Protein AF-I0HQU3-F1 (afdb_monomer_lite)

Secondary structure (DSSP, 8-state):
-------------------------------------PPPP----EEEEEB--S-S----TT-EEEEEEEES--EEEEEE--TTTS-EEEEE-TT-EEEEEEEE--TT-SS--EEEESSSEE--BSHHHHHHHHHHHTS-HHHHHHHTTTSB------HHHHHHHHHHHHHHHHHHH-----TT---TTT----SSTT-HHHHHHHHHHHHHHHHS-HHHHHHHHHHHHHHHHHS-EEEEETTEEEEE--SEEEEEE-SS-TTEEEEEEE-TTS-EEEEEEETTEEEEEEEE-TTS-EEEEEGGGSTTEEEPPP-GGG--EEEEEEEEEEETTEEEEEEEEEEPPPTTEEEPPPS-SSSEEEEEETTTTEEEEEEPPP-TTS-SSBEE--TT--SEEEEEEE-SSS--EEEEEEETTEEEEEEEEEE-TTT--EEEEEEEETT--TTEEEPPPEEE-TTSS-EEEEEEEEEEEEEEEEPTTSPEEEEEEEEEEEEEEEEEE--TTS---EEPPBPTT--EEEEEETT-SSPEEEE-BS--TT---EEEEE-TT-PEEEEEEEEEE-SSS-EEEEEEEEEEE-TTSSEEEEEEE-TTS-EEEEEGGGGTTEEEPPP-TTS-EEEEEEEEEEEEE-GGG-EEEEEEEEEEEEEEPPP-

Radius of gyration: 33.7 Å; chains: 1; bounding box: 103×79×87 Å

Structure (mmCIF, N/CA/C/O backbone):
data_AF-I0HQU3-F1
#
_entry.id   AF-I0HQU3-F1
#
loop_
_atom_site.group_PDB
_atom_site.id
_atom_site.type_symbol
_atom_site.label_atom_id
_atom_site.label_alt_id
_atom_site.label_comp_id
_atom_site.label_asym_id
_atom_site.label_entity_id
_atom_site.label_seq_id
_atom_site.pdbx_PDB_ins_code
_atom_site.Cartn_x
_atom_site.Cartn_y
_atom_site.Cartn_z
_atom_site.occupancy
_atom_site.B_iso_or_equiv
_atom_site.auth_seq_id
_atom_site.auth_comp_id
_atom_site.auth_asym_id
_atom_site.auth_atom_id
_atom_site.pdbx_PDB_model_num
ATOM 1 N N . MET A 1 1 ? 29.557 -20.410 43.471 1.00 34.94 1 MET A N 1
ATOM 2 C CA . MET A 1 1 ? 31.027 -20.560 43.424 1.00 34.94 1 MET A CA 1
ATOM 3 C C . MET A 1 1 ? 31.354 -21.738 42.521 1.00 34.94 1 MET A C 1
ATOM 5 O O . MET A 1 1 ? 30.657 -22.740 42.627 1.00 34.94 1 MET A O 1
ATOM 9 N N . PRO A 1 2 ? 32.298 -21.577 41.584 1.00 48.28 2 PRO A N 1
ATOM 10 C CA . PRO A 1 2 ? 32.364 -22.352 40.350 1.00 48.28 2 PRO A CA 1
ATOM 11 C C . PRO A 1 2 ? 33.459 -23.424 40.395 1.00 48.28 2 PRO A C 1
ATOM 13 O O . PRO A 1 2 ? 34.414 -23.305 41.157 1.00 48.28 2 PRO A O 1
ATOM 16 N N . ASN A 1 3 ? 33.373 -24.422 39.514 1.00 30.67 3 ASN A N 1
ATOM 17 C CA . ASN A 1 3 ? 34.576 -24.941 38.870 1.00 30.67 3 ASN A CA 1
ATOM 18 C C . ASN A 1 3 ? 34.257 -25.518 37.478 1.00 30.67 3 ASN A C 1
ATOM 20 O O . ASN A 1 3 ? 33.161 -26.047 37.287 1.00 30.67 3 ASN A O 1
ATOM 24 N N . PRO A 1 4 ? 35.179 -25.377 36.508 1.00 52.53 4 PRO A N 1
ATOM 25 C CA . PRO A 1 4 ? 34.895 -25.438 35.083 1.00 52.53 4 PRO A CA 1
ATOM 26 C C . PRO A 1 4 ? 35.405 -26.737 34.442 1.00 52.53 4 PRO A C 1
ATOM 28 O O . PRO A 1 4 ? 36.039 -27.579 35.076 1.00 52.53 4 PRO A O 1
ATOM 31 N N . SER A 1 5 ? 35.151 -26.894 33.149 1.00 34.03 5 SER A N 1
ATOM 32 C CA . SER A 1 5 ? 35.746 -27.928 32.296 1.00 34.03 5 SER A CA 1
ATOM 33 C C . SER A 1 5 ? 35.964 -27.366 30.882 1.00 34.03 5 SER A C 1
ATOM 35 O O . SER A 1 5 ? 35.352 -26.355 30.540 1.00 34.03 5 SER A O 1
ATOM 37 N N . PRO A 1 6 ? 36.928 -27.908 30.115 1.00 47.69 6 PRO A N 1
ATOM 38 C CA . PRO A 1 6 ? 38.059 -27.097 29.674 1.00 47.69 6 PRO A CA 1
ATOM 39 C C . PRO A 1 6 ? 38.126 -26.832 28.164 1.00 47.69 6 PRO A C 1
ATOM 41 O O . PRO A 1 6 ? 37.563 -27.545 27.340 1.00 47.69 6 PRO A O 1
ATOM 44 N N . ILE A 1 7 ? 38.921 -25.814 27.837 1.00 39.56 7 ILE A N 1
ATOM 45 C CA . ILE A 1 7 ? 39.462 -25.497 26.512 1.00 39.56 7 ILE A CA 1
ATOM 46 C C . ILE A 1 7 ? 40.544 -26.530 26.146 1.00 39.56 7 ILE A C 1
ATOM 48 O O . ILE A 1 7 ? 41.411 -26.790 26.984 1.00 39.56 7 ILE A O 1
ATOM 52 N N . PRO A 1 8 ? 40.621 -27.015 24.895 1.00 37.44 8 PRO A N 1
ATOM 53 C CA . PRO A 1 8 ? 41.866 -27.501 24.330 1.00 37.44 8 PRO A CA 1
ATOM 54 C C . PRO A 1 8 ? 42.506 -26.410 23.462 1.00 37.44 8 PRO A C 1
ATOM 56 O O . PRO A 1 8 ? 42.038 -26.070 22.378 1.00 37.44 8 PRO A O 1
ATOM 59 N N . SER A 1 9 ? 43.601 -25.857 23.972 1.00 36.38 9 SER A N 1
ATOM 60 C CA . SER A 1 9 ? 44.681 -25.279 23.175 1.00 36.38 9 SER A CA 1
ATOM 61 C C . SER A 1 9 ? 45.727 -26.373 22.912 1.00 36.38 9 SER A C 1
ATOM 63 O O . SER A 1 9 ? 45.668 -27.410 23.568 1.00 36.38 9 SER A O 1
ATOM 65 N N . TRP A 1 10 ? 46.678 -26.100 21.999 1.00 30.97 10 TRP A N 1
ATOM 66 C CA . TRP A 1 10 ? 48.007 -26.722 21.729 1.00 30.97 10 TRP A CA 1
ATOM 67 C C . TRP A 1 10 ? 48.143 -26.932 20.204 1.00 30.97 10 TRP A C 1
ATOM 69 O O . TRP A 1 10 ? 47.277 -27.560 19.615 1.00 30.97 10 TRP A O 1
ATOM 79 N N . ARG A 1 11 ? 49.153 -26.463 19.453 1.00 34.16 11 ARG A N 1
ATOM 80 C CA . ARG A 1 11 ? 50.488 -25.846 19.658 1.00 34.16 11 ARG A CA 1
ATOM 81 C C . ARG A 1 11 ? 50.806 -25.040 18.373 1.00 34.16 11 ARG A C 1
ATOM 83 O O . ARG A 1 11 ? 50.451 -25.493 17.294 1.00 34.16 11 ARG A O 1
ATOM 90 N N . LEU A 1 12 ? 51.291 -23.794 18.417 1.00 34.25 12 LEU A N 1
ATOM 91 C CA . LEU A 1 12 ? 52.701 -23.371 18.548 1.00 34.25 12 LEU A CA 1
ATOM 92 C C . LEU A 1 12 ? 53.693 -24.112 17.631 1.00 34.25 12 LEU A C 1
ATOM 94 O O . LEU A 1 12 ? 54.052 -25.247 17.926 1.00 34.25 12 LEU A O 1
ATOM 98 N N . ALA A 1 13 ? 54.249 -23.408 16.639 1.00 30.55 13 ALA A N 1
ATOM 99 C CA . ALA A 1 13 ? 55.698 -23.188 16.548 1.00 30.55 13 ALA A CA 1
ATOM 100 C C . ALA A 1 13 ? 56.023 -22.075 15.535 1.00 30.55 13 ALA A C 1
ATOM 102 O O . ALA A 1 13 ? 55.640 -22.131 14.371 1.00 30.55 13 ALA A O 1
ATOM 103 N N . ALA A 1 14 ? 56.733 -21.067 16.031 1.00 33.53 14 ALA A N 1
ATOM 104 C CA . ALA A 1 14 ? 57.321 -19.950 15.307 1.00 33.53 14 ALA A CA 1
ATOM 105 C C . ALA A 1 14 ? 58.790 -20.237 14.940 1.00 33.53 14 ALA A C 1
ATOM 107 O O . ALA A 1 14 ? 59.416 -21.058 15.607 1.00 33.53 14 ALA A O 1
ATOM 108 N N . ALA A 1 15 ? 59.318 -19.501 13.950 1.00 31.44 15 ALA A N 1
ATOM 109 C CA . ALA A 1 15 ? 60.686 -18.940 13.824 1.00 31.44 15 ALA A CA 1
ATOM 110 C C . ALA A 1 15 ? 61.011 -18.768 12.318 1.00 31.44 15 ALA A C 1
ATOM 112 O O . ALA A 1 15 ? 60.939 -19.740 11.579 1.00 31.44 15 ALA A O 1
ATOM 113 N N . ALA A 1 16 ? 61.161 -17.570 11.736 1.00 33.09 16 ALA A N 1
ATOM 114 C CA . ALA A 1 16 ? 62.124 -16.471 11.946 1.00 33.09 16 ALA A CA 1
ATOM 115 C C . ALA A 1 16 ? 63.451 -16.620 11.159 1.00 33.09 16 ALA A C 1
ATOM 117 O O . ALA A 1 16 ? 64.181 -17.576 11.390 1.00 33.09 16 ALA A O 1
ATOM 118 N N . LEU A 1 17 ? 63.723 -15.618 10.296 1.00 28.27 17 LEU A N 1
ATOM 119 C CA . LEU A 1 17 ? 64.989 -14.963 9.846 1.00 28.27 17 LEU A CA 1
ATOM 120 C C . LEU A 1 17 ? 64.869 -14.587 8.343 1.00 28.27 17 LEU A C 1
ATOM 122 O O . LEU A 1 17 ? 64.679 -15.467 7.515 1.00 28.27 17 LEU A O 1
ATOM 126 N N . ALA A 1 18 ? 64.754 -13.309 7.939 1.00 36.31 18 ALA A N 1
ATOM 127 C CA . ALA A 1 18 ? 65.817 -12.292 7.738 1.00 36.31 18 ALA A CA 1
ATOM 128 C C . ALA A 1 18 ? 66.956 -12.799 6.808 1.00 36.31 18 ALA A C 1
ATOM 130 O O . ALA A 1 18 ? 67.540 -13.833 7.094 1.00 36.31 18 ALA A O 1
ATOM 131 N N . THR A 1 19 ? 67.411 -12.143 5.723 1.00 37.22 19 THR A N 1
ATOM 132 C CA . THR A 1 19 ? 67.911 -10.750 5.612 1.00 37.22 19 THR A CA 1
ATOM 133 C C . THR A 1 19 ? 68.316 -10.432 4.137 1.00 37.22 19 THR A C 1
ATOM 135 O O . THR A 1 19 ? 68.966 -11.265 3.521 1.00 37.22 19 THR A O 1
ATOM 138 N N . VAL A 1 20 ? 67.953 -9.237 3.623 1.00 37.66 20 VAL A N 1
ATOM 139 C CA . VAL A 1 20 ? 68.709 -8.230 2.799 1.00 37.66 20 VAL A CA 1
ATOM 140 C C . VAL A 1 20 ? 69.531 -8.618 1.542 1.00 37.66 20 VAL A C 1
ATOM 142 O O . VAL A 1 20 ? 70.407 -9.458 1.630 1.00 37.66 20 VAL A O 1
ATOM 145 N N . PHE A 1 21 ? 69.357 -7.861 0.433 1.00 34.00 21 PHE A N 1
ATOM 146 C CA . PHE A 1 21 ? 70.385 -7.114 -0.363 1.00 34.00 21 PHE A CA 1
ATOM 147 C C . PHE A 1 21 ? 69.661 -6.334 -1.497 1.00 34.00 21 PHE A C 1
ATOM 149 O O . PHE A 1 21 ? 68.995 -6.938 -2.325 1.00 34.00 21 PHE A O 1
ATOM 156 N N . ALA A 1 22 ? 69.470 -5.013 -1.392 1.00 36.44 22 ALA A N 1
ATOM 157 C CA . ALA A 1 22 ? 70.327 -3.891 -1.821 1.00 36.44 22 ALA A CA 1
ATOM 158 C C . ALA A 1 22 ? 70.222 -3.507 -3.316 1.00 36.44 22 ALA A C 1
ATOM 160 O O . ALA A 1 22 ? 70.295 -4.334 -4.216 1.00 36.44 22 ALA A O 1
ATOM 161 N N . ALA A 1 23 ? 70.054 -2.200 -3.518 1.00 43.12 23 ALA A N 1
ATOM 162 C CA . ALA A 1 23 ? 69.809 -1.490 -4.764 1.00 43.12 23 ALA A CA 1
ATOM 163 C C . ALA A 1 23 ? 71.012 -1.433 -5.721 1.00 43.12 23 ALA A C 1
ATOM 165 O O . ALA A 1 23 ? 72.161 -1.412 -5.284 1.00 43.12 23 ALA A O 1
ATOM 166 N N . LEU A 1 24 ? 70.722 -1.244 -7.012 1.00 35.66 24 LEU A N 1
ATOM 167 C CA . LEU A 1 24 ? 71.636 -0.652 -7.990 1.00 35.66 24 LEU A CA 1
ATOM 168 C C . LEU A 1 24 ? 70.886 0.403 -8.817 1.00 35.66 24 LEU A C 1
ATOM 170 O O . LEU A 1 24 ? 70.024 0.091 -9.633 1.00 35.66 24 LEU A O 1
ATOM 174 N N . LEU A 1 25 ? 71.242 1.664 -8.575 1.00 42.94 25 LEU A N 1
ATOM 175 C CA . LEU A 1 25 ? 71.089 2.787 -9.496 1.00 42.94 25 LEU A CA 1
ATOM 176 C C . LEU A 1 25 ? 72.347 2.848 -10.370 1.00 42.94 25 LEU A C 1
ATOM 178 O O . LEU A 1 25 ? 73.440 2.905 -9.814 1.00 42.94 25 LEU A O 1
ATOM 182 N N . ALA A 1 26 ? 72.187 2.884 -11.696 1.00 45.00 26 ALA A N 1
ATOM 183 C CA . ALA A 1 26 ? 72.890 3.780 -12.629 1.00 45.00 26 ALA A CA 1
ATOM 184 C C . ALA A 1 26 ? 72.744 3.273 -14.072 1.00 45.00 26 ALA A C 1
ATOM 186 O O . ALA A 1 26 ? 73.129 2.153 -14.395 1.00 45.00 26 ALA A O 1
ATOM 187 N N . GLY A 1 27 ? 72.238 4.138 -14.949 1.00 30.11 27 GLY A N 1
ATOM 188 C CA . GLY A 1 27 ? 72.160 3.885 -16.383 1.00 30.11 27 GLY A CA 1
ATOM 189 C C . GLY A 1 27 ? 71.524 5.052 -17.126 1.00 30.11 27 GLY A C 1
ATOM 190 O O . GLY A 1 27 ? 70.438 4.919 -17.671 1.00 30.11 27 GLY A O 1
ATOM 191 N N . CYS A 1 28 ? 72.188 6.211 -17.114 1.00 52.19 28 CYS A N 1
ATOM 192 C CA . CYS A 1 28 ? 71.941 7.260 -18.097 1.00 52.19 28 CYS A CA 1
ATOM 193 C C . CYS A 1 28 ? 72.493 6.769 -19.444 1.00 52.19 28 CYS A C 1
ATOM 195 O O . CYS A 1 28 ? 73.699 6.571 -19.582 1.00 52.19 28 CYS A O 1
ATOM 197 N N . GLY A 1 29 ? 71.609 6.542 -20.410 1.00 36.12 29 GLY A N 1
ATOM 198 C CA . GLY A 1 29 ? 71.941 6.226 -21.794 1.00 36.12 29 GLY A CA 1
ATOM 199 C C . GLY A 1 29 ? 70.831 6.765 -22.681 1.00 36.12 29 GLY A C 1
ATOM 200 O O . GLY A 1 29 ? 69.746 6.197 -22.731 1.00 36.12 29 GLY A O 1
ATOM 201 N N . GLY A 1 30 ? 71.078 7.915 -23.302 1.00 39.66 30 GLY A N 1
ATOM 202 C CA . GLY A 1 30 ? 70.173 8.508 -24.276 1.00 39.66 30 GLY A CA 1
ATOM 203 C C . GLY A 1 30 ? 70.268 7.834 -25.645 1.00 39.66 30 GLY A C 1
ATOM 204 O O . GLY A 1 30 ? 71.313 7.296 -26.007 1.00 39.66 30 GLY A O 1
ATOM 205 N N . GLY A 1 31 ? 69.189 7.962 -26.419 1.00 34.12 31 GLY A N 1
ATOM 206 C CA . GLY A 1 31 ? 69.227 7.892 -27.879 1.00 34.12 31 GLY A CA 1
ATOM 207 C C . GLY A 1 31 ? 68.151 7.019 -28.527 1.00 34.12 31 GLY A C 1
ATOM 208 O O . GLY A 1 31 ? 68.128 5.814 -28.318 1.00 34.12 31 GLY A O 1
ATOM 209 N N . SER A 1 32 ? 67.389 7.658 -29.424 1.00 34.31 32 SER A N 1
ATOM 210 C CA . SER A 1 32 ? 66.653 7.095 -30.569 1.00 34.31 32 SER A CA 1
ATOM 211 C C . SER A 1 32 ? 65.154 6.800 -30.399 1.00 34.31 32 SER A C 1
ATOM 213 O O . SER A 1 32 ? 64.751 5.766 -29.885 1.00 34.31 32 SER A O 1
ATOM 215 N N . GLU A 1 33 ? 64.370 7.761 -30.898 1.00 41.81 33 GLU A N 1
ATOM 216 C CA . GLU A 1 33 ? 63.087 7.676 -31.622 1.00 41.81 33 GLU A CA 1
ATOM 217 C C . GLU A 1 33 ? 62.156 6.489 -31.326 1.00 41.81 33 GLU A C 1
ATOM 219 O O . GLU A 1 33 ? 62.405 5.336 -31.670 1.00 41.81 33 GLU A O 1
ATOM 224 N N . GLY A 1 34 ? 61.032 6.836 -30.694 1.00 42.16 34 GLY A N 1
ATOM 225 C CA . GLY A 1 34 ? 60.003 5.920 -30.245 1.00 42.16 34 GLY A CA 1
ATOM 226 C C . GLY A 1 34 ? 59.101 5.378 -31.350 1.00 42.16 34 GLY A C 1
ATOM 227 O O . GLY A 1 34 ? 58.728 6.072 -32.287 1.00 42.16 34 GLY A O 1
ATOM 228 N N . ASN A 1 35 ? 58.699 4.131 -31.137 1.00 44.84 35 ASN A N 1
ATOM 229 C CA . ASN A 1 35 ? 57.323 3.655 -31.236 1.00 44.84 35 ASN A CA 1
ATOM 230 C C . ASN A 1 35 ? 57.220 2.474 -30.266 1.00 44.84 35 ASN A C 1
ATOM 232 O O . ASN A 1 35 ? 57.218 1.312 -30.660 1.00 44.84 35 ASN A O 1
ATOM 236 N N . ALA A 1 36 ? 57.237 2.780 -28.965 1.00 43.12 36 ALA A N 1
ATOM 237 C CA . ALA A 1 36 ? 56.824 1.811 -27.964 1.00 43.12 36 ALA A CA 1
ATOM 238 C C . ALA A 1 36 ? 55.299 1.732 -28.043 1.00 43.12 36 ALA A C 1
ATOM 240 O O . ALA A 1 36 ? 54.595 2.642 -27.605 1.00 43.12 36 ALA A O 1
ATOM 241 N N . GLU A 1 37 ? 54.825 0.675 -28.693 1.00 46.31 37 GLU A N 1
ATOM 242 C CA . GLU A 1 37 ? 53.432 0.255 -28.718 1.00 46.31 37 GLU A CA 1
ATOM 243 C C . GLU A 1 37 ? 52.918 0.251 -27.272 1.00 46.31 37 GLU A C 1
ATOM 245 O O . GLU A 1 37 ? 53.447 -0.455 -26.408 1.00 46.31 37 GLU A O 1
ATOM 250 N N . ALA A 1 38 ? 51.969 1.146 -26.979 1.00 43.31 38 ALA A N 1
ATOM 251 C CA . ALA A 1 38 ? 51.369 1.233 -25.659 1.00 43.31 38 ALA A CA 1
ATOM 252 C C . ALA A 1 38 ? 50.797 -0.149 -25.296 1.00 43.31 38 ALA A C 1
ATOM 254 O O . ALA A 1 38 ? 50.198 -0.789 -26.164 1.00 43.31 38 ALA A O 1
ATOM 255 N N . PRO A 1 39 ? 50.965 -0.630 -24.049 1.00 45.00 39 PRO A N 1
ATOM 256 C CA . PRO A 1 39 ? 50.339 -1.881 -23.637 1.00 45.00 39 PRO A CA 1
ATOM 257 C C . PRO A 1 39 ? 48.833 -1.797 -23.933 1.00 45.00 39 PRO A C 1
ATOM 259 O O . PRO A 1 39 ? 48.256 -0.723 -23.724 1.00 45.00 39 PRO A O 1
ATOM 262 N N . PRO A 1 40 ? 48.198 -2.876 -24.438 1.00 42.19 40 PRO A N 1
ATOM 263 C CA . PRO A 1 40 ? 46.784 -2.852 -24.782 1.00 42.19 40 PRO A CA 1
ATOM 264 C C . PRO A 1 40 ? 46.006 -2.375 -23.560 1.00 42.19 40 PRO A C 1
ATOM 266 O O . PRO A 1 40 ? 46.076 -2.978 -22.487 1.00 42.19 40 PRO A O 1
ATOM 269 N N . GLN A 1 41 ? 45.330 -1.235 -23.701 1.00 44.59 41 GLN A N 1
ATOM 270 C CA . GLN A 1 41 ? 44.421 -0.753 -22.676 1.00 44.59 41 GLN A CA 1
ATOM 271 C C . GLN A 1 41 ? 43.369 -1.846 -22.500 1.00 44.59 41 GLN A C 1
ATOM 273 O O . GLN A 1 41 ? 42.696 -2.183 -23.470 1.00 44.59 41 GLN A O 1
ATOM 278 N N . SER A 1 42 ? 43.251 -2.431 -21.303 1.00 48.19 42 SER A N 1
ATOM 279 C CA . SER A 1 42 ? 42.116 -3.302 -20.993 1.00 48.19 42 SER A CA 1
ATOM 280 C C . SER A 1 42 ? 40.847 -2.533 -21.339 1.00 48.19 42 SER A C 1
ATOM 282 O O . SER A 1 42 ? 40.570 -1.509 -20.707 1.00 48.19 42 SER A O 1
ATOM 284 N N . GLU A 1 43 ? 40.129 -2.979 -22.372 1.00 59.34 43 GLU A N 1
ATOM 285 C CA . GLU A 1 43 ? 38.860 -2.381 -22.767 1.00 59.34 43 GLU A CA 1
ATOM 286 C C . GLU A 1 43 ? 37.950 -2.389 -21.544 1.00 59.34 43 GLU A C 1
ATOM 288 O O . GLU A 1 43 ? 37.640 -3.434 -20.967 1.00 59.34 43 GLU A O 1
ATOM 293 N N . ARG A 1 44 ? 37.599 -1.189 -21.085 1.00 72.50 44 ARG A N 1
ATOM 294 C CA . ARG A 1 44 ? 36.702 -1.039 -19.949 1.00 72.50 44 ARG A CA 1
ATOM 295 C C . ARG A 1 44 ? 35.327 -1.561 -20.366 1.00 72.50 44 ARG A C 1
ATOM 297 O O . ARG A 1 44 ? 34.890 -1.253 -21.478 1.00 72.50 44 ARG A O 1
ATOM 304 N N . PRO A 1 45 ? 34.637 -2.333 -19.513 1.00 87.06 45 PRO A N 1
ATOM 305 C CA . PRO A 1 45 ? 33.311 -2.831 -19.842 1.00 87.06 45 PRO A CA 1
ATOM 306 C C . PRO A 1 45 ? 32.366 -1.646 -20.069 1.00 87.06 45 PRO A C 1
ATOM 308 O O . PRO A 1 45 ? 32.325 -0.705 -19.274 1.00 87.06 45 PRO A O 1
ATOM 311 N N . THR A 1 46 ? 31.620 -1.678 -21.170 1.00 90.88 46 THR A N 1
ATOM 312 C CA . THR A 1 46 ? 30.687 -0.611 -21.550 1.00 90.88 46 THR A CA 1
ATOM 313 C C . THR A 1 46 ? 29.333 -1.178 -21.956 1.00 90.88 46 THR A C 1
ATOM 315 O O . THR A 1 46 ? 29.219 -2.336 -22.368 1.00 90.88 46 THR A O 1
ATOM 318 N N . LEU A 1 47 ? 28.305 -0.342 -21.824 1.00 91.75 47 LEU A N 1
ATOM 319 C CA . LEU A 1 47 ? 27.022 -0.510 -22.495 1.00 91.75 47 LEU A CA 1
ATOM 320 C C . LEU A 1 47 ? 26.909 0.529 -23.597 1.00 91.75 47 LEU A C 1
ATOM 322 O O . LEU A 1 47 ? 27.163 1.710 -23.363 1.00 91.75 47 LEU A O 1
ATOM 326 N N . ALA A 1 48 ? 26.498 0.094 -24.775 1.00 91.12 48 ALA A N 1
ATOM 327 C CA . ALA A 1 48 ? 26.183 0.963 -25.894 1.00 91.12 48 ALA A CA 1
ATOM 328 C C . ALA A 1 48 ? 24.780 0.650 -26.401 1.00 91.12 48 ALA A C 1
ATOM 330 O O . ALA A 1 48 ? 24.302 -0.472 -26.266 1.00 91.12 48 ALA A O 1
ATOM 331 N N . GLY A 1 49 ? 24.121 1.615 -27.018 1.00 90.06 49 GLY A N 1
ATOM 332 C CA . GLY A 1 49 ? 22.817 1.354 -27.605 1.00 90.06 49 GLY A CA 1
ATOM 333 C C . GLY A 1 49 ? 22.162 2.596 -28.158 1.00 90.06 49 GLY A C 1
ATOM 334 O O . GLY A 1 49 ? 22.752 3.682 -28.172 1.00 90.06 49 GLY A O 1
ATOM 335 N N . ARG A 1 50 ? 20.931 2.403 -28.618 1.00 89.25 50 ARG A N 1
ATOM 336 C CA . ARG A 1 50 ? 20.108 3.434 -29.239 1.00 89.25 50 ARG A CA 1
ATOM 337 C C . ARG A 1 50 ? 18.875 3.728 -28.398 1.00 89.25 50 ARG A C 1
ATOM 339 O O . ARG A 1 50 ? 18.273 2.820 -27.826 1.00 89.25 50 ARG A O 1
ATOM 346 N N . VAL A 1 51 ? 18.499 5.001 -28.356 1.00 87.88 51 VAL A N 1
ATOM 347 C CA . VAL A 1 51 ? 17.312 5.504 -27.662 1.00 87.88 51 VAL A CA 1
ATOM 348 C C . VAL A 1 51 ? 16.317 6.027 -28.687 1.00 87.88 51 VAL A C 1
ATOM 350 O O . VAL A 1 51 ? 16.648 6.869 -29.524 1.00 87.88 51 VAL A O 1
ATOM 353 N N . THR A 1 52 ? 15.084 5.537 -28.631 1.00 86.69 52 THR A N 1
ATOM 354 C CA . THR A 1 52 ? 13.984 6.058 -29.446 1.00 86.69 52 THR A CA 1
ATOM 355 C C . THR A 1 52 ? 12.654 5.809 -28.755 1.00 86.69 52 THR A C 1
ATOM 357 O O . THR A 1 52 ? 12.415 4.727 -28.234 1.00 86.69 52 THR A O 1
ATOM 360 N N . ASP A 1 53 ? 11.765 6.794 -28.802 1.00 83.12 53 ASP A N 1
ATOM 361 C CA . ASP A 1 53 ? 10.370 6.684 -28.370 1.00 83.12 53 ASP A CA 1
ATOM 362 C C . ASP A 1 53 ? 9.449 6.167 -29.492 1.00 83.12 53 ASP A C 1
ATOM 364 O O . ASP A 1 53 ? 8.229 6.224 -29.360 1.00 83.12 53 ASP A O 1
ATOM 368 N N . GLY A 1 54 ? 10.017 5.710 -30.618 1.00 81.31 54 GLY A N 1
ATOM 369 C CA . GLY A 1 54 ? 9.277 5.266 -31.801 1.00 81.31 54 GLY A CA 1
ATOM 370 C C . GLY A 1 54 ? 8.639 6.397 -32.617 1.00 81.31 54 GLY A C 1
ATOM 371 O O . GLY A 1 54 ? 7.846 6.110 -33.512 1.00 81.31 54 GLY A O 1
ATOM 372 N N . ARG A 1 55 ? 8.956 7.673 -32.356 1.00 78.31 55 ARG A N 1
ATOM 373 C CA . ARG A 1 55 ? 8.460 8.818 -33.140 1.00 78.31 55 ARG A CA 1
ATOM 374 C C . ARG A 1 55 ? 9.528 9.333 -34.112 1.00 78.31 55 ARG A C 1
ATOM 376 O O . ARG A 1 55 ? 10.727 9.137 -33.931 1.00 78.31 55 ARG A O 1
ATOM 383 N N . THR A 1 56 ? 9.086 9.972 -35.194 1.00 60.16 56 THR A N 1
ATOM 384 C CA . THR A 1 56 ? 9.938 10.385 -36.329 1.00 60.16 56 THR A CA 1
ATOM 385 C C . THR A 1 56 ? 10.752 11.659 -36.087 1.00 60.16 56 THR A C 1
ATOM 387 O O . THR A 1 56 ? 11.574 12.013 -36.926 1.00 60.16 56 THR A O 1
ATOM 390 N N . ALA A 1 57 ? 10.526 12.379 -34.984 1.00 53.53 57 ALA A N 1
ATOM 391 C CA . ALA A 1 57 ? 11.182 13.657 -34.719 1.00 53.53 57 ALA A CA 1
ATOM 392 C C . ALA A 1 57 ? 11.190 13.988 -33.223 1.00 53.53 57 ALA A C 1
ATOM 394 O O . ALA A 1 57 ? 10.372 14.770 -32.742 1.00 53.53 57 ALA A O 1
ATOM 395 N N . THR A 1 58 ? 12.138 13.428 -32.485 1.00 51.25 58 THR A N 1
ATOM 396 C CA . THR A 1 58 ? 12.566 14.012 -31.214 1.00 51.25 58 THR A CA 1
ATOM 397 C C . THR A 1 58 ? 13.997 14.482 -31.407 1.00 51.25 58 THR A C 1
ATOM 399 O O . THR A 1 58 ? 14.913 13.695 -31.647 1.00 51.25 58 THR A O 1
ATOM 402 N N . ASP A 1 59 ? 14.165 15.802 -31.380 1.00 51.00 59 ASP A N 1
ATOM 403 C CA . ASP A 1 59 ? 15.454 16.474 -31.284 1.00 51.00 59 ASP A CA 1
ATOM 404 C C . ASP A 1 59 ? 15.982 16.124 -29.879 1.00 51.00 59 ASP A C 1
ATOM 406 O O . ASP A 1 59 ? 15.693 16.816 -28.902 1.00 51.00 59 ASP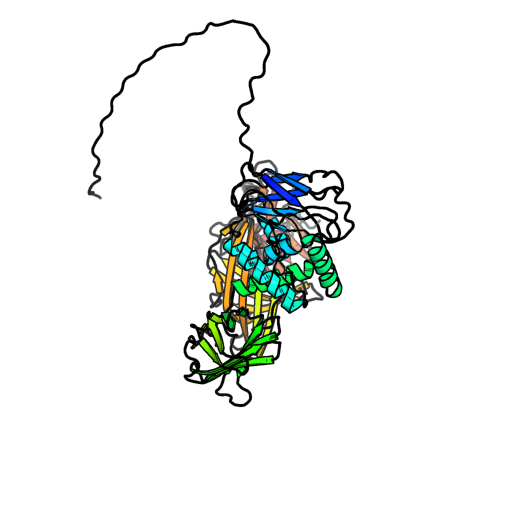 A O 1
ATOM 410 N N . VAL A 1 60 ? 16.644 14.967 -29.732 1.00 53.34 60 VAL A N 1
ATOM 411 C CA . VAL A 1 60 ? 17.164 14.470 -28.445 1.00 53.34 60 VAL A CA 1
ATOM 412 C C . VAL A 1 60 ? 18.408 15.286 -28.071 1.00 53.34 60 VAL A C 1
ATOM 414 O O . VAL A 1 60 ? 19.519 14.777 -27.978 1.00 53.34 60 VAL A O 1
ATOM 417 N N . ARG A 1 61 ? 18.256 16.604 -27.903 1.00 49.16 61 ARG A N 1
ATOM 418 C CA . ARG A 1 61 ? 19.376 17.541 -27.704 1.00 49.16 61 ARG A CA 1
ATOM 419 C C . ARG A 1 61 ? 20.015 17.481 -26.315 1.00 49.16 61 ARG A C 1
ATOM 421 O O . ARG A 1 61 ? 20.906 18.269 -26.023 1.00 49.16 61 ARG A O 1
ATOM 428 N N . SER A 1 62 ? 19.615 16.531 -25.479 1.00 58.50 62 SER A N 1
ATOM 429 C CA . SER A 1 62 ? 20.250 16.252 -24.192 1.00 58.50 62 SER A CA 1
ATOM 430 C C . SER A 1 62 ? 19.856 14.854 -23.717 1.00 58.50 62 SER A C 1
ATOM 432 O O . SER A 1 62 ? 19.061 14.698 -22.789 1.00 58.50 62 SER A O 1
ATOM 434 N N . LEU A 1 63 ? 20.357 13.822 -24.398 1.00 70.56 63 LEU A N 1
ATOM 435 C CA . LEU A 1 63 ? 20.206 12.457 -23.914 1.00 70.56 63 LEU A CA 1
ATOM 436 C C . LEU A 1 63 ? 21.148 12.258 -22.724 1.00 70.56 63 LEU A C 1
ATOM 438 O O . LEU A 1 63 ? 22.363 12.384 -22.864 1.00 70.56 63 LEU A O 1
ATOM 442 N N . GLN A 1 64 ? 20.599 11.930 -21.565 1.00 83.00 64 GLN A N 1
ATOM 443 C CA . GLN A 1 64 ? 21.367 11.437 -20.430 1.00 83.00 64 GLN A CA 1
ATOM 444 C C . GLN A 1 64 ? 20.848 10.046 -20.098 1.00 83.00 64 GLN A C 1
ATOM 446 O O . GLN A 1 64 ? 19.649 9.864 -19.894 1.00 83.00 64 GLN A O 1
ATOM 451 N N . ILE A 1 65 ? 21.748 9.066 -20.091 1.00 87.62 65 ILE A N 1
ATOM 452 C CA . ILE A 1 65 ? 21.436 7.686 -19.729 1.00 87.62 65 ILE A CA 1
ATOM 453 C C . ILE A 1 65 ? 22.046 7.401 -18.376 1.00 87.62 65 ILE A C 1
ATOM 455 O O . ILE A 1 65 ? 23.263 7.495 -18.209 1.00 87.62 65 ILE A O 1
ATOM 459 N N . THR A 1 66 ? 21.206 7.023 -17.421 1.00 90.44 66 THR A N 1
ATOM 460 C CA . THR A 1 66 ? 21.660 6.575 -16.107 1.00 90.44 66 THR A CA 1
ATOM 461 C C . THR A 1 66 ? 21.568 5.059 -16.028 1.00 90.44 66 THR A C 1
ATOM 463 O O . THR A 1 66 ? 20.521 4.474 -16.297 1.00 90.44 66 THR A O 1
ATOM 466 N N . VAL A 1 67 ? 22.673 4.426 -15.642 1.00 92.19 67 VAL A N 1
ATOM 467 C CA . VAL A 1 67 ? 22.818 2.981 -15.470 1.00 92.19 67 VAL A CA 1
ATOM 468 C C . VAL A 1 67 ? 22.999 2.671 -13.989 1.00 92.19 67 VAL A C 1
ATOM 470 O O . VAL A 1 67 ? 23.891 3.221 -13.337 1.00 92.19 67 VAL A O 1
ATOM 473 N N . LYS A 1 68 ? 22.180 1.760 -13.467 1.00 91.62 68 LYS A N 1
ATOM 474 C CA . LYS A 1 68 ? 22.272 1.221 -12.104 1.00 91.62 68 LYS A CA 1
ATOM 475 C C . LYS A 1 68 ? 22.550 -0.276 -12.182 1.00 91.62 68 LYS A C 1
ATOM 477 O O . LYS A 1 68 ? 21.883 -0.981 -12.929 1.00 91.62 68 LYS A O 1
ATOM 482 N N . GLY A 1 69 ? 23.560 -0.752 -11.458 1.00 89.81 69 GLY A N 1
ATOM 483 C CA . GLY A 1 69 ? 23.902 -2.177 -11.392 1.00 89.81 69 GLY A CA 1
ATOM 484 C C . GLY A 1 69 ? 23.252 -2.892 -10.208 1.00 89.81 69 GLY A C 1
ATOM 485 O O . GLY A 1 69 ? 22.549 -2.284 -9.403 1.00 89.81 69 GLY A O 1
ATOM 486 N N . ASN A 1 70 ? 23.562 -4.173 -10.051 1.00 88.50 70 ASN A N 1
ATOM 487 C CA . ASN A 1 70 ? 23.318 -4.919 -8.819 1.00 88.50 70 ASN A CA 1
ATOM 488 C C . ASN A 1 70 ? 24.160 -4.367 -7.665 1.00 88.50 70 ASN A C 1
ATOM 490 O O . ASN A 1 70 ? 23.671 -4.137 -6.566 1.00 88.50 70 ASN A O 1
ATOM 494 N N . VAL A 1 71 ? 25.433 -4.092 -7.945 1.00 83.06 71 VAL A N 1
ATOM 495 C CA . VAL A 1 71 ? 26.375 -3.509 -6.987 1.00 83.06 71 VAL A CA 1
ATOM 496 C C . VAL A 1 71 ? 27.058 -2.315 -7.635 1.00 83.06 71 VAL A C 1
ATOM 498 O O . VAL A 1 71 ? 27.431 -2.382 -8.810 1.00 83.06 71 VAL A O 1
ATOM 501 N N . GLY A 1 72 ? 27.272 -1.263 -6.848 1.00 82.94 72 GLY A N 1
ATOM 502 C CA . GLY A 1 72 ? 28.088 -0.113 -7.223 1.00 82.94 72 GLY A CA 1
ATOM 503 C C . GLY A 1 72 ? 27.287 1.166 -7.432 1.00 82.94 72 GLY A C 1
ATOM 504 O O . GLY A 1 72 ? 26.060 1.173 -7.414 1.00 82.94 72 GLY A O 1
ATOM 505 N N . THR A 1 73 ? 28.003 2.270 -7.626 1.00 81.62 73 THR A N 1
ATOM 506 C CA . THR A 1 73 ? 27.382 3.589 -7.767 1.00 81.62 73 THR A CA 1
ATOM 507 C C . THR A 1 73 ? 26.854 3.807 -9.178 1.00 81.62 73 THR A C 1
ATOM 509 O O . THR A 1 73 ? 27.577 3.563 -10.146 1.00 81.62 73 THR A O 1
ATOM 512 N N . ALA A 1 74 ? 25.627 4.321 -9.288 1.00 85.56 74 ALA A N 1
ATOM 513 C CA . ALA A 1 74 ? 24.995 4.680 -10.551 1.00 85.56 74 ALA A CA 1
ATOM 514 C C . ALA A 1 74 ? 25.928 5.509 -11.451 1.00 85.56 74 ALA A C 1
ATOM 516 O O . ALA A 1 74 ? 26.684 6.371 -10.988 1.00 85.56 74 ALA A O 1
ATOM 517 N N . ARG A 1 75 ? 25.876 5.241 -12.756 1.00 85.06 75 ARG A N 1
ATOM 518 C CA . ARG A 1 75 ? 26.682 5.918 -13.775 1.00 85.06 75 ARG A CA 1
ATOM 519 C C . ARG A 1 75 ? 25.776 6.664 -14.728 1.00 85.06 75 ARG A C 1
ATOM 521 O O . ARG A 1 75 ? 24.895 6.054 -15.320 1.00 85.06 75 ARG A O 1
ATOM 528 N N . THR A 1 76 ? 26.036 7.949 -14.924 1.00 82.56 76 THR A N 1
ATOM 529 C CA . THR A 1 76 ? 25.360 8.740 -15.951 1.00 82.56 76 THR A CA 1
ATOM 530 C C . THR A 1 76 ? 26.307 8.953 -17.121 1.00 82.56 76 THR A C 1
ATOM 532 O O . THR A 1 76 ? 27.465 9.329 -16.936 1.00 82.56 76 THR A O 1
ATOM 535 N N . ALA A 1 77 ? 25.818 8.680 -18.322 1.00 75.31 77 ALA A N 1
ATOM 536 C CA . ALA A 1 77 ? 26.497 8.951 -19.572 1.00 75.31 77 ALA A CA 1
ATOM 537 C C . ALA A 1 77 ? 25.705 9.994 -20.357 1.00 75.31 77 ALA A C 1
ATOM 539 O O . ALA A 1 77 ? 24.478 9.927 -20.433 1.00 75.31 77 ALA A O 1
ATOM 540 N N . GLU A 1 78 ? 26.412 10.943 -20.957 1.00 67.56 78 GLU A N 1
ATOM 541 C CA . GLU A 1 78 ? 25.821 11.820 -21.959 1.00 67.56 78 GLU A CA 1
ATOM 542 C C . GLU A 1 78 ? 25.713 11.064 -23.288 1.00 67.56 78 GLU A C 1
ATOM 544 O O . GLU A 1 78 ? 26.582 10.257 -23.642 1.00 67.56 78 GLU A O 1
ATOM 549 N N . GLY A 1 79 ? 24.630 11.311 -24.022 1.00 60.34 79 GLY A N 1
ATOM 550 C CA . GLY A 1 79 ? 24.448 10.808 -25.373 1.00 60.34 79 GLY A CA 1
ATOM 551 C C . GLY A 1 79 ? 25.618 11.224 -26.250 1.00 60.34 79 GLY A C 1
ATOM 552 O O . GLY A 1 79 ? 26.090 12.363 -26.199 1.00 60.34 79 GLY A O 1
ATOM 553 N N . ARG A 1 80 ? 26.100 10.299 -27.076 1.00 61.69 80 ARG A N 1
ATOM 554 C CA . ARG A 1 80 ? 27.052 10.661 -28.118 1.00 61.69 80 ARG A CA 1
ATOM 555 C C . ARG A 1 80 ? 26.263 11.277 -29.261 1.00 61.69 80 ARG A C 1
ATOM 557 O O . ARG A 1 80 ? 25.315 10.684 -29.768 1.00 61.69 80 ARG A O 1
ATOM 564 N N . ALA A 1 81 ? 26.713 12.439 -29.727 1.00 48.69 81 ALA A N 1
ATOM 565 C CA . ALA A 1 81 ? 26.331 12.917 -31.044 1.00 48.69 81 ALA A CA 1
ATOM 566 C C . ALA A 1 81 ? 26.833 11.902 -32.089 1.00 48.69 81 ALA A C 1
ATOM 568 O O . ALA A 1 81 ? 27.988 11.944 -32.513 1.00 48.69 81 ALA A O 1
ATOM 569 N N . ALA A 1 82 ? 25.985 10.942 -32.464 1.00 45.78 82 ALA A N 1
ATOM 570 C CA . ALA A 1 82 ? 26.156 10.205 -33.707 1.00 45.78 82 ALA A CA 1
ATOM 571 C C . ALA A 1 82 ? 26.062 11.204 -34.880 1.00 45.78 82 ALA A C 1
ATOM 573 O O . ALA A 1 82 ? 25.402 12.235 -34.725 1.00 45.78 82 ALA A O 1
ATOM 574 N N . PRO A 1 83 ? 26.669 10.933 -36.051 1.00 43.72 83 PRO A N 1
ATOM 575 C CA . PRO A 1 83 ? 26.815 11.911 -37.136 1.00 43.72 83 PRO A CA 1
ATOM 576 C C . PRO A 1 83 ? 25.514 12.490 -37.714 1.00 43.72 83 PRO A C 1
ATOM 578 O O . PRO A 1 83 ? 25.595 13.361 -38.576 1.00 43.72 83 PRO A O 1
ATOM 581 N N . VAL A 1 84 ? 24.341 12.001 -37.297 1.00 48.19 84 VAL A N 1
ATOM 582 C CA . VAL A 1 84 ? 23.059 12.384 -37.897 1.00 48.19 84 VAL A CA 1
ATOM 583 C C . VAL A 1 84 ? 22.006 12.790 -36.844 1.00 48.19 84 VAL A C 1
ATOM 585 O O . VAL A 1 84 ? 21.361 13.813 -37.043 1.00 48.19 84 VAL A O 1
ATOM 588 N N . ASP A 1 85 ? 21.887 12.113 -35.683 1.00 57.53 85 ASP A N 1
ATOM 589 C CA . ASP A 1 85 ? 20.615 12.159 -34.919 1.00 57.53 85 ASP A CA 1
ATOM 590 C C . ASP A 1 85 ? 20.700 12.242 -33.369 1.00 57.53 85 ASP A C 1
ATOM 592 O O . ASP A 1 85 ? 19.670 12.408 -32.714 1.00 57.53 85 ASP A O 1
ATOM 596 N N . GLY A 1 86 ? 21.883 12.098 -32.750 1.00 61.94 86 GLY A N 1
ATOM 597 C CA . GLY A 1 86 ? 22.055 12.190 -31.280 1.00 61.94 86 GLY A CA 1
ATOM 598 C C . GLY A 1 86 ? 21.389 11.090 -30.425 1.00 61.94 86 GLY A C 1
ATOM 599 O O . GLY A 1 86 ? 21.307 11.233 -29.209 1.00 61.94 86 GLY A O 1
ATOM 600 N N . SER A 1 87 ? 20.917 9.996 -31.034 1.00 71.56 87 SER A N 1
ATOM 601 C CA . SER A 1 87 ? 20.171 8.911 -30.368 1.00 71.56 87 SER A CA 1
ATOM 602 C C . SER A 1 87 ? 21.029 7.799 -29.755 1.00 71.56 87 SER A C 1
ATOM 604 O O . SER A 1 87 ? 20.483 6.883 -29.142 1.00 71.56 87 SER A O 1
ATOM 606 N N . ASP A 1 88 ? 22.345 7.829 -29.957 1.00 84.25 88 ASP A N 1
ATOM 607 C CA . ASP A 1 88 ? 23.250 6.765 -29.521 1.00 84.25 88 ASP A CA 1
ATOM 608 C C . ASP A 1 88 ? 23.914 7.139 -28.194 1.00 84.25 88 ASP A C 1
ATOM 610 O O . ASP A 1 88 ? 24.253 8.300 -27.950 1.00 84.25 88 ASP A O 1
ATOM 614 N N . TYR A 1 89 ? 24.159 6.154 -27.335 1.00 86.44 89 TYR A N 1
ATOM 615 C CA . TYR A 1 89 ? 24.868 6.369 -26.077 1.00 86.44 89 TYR A CA 1
ATOM 616 C C . TYR A 1 89 ? 25.975 5.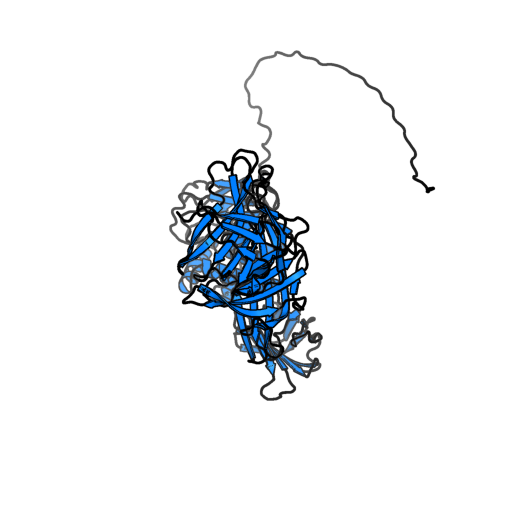338 -25.863 1.00 86.44 89 TYR A C 1
ATOM 618 O O . TYR A 1 89 ? 25.976 4.250 -26.441 1.00 86.44 89 TYR A O 1
ATOM 626 N N . LEU A 1 90 ? 26.930 5.705 -25.008 1.00 88.44 90 LEU A N 1
ATOM 627 C CA . LEU A 1 90 ? 27.981 4.820 -24.523 1.00 88.44 90 LEU A CA 1
ATOM 628 C C . LEU A 1 90 ? 28.202 5.089 -23.032 1.00 88.44 90 LEU A C 1
ATOM 630 O O . LEU A 1 90 ? 28.725 6.139 -22.663 1.00 88.44 90 LEU A O 1
ATOM 634 N N . ALA A 1 91 ? 27.820 4.139 -22.186 1.00 88.12 91 ALA A N 1
ATOM 635 C CA . ALA A 1 91 ? 27.970 4.208 -20.740 1.00 88.12 91 ALA A CA 1
ATOM 636 C C . ALA A 1 91 ? 29.102 3.295 -20.254 1.00 88.12 91 ALA A C 1
ATOM 638 O O . ALA A 1 91 ? 29.181 2.125 -20.629 1.00 88.12 91 ALA A O 1
ATOM 639 N N . SER A 1 92 ? 29.972 3.825 -19.390 1.00 87.62 92 SER A N 1
ATOM 640 C CA . SER A 1 92 ? 30.968 3.010 -18.686 1.00 87.62 92 SER A CA 1
ATOM 641 C C . SER A 1 92 ? 30.299 2.186 -17.589 1.00 87.62 92 SER A C 1
ATOM 643 O O . SER A 1 92 ? 29.479 2.705 -16.831 1.00 87.62 92 SER A O 1
ATOM 645 N N . LEU A 1 93 ? 30.697 0.919 -17.479 1.00 89.69 93 LEU A N 1
ATOM 646 C CA . LEU A 1 93 ? 30.317 0.025 -16.387 1.00 89.69 93 LEU A CA 1
ATOM 647 C C . LEU A 1 93 ? 31.381 -0.040 -15.286 1.00 89.69 93 LEU A C 1
ATOM 649 O O . LEU A 1 93 ? 31.322 -0.911 -14.419 1.00 89.69 93 LEU A O 1
ATOM 653 N N . ASP A 1 94 ? 32.368 0.859 -15.296 1.00 86.12 94 ASP A N 1
ATOM 654 C CA . ASP A 1 94 ? 33.398 0.893 -14.261 1.00 86.12 94 ASP A CA 1
ATOM 655 C C . ASP A 1 94 ? 32.754 0.962 -12.870 1.00 86.12 94 ASP A C 1
ATOM 657 O O . ASP A 1 94 ? 31.953 1.856 -12.584 1.00 86.12 94 ASP A O 1
ATOM 661 N N . GLN A 1 95 ? 33.161 0.056 -11.979 1.00 82.56 95 GLN A N 1
ATOM 662 C CA . GLN A 1 95 ? 32.645 -0.067 -10.607 1.00 82.56 95 GLN A CA 1
ATOM 663 C C . GLN A 1 95 ? 31.162 -0.468 -10.503 1.00 82.56 95 GLN A C 1
ATOM 665 O O . GLN A 1 95 ? 30.621 -0.428 -9.401 1.00 82.56 95 GLN A O 1
ATOM 670 N N . LEU A 1 96 ? 30.523 -0.885 -11.601 1.00 88.31 96 LEU A N 1
ATOM 671 C CA . LEU A 1 96 ? 29.192 -1.488 -11.603 1.00 88.31 96 LEU A CA 1
ATOM 672 C C . LEU A 1 96 ? 29.277 -2.989 -11.896 1.00 88.31 96 LEU A C 1
ATOM 674 O O . LEU A 1 96 ? 29.959 -3.421 -12.825 1.00 88.31 96 LEU A O 1
ATOM 678 N N . SER A 1 97 ? 28.521 -3.792 -11.153 1.00 90.25 97 SER A N 1
ATOM 679 C CA . SER A 1 97 ? 28.336 -5.221 -11.442 1.00 90.25 97 SER A CA 1
ATOM 680 C C . SER A 1 97 ? 26.910 -5.498 -11.895 1.00 90.25 97 SER A C 1
ATOM 682 O O . SER A 1 97 ? 25.971 -4.933 -11.337 1.00 90.25 97 SER A O 1
ATOM 684 N N . GLY A 1 98 ? 26.769 -6.352 -12.909 1.00 86.94 98 GLY A N 1
ATOM 685 C CA . GLY A 1 98 ? 25.475 -6.713 -13.474 1.00 86.94 98 GLY A CA 1
ATOM 686 C C . GLY A 1 98 ? 24.600 -7.553 -12.525 1.00 86.94 98 GLY A C 1
ATOM 687 O O . GLY A 1 98 ? 25.109 -8.096 -11.538 1.00 86.94 98 GLY A O 1
ATOM 688 N N . PRO A 1 99 ? 23.304 -7.701 -12.846 1.00 93.88 99 PRO A N 1
ATOM 689 C CA . PRO A 1 99 ? 22.634 -7.078 -13.991 1.00 93.88 99 PRO A CA 1
ATOM 690 C C . PRO A 1 99 ? 22.471 -5.557 -13.865 1.00 93.88 99 PRO A C 1
ATOM 692 O O . PRO A 1 99 ? 22.707 -4.977 -12.808 1.00 93.88 99 PRO A O 1
ATOM 695 N N . TYR A 1 100 ? 22.103 -4.910 -14.970 1.00 94.12 100 TYR A N 1
ATOM 696 C CA . TYR A 1 100 ? 21.993 -3.460 -15.096 1.00 94.12 100 TYR A CA 1
ATOM 697 C C . TYR A 1 100 ? 20.572 -3.043 -15.475 1.00 94.12 100 TYR A C 1
ATOM 699 O O . TYR A 1 100 ? 19.944 -3.673 -16.324 1.00 94.12 100 TYR A O 1
ATOM 707 N N . LEU A 1 101 ? 20.100 -1.954 -14.878 1.00 94.88 101 LEU A N 1
ATOM 708 C CA . LEU A 1 101 ? 18.871 -1.250 -15.221 1.00 94.88 101 LEU A CA 1
ATOM 709 C C . LEU A 1 101 ? 19.240 0.139 -15.748 1.00 94.88 101 LEU A C 1
ATOM 711 O O . LEU A 1 101 ? 20.109 0.814 -15.190 1.00 94.88 101 LEU A O 1
ATOM 715 N N . LEU A 1 102 ? 18.595 0.555 -16.831 1.00 93.75 102 LEU A N 1
ATOM 716 C CA . LEU A 1 102 ? 18.880 1.793 -17.541 1.00 93.75 102 LEU A CA 1
ATOM 717 C C . LEU A 1 102 ? 17.619 2.650 -17.612 1.00 93.75 102 LEU A C 1
ATOM 719 O O . LEU A 1 102 ? 16.534 2.118 -17.839 1.00 93.75 102 LEU A O 1
ATOM 723 N N . SER A 1 103 ? 17.789 3.960 -17.464 1.00 91.81 103 SER A N 1
ATOM 724 C CA . SER A 1 103 ? 16.754 4.971 -17.698 1.00 91.81 103 SER A CA 1
ATOM 725 C C . SER A 1 103 ? 17.329 6.076 -18.567 1.00 91.81 103 SER A C 1
ATOM 727 O O . SER A 1 103 ? 18.494 6.458 -18.385 1.00 91.81 103 SER A O 1
ATOM 729 N N . ASP A 1 104 ? 16.512 6.629 -19.455 1.00 87.31 104 ASP A N 1
ATOM 730 C CA . ASP A 1 104 ? 16.767 7.969 -19.965 1.00 87.31 104 ASP A CA 1
ATOM 731 C C . ASP A 1 104 ? 16.290 9.025 -18.952 1.00 87.31 104 ASP A C 1
ATOM 733 O O . ASP A 1 104 ? 15.432 8.777 -18.106 1.00 87.31 104 ASP A O 1
ATOM 737 N N . SER A 1 105 ? 16.903 10.203 -18.989 1.00 71.00 105 SER A N 1
ATOM 738 C CA . SER A 1 105 ? 16.386 11.420 -18.351 1.00 71.00 105 SER A CA 1
ATOM 739 C C . SER A 1 105 ? 16.180 12.523 -19.389 1.00 71.00 105 SER A C 1
ATOM 741 O O . SER A 1 105 ? 16.350 13.711 -19.110 1.00 71.00 105 SER A O 1
ATOM 743 N N . ALA A 1 106 ? 15.860 12.127 -20.627 1.00 56.31 106 ALA A N 1
ATOM 744 C CA . ALA A 1 106 ? 15.656 13.056 -21.723 1.00 56.31 106 ALA A CA 1
ATOM 745 C C . ALA A 1 106 ? 14.442 13.953 -21.439 1.00 56.31 106 ALA A C 1
ATOM 747 O O . ALA A 1 106 ? 13.325 13.483 -21.275 1.00 56.31 106 ALA A O 1
ATOM 748 N N . VAL A 1 107 ? 14.648 15.271 -21.475 1.00 43.78 107 VAL A N 1
ATOM 749 C CA . VAL A 1 107 ? 13.603 16.299 -21.276 1.00 43.78 107 VAL A CA 1
ATOM 750 C C . VAL A 1 107 ? 12.538 16.285 -22.398 1.00 43.78 107 VAL A C 1
ATOM 752 O O . VAL A 1 107 ? 11.558 17.019 -22.340 1.00 43.78 107 VAL A O 1
ATOM 755 N N . ALA A 1 108 ? 12.734 15.476 -23.447 1.00 45.72 108 ALA A N 1
ATOM 756 C CA . ALA A 1 108 ? 11.923 15.473 -24.665 1.00 45.72 108 ALA A CA 1
ATOM 757 C C . ALA A 1 108 ? 11.003 14.248 -24.829 1.00 45.72 108 ALA A C 1
ATOM 759 O O . ALA A 1 108 ? 10.149 14.269 -25.719 1.00 45.72 108 ALA A O 1
ATOM 760 N N . SER A 1 109 ? 11.152 13.189 -24.024 1.00 53.41 109 SER A N 1
ATOM 761 C CA . SER A 1 109 ? 10.221 12.057 -24.046 1.00 53.41 109 SER A CA 1
ATOM 762 C C . SER A 1 109 ? 8.990 12.385 -23.195 1.00 53.41 109 SER A C 1
ATOM 764 O O . SER A 1 109 ? 9.070 13.041 -22.160 1.00 53.41 109 SER A O 1
ATOM 766 N N . THR A 1 110 ? 7.803 11.984 -23.660 1.00 60.88 110 THR A N 1
ATOM 767 C CA . THR A 1 110 ? 6.543 12.195 -22.911 1.00 60.88 110 THR A CA 1
ATOM 768 C C . THR A 1 110 ? 6.432 11.249 -21.709 1.00 60.88 110 THR A C 1
ATOM 770 O O . THR A 1 110 ? 5.594 11.457 -20.840 1.00 60.88 110 THR A O 1
ATOM 773 N N . TYR A 1 111 ? 7.280 10.217 -21.674 1.00 72.81 111 TYR A N 1
ATOM 774 C CA . TYR A 1 111 ? 7.399 9.191 -20.644 1.00 72.81 111 TYR A CA 1
ATOM 775 C C . TYR A 1 111 ? 8.852 8.690 -20.611 1.00 72.81 111 TYR A C 1
ATOM 777 O O . TYR A 1 111 ? 9.518 8.673 -21.647 1.00 72.81 111 TYR A O 1
ATOM 785 N N . GLY A 1 112 ? 9.340 8.275 -19.439 1.00 85.62 112 GLY A N 1
ATOM 786 C CA . GLY A 1 112 ? 10.682 7.701 -19.305 1.00 85.62 112 GLY A CA 1
ATOM 787 C C . GLY A 1 112 ? 10.813 6.372 -20.054 1.00 85.62 112 GLY A C 1
ATOM 788 O O . GLY A 1 112 ? 9.907 5.535 -20.017 1.00 85.62 112 GLY A O 1
ATOM 789 N N . LEU A 1 113 ? 11.941 6.174 -20.730 1.00 91.06 113 LEU A N 1
ATOM 790 C CA . LEU A 1 113 ? 12.318 4.930 -21.387 1.00 91.06 113 LEU A CA 1
ATOM 791 C C . LEU A 1 113 ? 13.256 4.131 -20.493 1.00 91.06 113 LEU A C 1
ATOM 793 O O . LEU A 1 113 ? 14.238 4.651 -19.960 1.00 91.06 113 LEU A O 1
ATOM 797 N N . TYR A 1 114 ? 12.984 2.833 -20.402 1.00 94.19 114 TYR A N 1
ATOM 798 C CA . TYR A 1 114 ? 13.722 1.917 -19.545 1.00 94.19 114 TYR A CA 1
ATOM 799 C C . TYR A 1 114 ? 14.216 0.706 -20.326 1.00 94.19 114 TYR A C 1
ATOM 801 O O . TYR A 1 114 ? 13.603 0.256 -21.299 1.00 94.19 114 TYR A O 1
ATOM 809 N N . SER A 1 115 ? 15.350 0.166 -19.896 1.00 95.81 115 SER A N 1
ATOM 810 C CA . SER A 1 115 ? 15.908 -1.073 -20.434 1.00 95.81 115 SER A CA 1
ATOM 811 C C . SER A 1 115 ? 16.714 -1.811 -19.376 1.00 95.81 115 SER A C 1
ATOM 813 O O . SER A 1 115 ? 17.005 -1.273 -18.309 1.00 95.81 115 SER A O 1
ATOM 815 N N . VAL A 1 116 ? 17.081 -3.051 -19.672 1.00 96.50 116 VAL A N 1
ATOM 816 C CA . VAL A 1 116 ? 17.888 -3.910 -18.800 1.00 96.50 116 VAL A CA 1
ATOM 817 C C . VAL A 1 116 ? 19.055 -4.489 -19.579 1.00 96.50 116 VAL A C 1
ATOM 819 O O . VAL A 1 116 ? 18.972 -4.628 -20.791 1.00 96.50 116 VAL A O 1
ATOM 822 N N . ALA A 1 117 ? 20.130 -4.872 -18.900 1.00 95.69 117 ALA A N 1
ATOM 823 C CA . ALA A 1 117 ? 21.220 -5.631 -19.502 1.00 95.69 117 ALA A CA 1
ATOM 824 C C . ALA A 1 117 ? 21.767 -6.661 -18.512 1.00 95.69 117 ALA A C 1
ATOM 826 O O . ALA A 1 117 ? 22.000 -6.356 -17.344 1.00 95.69 117 ALA A O 1
ATOM 827 N N . THR A 1 118 ? 22.015 -7.887 -18.969 1.00 93.69 118 THR A N 1
ATOM 828 C CA . THR A 1 118 ? 22.594 -8.950 -18.126 1.00 93.69 118 THR A CA 1
ATOM 829 C C . THR A 1 118 ? 24.122 -8.868 -18.037 1.00 93.69 118 THR A C 1
ATOM 831 O O . THR A 1 118 ? 24.727 -9.519 -17.190 1.00 93.69 118 THR A O 1
ATOM 834 N N . GLY A 1 119 ? 24.759 -8.076 -18.903 1.00 91.88 119 GLY A N 1
ATOM 835 C CA . GLY A 1 119 ? 26.209 -7.908 -18.993 1.00 91.88 119 GLY A CA 1
ATOM 836 C C . GLY A 1 119 ? 26.595 -6.729 -19.898 1.00 91.88 119 GLY A C 1
ATOM 837 O O . GLY A 1 119 ? 25.703 -6.066 -20.428 1.00 91.88 119 GLY A O 1
ATOM 838 N N . PRO A 1 120 ? 27.901 -6.454 -20.077 1.00 92.19 120 PRO A N 1
ATOM 839 C CA . PRO A 1 120 ? 28.395 -5.474 -21.049 1.00 92.19 120 PRO A CA 1
ATOM 840 C C . PRO A 1 120 ? 27.954 -5.809 -22.483 1.00 92.19 120 PRO A C 1
ATOM 842 O O . PRO A 1 120 ? 27.789 -6.983 -22.815 1.00 92.19 120 PRO A O 1
ATOM 845 N N . GLY A 1 121 ? 27.821 -4.797 -23.345 1.00 92.44 121 GLY A N 1
ATOM 846 C CA . GLY A 1 121 ? 27.390 -4.974 -24.735 1.00 92.44 121 GLY A CA 1
ATOM 847 C C . GLY A 1 121 ? 26.308 -3.989 -25.173 1.00 92.44 121 GLY A C 1
ATOM 848 O O . GLY A 1 121 ? 26.378 -2.803 -24.856 1.00 92.44 121 GLY A O 1
ATOM 849 N N . VAL A 1 122 ? 25.332 -4.481 -25.942 1.00 92.69 122 VAL A N 1
ATOM 850 C CA . VAL A 1 122 ? 24.244 -3.665 -26.500 1.00 92.69 122 VAL A CA 1
ATOM 851 C C . VAL A 1 122 ? 23.039 -3.647 -25.560 1.00 92.69 122 VAL A C 1
ATOM 853 O O . VAL A 1 122 ? 22.604 -4.706 -25.119 1.00 92.69 122 VAL A O 1
ATOM 856 N N . ALA A 1 123 ? 22.477 -2.470 -25.291 1.00 94.81 123 ALA A N 1
ATOM 857 C CA . ALA A 1 123 ? 21.186 -2.321 -24.623 1.00 94.81 123 ALA A CA 1
ATOM 858 C C . ALA A 1 123 ? 20.419 -1.131 -25.216 1.00 94.81 123 ALA A C 1
ATOM 860 O O . ALA A 1 123 ? 20.789 0.023 -25.048 1.00 94.81 123 ALA A O 1
ATOM 861 N N . ASN A 1 124 ? 19.345 -1.388 -25.946 1.00 93.94 124 ASN A N 1
ATOM 862 C CA . ASN A 1 124 ? 18.525 -0.329 -26.526 1.00 93.94 124 ASN A CA 1
ATOM 863 C C . ASN A 1 124 ? 17.467 0.143 -25.527 1.00 93.94 124 ASN A C 1
ATOM 865 O O . ASN A 1 124 ? 16.940 -0.668 -24.766 1.00 93.94 124 ASN A O 1
ATOM 869 N N . LEU A 1 125 ? 17.129 1.434 -25.547 1.00 92.62 125 LEU A N 1
ATOM 870 C CA . LEU A 1 125 ? 16.025 2.004 -24.771 1.00 92.62 125 LEU A CA 1
ATOM 871 C C . LEU A 1 125 ? 14.889 2.373 -25.727 1.00 92.62 125 LEU A C 1
ATOM 873 O O . LEU A 1 125 ? 15.007 3.290 -26.543 1.00 92.62 125 LEU A O 1
ATOM 877 N N . THR A 1 126 ? 13.801 1.616 -25.648 1.00 92.75 126 THR A N 1
ATOM 878 C CA . THR A 1 126 ? 12.652 1.696 -26.553 1.00 92.75 126 THR A CA 1
ATOM 879 C C . THR A 1 126 ? 11.340 1.476 -25.787 1.00 92.75 126 THR A C 1
ATOM 881 O O . THR A 1 126 ? 11.354 0.992 -24.649 1.00 92.75 126 THR A O 1
ATOM 884 N N . PRO A 1 127 ? 10.174 1.761 -26.394 1.00 92.62 127 PRO A N 1
ATOM 885 C CA . PRO A 1 127 ? 8.885 1.371 -25.827 1.00 92.62 127 PRO A CA 1
ATOM 886 C C . PRO A 1 127 ? 8.798 -0.133 -25.517 1.00 92.62 127 PRO A C 1
ATOM 888 O O . PRO A 1 127 ? 8.298 -0.518 -24.464 1.00 92.62 127 PRO A O 1
ATOM 891 N N . LEU A 1 128 ? 9.354 -0.996 -26.382 1.00 95.75 128 LEU A N 1
ATOM 892 C CA . LEU A 1 128 ? 9.366 -2.448 -26.159 1.00 95.75 128 LEU A CA 1
ATOM 893 C C . LEU A 1 128 ? 10.226 -2.854 -24.963 1.00 95.75 128 LEU A C 1
ATOM 895 O O . LEU A 1 128 ? 9.813 -3.715 -24.185 1.00 95.75 128 LEU A O 1
ATOM 899 N N . THR A 1 129 ? 11.403 -2.246 -24.788 1.00 96.31 129 THR A N 1
ATOM 900 C CA . THR A 1 129 ? 12.225 -2.531 -23.604 1.00 96.31 129 THR A CA 1
ATOM 901 C C . THR A 1 129 ? 11.583 -1.985 -22.338 1.00 96.31 129 THR A C 1
ATOM 903 O O . THR A 1 129 ? 11.690 -2.621 -21.298 1.00 96.31 129 THR A O 1
ATOM 906 N N . THR A 1 130 ? 10.844 -0.879 -22.425 1.00 95.44 130 THR A N 1
ATOM 907 C CA . THR A 1 130 ? 10.120 -0.312 -21.280 1.00 95.44 130 THR A CA 1
ATOM 908 C C . THR A 1 130 ? 8.990 -1.236 -20.820 1.00 95.44 130 THR A C 1
ATOM 910 O O . THR A 1 130 ? 8.898 -1.543 -19.632 1.00 95.44 130 THR A O 1
ATOM 913 N N . LEU A 1 131 ? 8.194 -1.771 -21.754 1.00 96.25 131 LEU A N 1
ATOM 914 C CA . LEU A 1 131 ? 7.189 -2.803 -21.461 1.00 96.25 131 LEU A CA 1
ATOM 915 C C . LEU A 1 131 ? 7.832 -4.077 -20.891 1.00 96.25 131 LEU A C 1
ATOM 917 O O . LEU A 1 131 ? 7.315 -4.667 -19.945 1.00 96.25 131 LEU A O 1
ATOM 921 N N . LEU A 1 132 ? 8.987 -4.484 -21.427 1.00 97.06 132 LEU A N 1
ATOM 922 C CA . LEU A 1 132 ? 9.763 -5.608 -20.900 1.00 97.06 132 LEU A CA 1
ATOM 923 C C . LEU A 1 132 ? 10.200 -5.361 -19.458 1.00 97.06 132 LEU A C 1
ATOM 925 O O . LEU A 1 132 ? 10.043 -6.257 -18.631 1.00 97.06 132 LEU A O 1
ATOM 929 N N . VAL A 1 133 ? 10.714 -4.171 -19.138 1.00 96.50 133 VAL A N 1
ATOM 930 C CA . VAL A 1 133 ? 11.104 -3.813 -17.769 1.00 96.50 133 VAL A CA 1
ATOM 931 C C . VAL A 1 133 ? 9.883 -3.839 -16.850 1.00 96.50 133 VAL A C 1
ATOM 933 O O . VAL A 1 133 ? 9.945 -4.480 -15.807 1.00 96.50 133 VAL A O 1
ATOM 936 N N . ALA A 1 134 ? 8.753 -3.249 -17.244 1.00 94.75 134 ALA A N 1
ATOM 937 C CA . ALA A 1 134 ? 7.518 -3.288 -16.454 1.00 94.75 134 ALA A CA 1
ATOM 938 C C . ALA A 1 134 ? 7.064 -4.728 -16.158 1.00 94.75 134 ALA A C 1
ATOM 940 O O . ALA A 1 134 ? 6.770 -5.080 -15.014 1.00 94.75 134 ALA A O 1
ATOM 941 N N . GLN A 1 135 ? 7.105 -5.596 -17.172 1.00 95.12 135 GLN A N 1
ATOM 942 C CA . GLN A 1 135 ? 6.805 -7.022 -17.047 1.00 95.12 135 GLN A CA 1
ATOM 943 C C . GLN A 1 135 ? 7.794 -7.764 -16.131 1.00 95.12 135 GLN A C 1
ATOM 945 O O . GLN A 1 135 ? 7.406 -8.650 -15.356 1.00 95.12 135 GLN A O 1
ATOM 950 N N . LEU A 1 136 ? 9.083 -7.436 -16.238 1.00 94.25 136 LEU A N 1
ATOM 951 C CA . LEU A 1 136 ? 10.163 -8.047 -15.466 1.00 94.25 136 LEU A CA 1
ATOM 952 C C . LEU A 1 136 ? 10.144 -7.610 -14.003 1.00 94.25 136 LEU A C 1
ATOM 954 O O . LEU A 1 136 ? 10.504 -8.411 -13.142 1.00 94.25 136 LEU A O 1
ATOM 958 N N . LEU A 1 137 ? 9.716 -6.383 -13.721 1.00 91.44 137 LEU A N 1
ATOM 959 C CA . LEU A 1 137 ? 9.659 -5.842 -12.370 1.00 91.44 137 LEU A CA 1
ATOM 960 C C . LEU A 1 137 ? 8.328 -6.158 -11.675 1.00 91.44 137 LEU A C 1
ATOM 962 O O . LEU A 1 137 ? 8.313 -6.399 -10.471 1.00 91.44 137 LEU A O 1
ATOM 966 N N . GLY A 1 138 ? 7.217 -6.200 -12.418 1.00 89.81 138 GLY A N 1
ATOM 967 C CA . GLY A 1 138 ? 5.876 -6.272 -11.825 1.00 89.81 138 GLY A CA 1
ATOM 968 C C . GLY A 1 138 ? 5.449 -4.979 -11.126 1.00 89.81 138 GLY A C 1
ATOM 969 O O . GLY A 1 138 ? 4.654 -5.016 -10.197 1.00 89.81 138 GLY A O 1
ATOM 970 N N . GLN A 1 139 ? 6.034 -3.855 -11.529 1.00 87.12 139 GLN A N 1
ATOM 971 C CA . GLN A 1 139 ? 5.838 -2.524 -10.957 1.00 87.12 139 GLN A CA 1
ATOM 972 C C . GLN A 1 139 ? 6.318 -1.482 -11.967 1.00 87.12 139 GLN A C 1
ATOM 974 O O . GLN A 1 139 ? 7.013 -1.810 -12.934 1.00 87.12 139 GLN A O 1
ATOM 979 N N . GLU A 1 140 ? 5.947 -0.231 -11.725 1.00 87.62 140 GLU A N 1
ATOM 980 C CA . GLU A 1 140 ? 6.335 0.892 -12.566 1.00 87.62 140 GLU A CA 1
ATOM 981 C C . GLU A 1 140 ? 7.860 1.033 -12.670 1.00 87.62 140 GLU A C 1
ATOM 983 O O . GLU A 1 140 ? 8.519 1.231 -11.640 1.00 87.62 140 GLU A O 1
ATOM 988 N N . PRO A 1 141 ? 8.447 0.973 -13.885 1.00 90.75 141 PRO A N 1
ATOM 989 C CA . PRO A 1 141 ? 9.889 1.098 -14.063 1.00 90.75 141 PRO A CA 1
ATOM 990 C C . PRO A 1 141 ? 10.464 2.379 -13.466 1.00 90.75 141 PRO A C 1
ATOM 992 O O . PRO A 1 141 ? 11.532 2.331 -12.862 1.00 90.75 141 PRO A O 1
ATOM 995 N N . GLY A 1 142 ? 9.755 3.506 -13.582 1.00 87.62 142 GLY A N 1
ATOM 996 C CA . GLY A 1 142 ? 10.223 4.788 -13.057 1.00 87.62 142 GLY A CA 1
ATOM 997 C C . GLY A 1 142 ? 10.271 4.841 -11.537 1.00 87.62 142 GLY A C 1
ATOM 998 O O . GLY A 1 142 ? 11.300 5.224 -10.980 1.00 87.62 142 GLY A O 1
ATOM 999 N N . ALA A 1 143 ? 9.205 4.387 -10.873 1.00 80.88 143 ALA A N 1
ATOM 1000 C CA . ALA A 1 143 ? 9.149 4.314 -9.415 1.00 80.88 143 ALA A CA 1
ATOM 1001 C C . ALA A 1 143 ? 10.238 3.378 -8.872 1.00 80.88 143 ALA A C 1
ATOM 1003 O O . ALA A 1 143 ? 11.003 3.759 -7.988 1.00 80.88 143 ALA A O 1
ATOM 1004 N N . TYR A 1 144 ? 10.391 2.192 -9.470 1.00 84.62 144 TYR A N 1
ATOM 1005 C CA . TYR A 1 144 ? 11.443 1.263 -9.067 1.00 84.62 144 TYR A CA 1
ATOM 1006 C C . TYR A 1 144 ? 12.844 1.812 -9.332 1.00 84.62 144 TYR A C 1
ATOM 1008 O O . TYR A 1 144 ? 13.728 1.708 -8.484 1.00 84.62 144 TYR A O 1
ATOM 1016 N N . PHE A 1 145 ? 13.066 2.423 -10.499 1.00 87.31 145 PHE A N 1
ATOM 1017 C CA . PHE A 1 145 ? 14.351 3.026 -10.821 1.00 87.31 145 PHE A CA 1
ATOM 1018 C C . PHE A 1 145 ? 14.700 4.118 -9.812 1.00 87.31 145 PHE A C 1
ATOM 1020 O O . PHE A 1 145 ? 15.836 4.145 -9.342 1.00 87.31 145 PHE A O 1
ATOM 1027 N N . ALA A 1 146 ? 13.757 4.993 -9.451 1.00 82.44 146 ALA A N 1
ATOM 1028 C CA . ALA A 1 146 ? 13.952 6.020 -8.429 1.00 82.44 146 ALA A CA 1
ATOM 1029 C C . ALA A 1 146 ? 14.296 5.398 -7.064 1.00 82.44 146 ALA A C 1
ATOM 1031 O O . ALA A 1 146 ? 15.314 5.771 -6.475 1.00 82.44 146 ALA A O 1
ATOM 1032 N N . ALA A 1 147 ? 13.545 4.375 -6.650 1.00 74.38 147 ALA A N 1
ATOM 1033 C CA . ALA A 1 147 ? 13.732 3.639 -5.400 1.00 74.38 147 ALA A CA 1
ATOM 1034 C C . ALA A 1 147 ? 15.052 2.851 -5.305 1.00 74.38 147 ALA A C 1
ATOM 1036 O O . ALA A 1 147 ? 15.407 2.390 -4.235 1.00 74.38 147 ALA A O 1
ATOM 1037 N N . LEU A 1 148 ? 15.832 2.688 -6.380 1.00 79.56 148 LEU A N 1
ATOM 1038 C CA . LEU A 1 148 ? 17.197 2.141 -6.265 1.00 79.56 148 LEU A CA 1
ATOM 1039 C C . LEU A 1 148 ? 18.225 3.187 -5.795 1.00 79.56 148 LEU A C 1
ATOM 1041 O O . LEU A 1 148 ? 19.374 2.848 -5.491 1.00 79.56 148 LEU A O 1
ATOM 1045 N N . GLY A 1 149 ? 17.869 4.477 -5.798 1.00 78.69 149 GLY A N 1
ATOM 1046 C CA . GLY A 1 149 ? 18.801 5.550 -5.459 1.00 78.69 149 GLY A CA 1
ATOM 1047 C C . GLY A 1 149 ? 20.084 5.490 -6.294 1.00 78.69 149 GLY A C 1
ATOM 1048 O O . GLY A 1 149 ? 20.061 5.128 -7.469 1.00 78.69 149 GLY A O 1
ATOM 1049 N N . ASN A 1 150 ? 21.232 5.806 -5.697 1.00 78.75 150 ASN A N 1
ATOM 1050 C CA . ASN A 1 150 ? 22.520 5.790 -6.404 1.00 78.75 150 ASN A CA 1
ATOM 1051 C C . ASN A 1 150 ? 23.370 4.534 -6.165 1.00 78.75 150 ASN A C 1
ATOM 1053 O O . ASN A 1 150 ? 24.474 4.479 -6.696 1.00 78.75 150 ASN A O 1
ATOM 1057 N N . ARG A 1 151 ? 22.927 3.550 -5.372 1.00 67.94 151 ARG A N 1
ATOM 1058 C CA . ARG A 1 151 ? 23.805 2.481 -4.841 1.00 67.94 151 ARG A CA 1
ATOM 1059 C C . ARG A 1 151 ? 23.665 1.109 -5.521 1.00 67.94 151 ARG A C 1
ATOM 1061 O O . ARG A 1 151 ? 24.360 0.171 -5.132 1.00 67.94 151 ARG A O 1
ATOM 1068 N N . GLY A 1 152 ? 22.818 1.002 -6.543 1.00 71.25 152 GLY A N 1
ATOM 1069 C CA . GLY A 1 152 ? 22.536 -0.263 -7.221 1.00 71.25 152 GLY A CA 1
ATOM 1070 C C . GLY A 1 152 ? 21.414 -1.043 -6.531 1.00 71.25 152 GLY A C 1
ATOM 1071 O O . GLY A 1 152 ? 20.485 -0.431 -6.022 1.00 71.25 152 GLY A O 1
ATOM 1072 N N . GLY A 1 153 ? 21.480 -2.375 -6.531 1.00 77.06 153 GLY A N 1
ATOM 1073 C CA . GLY A 1 153 ? 20.475 -3.274 -5.941 1.00 77.06 153 GLY A CA 1
ATOM 1074 C C . GLY A 1 153 ? 19.590 -4.000 -6.958 1.00 77.06 153 GLY A C 1
ATOM 1075 O O . GLY A 1 153 ? 18.700 -4.762 -6.579 1.00 77.06 153 GLY A O 1
ATOM 1076 N N . PHE A 1 154 ? 19.825 -3.803 -8.257 1.00 84.81 154 PHE A N 1
ATOM 1077 C CA . PHE A 1 154 ? 19.058 -4.492 -9.288 1.00 84.81 154 PHE A CA 1
ATOM 1078 C C . PHE A 1 154 ? 19.518 -5.946 -9.465 1.00 84.81 154 PHE A C 1
ATOM 1080 O O . PHE A 1 154 ? 20.632 -6.202 -9.909 1.00 84.81 154 PHE A O 1
ATOM 1087 N N . THR A 1 155 ? 18.645 -6.906 -9.165 1.00 83.31 155 THR A N 1
ATOM 1088 C CA . THR A 1 155 ? 18.952 -8.351 -9.228 1.00 83.31 155 THR A CA 1
ATOM 1089 C C . THR A 1 155 ? 18.065 -9.133 -10.195 1.00 83.31 155 THR A C 1
ATOM 1091 O O . THR A 1 155 ? 18.312 -10.309 -10.438 1.00 83.31 155 THR A O 1
ATOM 1094 N N . GLN A 1 156 ? 17.032 -8.503 -10.759 1.00 80.06 156 GLN A N 1
ATOM 1095 C CA . GLN A 1 156 ? 15.910 -9.218 -11.378 1.00 80.06 156 GLN A CA 1
ATOM 1096 C C . GLN A 1 156 ? 16.123 -9.615 -12.849 1.00 80.06 156 GLN A C 1
ATOM 1098 O O . GLN A 1 156 ? 15.243 -10.247 -13.430 1.00 80.06 156 GLN A O 1
ATOM 1103 N N . ALA A 1 157 ? 17.254 -9.262 -13.472 1.00 84.19 157 ALA A N 1
ATOM 1104 C CA . ALA A 1 157 ? 17.531 -9.620 -14.864 1.00 84.19 157 ALA A CA 1
ATOM 1105 C C . ALA A 1 157 ? 18.599 -10.712 -14.985 1.00 84.19 157 ALA A C 1
ATOM 1107 O O . ALA A 1 157 ? 19.792 -10.472 -14.816 1.00 84.19 157 ALA A O 1
ATOM 1108 N N . ASP A 1 158 ? 18.162 -11.895 -15.399 1.00 91.62 158 ASP A N 1
ATOM 1109 C CA . ASP A 1 158 ? 19.005 -12.895 -16.046 1.00 91.62 158 ASP A CA 1
ATOM 1110 C C . ASP A 1 158 ? 18.464 -13.200 -17.453 1.00 91.62 158 ASP A C 1
ATOM 1112 O O . ASP A 1 158 ? 17.380 -12.750 -17.834 1.00 91.62 158 ASP A O 1
ATOM 1116 N N . ALA A 1 159 ? 19.224 -13.949 -18.254 1.00 91.06 159 ALA A N 1
ATOM 1117 C CA . ALA A 1 159 ? 18.852 -14.224 -19.641 1.00 91.06 159 ALA A CA 1
ATOM 1118 C C . ALA A 1 159 ? 17.516 -14.982 -19.767 1.00 91.06 159 ALA A C 1
ATOM 1120 O O . ALA A 1 159 ? 16.758 -14.739 -20.706 1.00 91.06 159 ALA A O 1
ATOM 1121 N N . ALA A 1 160 ? 17.204 -15.878 -18.825 1.00 91.50 160 ALA A N 1
ATOM 1122 C CA . ALA A 1 160 ? 15.960 -16.639 -18.841 1.00 91.50 160 ALA A CA 1
ATOM 1123 C C . ALA A 1 160 ? 14.765 -15.757 -18.452 1.00 91.50 160 ALA A C 1
ATOM 1125 O O . ALA A 1 160 ? 13.715 -15.824 -19.094 1.00 91.50 160 ALA A O 1
ATOM 1126 N N . ALA A 1 161 ? 14.934 -14.893 -17.450 1.00 91.19 161 ALA A N 1
ATOM 1127 C CA . ALA A 1 161 ? 13.928 -13.940 -17.006 1.00 91.19 161 ALA A CA 1
ATOM 1128 C C . ALA A 1 161 ? 13.614 -12.901 -18.094 1.00 91.19 161 ALA A C 1
ATOM 1130 O O . ALA A 1 161 ? 12.440 -12.640 -18.363 1.00 91.19 161 ALA A O 1
ATOM 1131 N N . VAL A 1 162 ? 14.639 -12.374 -18.775 1.00 94.94 162 VAL A N 1
ATOM 1132 C CA . VAL A 1 162 ? 14.486 -11.438 -19.904 1.00 94.94 162 VAL A CA 1
ATOM 1133 C C . VAL A 1 162 ? 13.759 -12.107 -21.072 1.00 94.94 162 VAL A C 1
ATOM 1135 O O . VAL A 1 162 ? 12.754 -11.576 -21.548 1.00 94.94 162 VAL A O 1
ATOM 1138 N N . ALA A 1 163 ? 14.169 -13.316 -21.469 1.00 93.56 163 ALA A N 1
ATOM 1139 C CA . ALA A 1 163 ? 13.496 -14.058 -22.533 1.00 93.56 163 ALA A CA 1
ATOM 1140 C C . ALA A 1 163 ? 12.026 -14.366 -22.188 1.00 93.56 163 ALA A C 1
ATOM 1142 O O . ALA A 1 163 ? 11.136 -14.195 -23.024 1.00 93.56 163 ALA A O 1
ATOM 1143 N N . ALA A 1 164 ? 11.742 -14.770 -20.946 1.00 90.69 164 ALA A N 1
ATOM 1144 C CA . ALA A 1 164 ? 10.377 -15.019 -20.487 1.00 90.69 164 ALA A CA 1
ATOM 1145 C C . ALA A 1 164 ? 9.529 -13.734 -20.462 1.00 90.69 164 ALA A C 1
ATOM 1147 O O . ALA A 1 164 ? 8.359 -13.764 -20.850 1.00 90.69 164 ALA A O 1
ATOM 1148 N N . ALA A 1 165 ? 10.106 -12.602 -20.045 1.00 93.62 165 ALA A N 1
ATOM 1149 C CA . ALA A 1 165 ? 9.444 -11.300 -20.079 1.00 93.62 165 ALA A CA 1
ATOM 1150 C C . ALA A 1 165 ? 9.128 -10.866 -21.519 1.00 93.62 165 ALA A C 1
ATOM 1152 O O . ALA A 1 165 ? 8.006 -10.444 -21.785 1.00 93.62 165 ALA A O 1
ATOM 1153 N N . GLN A 1 166 ? 10.045 -11.058 -22.474 1.00 95.19 166 GLN A N 1
ATOM 1154 C CA . GLN A 1 166 ? 9.787 -10.779 -23.894 1.00 95.19 166 GLN A CA 1
ATOM 1155 C C . GLN A 1 166 ? 8.612 -11.580 -24.444 1.00 95.19 166 GLN A C 1
ATOM 1157 O O . GLN A 1 166 ? 7.765 -11.028 -25.144 1.00 95.19 166 GLN A O 1
ATOM 1162 N N . GLN A 1 167 ? 8.539 -12.874 -24.127 1.00 92.62 167 GLN A N 1
ATOM 1163 C CA . GLN A 1 167 ? 7.425 -13.711 -24.571 1.00 92.62 167 GLN A CA 1
ATOM 1164 C C . GLN A 1 167 ? 6.094 -13.275 -23.950 1.00 92.62 167 GLN A C 1
ATOM 1166 O O . GLN A 1 167 ? 5.062 -13.334 -24.616 1.00 92.62 167 GLN A O 1
ATOM 1171 N N . ARG A 1 168 ? 6.100 -12.800 -22.700 1.00 91.75 168 ARG A N 1
ATOM 1172 C CA . ARG A 1 168 ? 4.904 -12.228 -22.067 1.00 91.75 168 ARG A CA 1
ATOM 1173 C C . ARG A 1 168 ? 4.481 -10.909 -22.709 1.00 91.75 168 ARG A C 1
ATOM 1175 O O . ARG A 1 168 ? 3.314 -10.776 -23.052 1.00 91.75 168 ARG A O 1
ATOM 1182 N N . VAL A 1 169 ? 5.417 -10.001 -22.991 1.00 94.75 169 VAL A N 1
ATOM 1183 C CA . VAL A 1 169 ? 5.123 -8.745 -23.707 1.00 94.75 169 VAL A CA 1
ATOM 1184 C C . VAL A 1 169 ? 4.554 -9.015 -25.102 1.00 94.75 169 VAL A C 1
ATOM 1186 O O . VAL A 1 169 ? 3.584 -8.373 -25.491 1.00 94.75 169 VAL A O 1
ATOM 1189 N N . ARG A 1 170 ? 5.100 -9.987 -25.849 1.00 94.44 170 ARG A N 1
ATOM 1190 C CA . ARG A 1 170 ? 4.554 -10.388 -27.163 1.00 94.44 170 ARG A CA 1
ATOM 1191 C C . ARG A 1 170 ? 3.085 -10.788 -27.066 1.00 94.44 170 ARG A C 1
ATOM 1193 O O . ARG A 1 170 ? 2.274 -10.293 -27.841 1.00 94.44 170 ARG A O 1
ATOM 1200 N N . ARG A 1 171 ? 2.753 -11.647 -26.100 1.00 89.00 171 ARG A N 1
ATOM 1201 C CA . ARG A 1 171 ? 1.378 -12.114 -25.879 1.00 89.00 171 ARG A CA 1
ATOM 1202 C C . ARG A 1 171 ? 0.454 -10.995 -25.422 1.00 89.00 171 ARG A C 1
ATOM 1204 O O . ARG A 1 171 ? -0.639 -10.873 -25.954 1.00 89.00 171 ARG A O 1
ATOM 1211 N N . TYR A 1 172 ? 0.918 -10.156 -24.499 1.00 90.94 172 TYR A N 1
ATOM 1212 C CA . TYR A 1 172 ? 0.170 -8.997 -24.024 1.00 90.94 172 TYR A CA 1
ATOM 1213 C C . TYR A 1 172 ? -0.193 -8.052 -25.178 1.00 90.94 172 TYR A C 1
ATOM 1215 O O . TYR A 1 172 ? -1.352 -7.696 -25.343 1.00 90.94 172 TYR A O 1
ATOM 1223 N N . LEU A 1 173 ? 0.767 -7.708 -26.043 1.00 92.62 173 LEU A N 1
ATOM 1224 C CA . LEU A 1 173 ? 0.505 -6.832 -27.191 1.00 92.62 173 LEU A CA 1
ATOM 1225 C C . LEU A 1 173 ? -0.473 -7.445 -28.201 1.00 92.62 173 LEU A C 1
ATOM 1227 O O . LEU A 1 173 ? -1.328 -6.738 -28.738 1.00 92.62 173 LEU A O 1
ATOM 1231 N N . GLN A 1 174 ? -0.373 -8.754 -28.438 1.00 91.25 174 GLN A N 1
ATOM 1232 C CA . GLN A 1 174 ? -1.303 -9.460 -29.312 1.00 91.25 174 GLN A CA 1
ATOM 1233 C C . GLN A 1 174 ? -2.718 -9.482 -28.723 1.00 91.25 174 GLN A C 1
ATOM 1235 O O . GLN A 1 174 ? -3.665 -9.178 -29.441 1.00 91.25 174 GLN A O 1
ATOM 1240 N N . ARG A 1 175 ? -2.863 -9.796 -27.431 1.00 86.19 175 ARG A N 1
ATOM 1241 C CA . ARG A 1 175 ? -4.163 -9.922 -26.760 1.00 86.19 175 ARG A CA 1
ATOM 1242 C C . ARG A 1 175 ? -4.857 -8.573 -26.573 1.00 86.19 175 ARG A C 1
ATOM 1244 O O . ARG A 1 175 ? -5.998 -8.424 -26.989 1.00 86.19 175 ARG A O 1
ATOM 1251 N N . GLU A 1 176 ? -4.159 -7.586 -26.014 1.00 87.44 176 GLU A N 1
ATOM 1252 C CA . GLU A 1 176 ? -4.769 -6.295 -25.665 1.00 87.44 176 GLU A CA 1
ATOM 1253 C C . GLU A 1 176 ? -4.972 -5.386 -26.879 1.00 87.44 176 GLU A C 1
ATOM 1255 O O . GLU A 1 176 ? -5.962 -4.665 -26.969 1.00 87.44 176 GLU A O 1
ATOM 1260 N N . PHE A 1 177 ? -4.031 -5.405 -27.830 1.00 89.56 177 PHE A N 1
ATOM 1261 C CA . PHE A 1 177 ? -4.016 -4.442 -28.937 1.00 89.56 177 PHE A CA 1
ATOM 1262 C C . PHE A 1 177 ? -4.206 -5.086 -30.310 1.00 89.56 177 PHE A C 1
ATOM 1264 O O . PHE A 1 177 ? -4.243 -4.363 -31.314 1.00 89.56 177 PHE A O 1
ATOM 1271 N N . GLY A 1 178 ? -4.303 -6.417 -30.402 1.00 90.25 178 GLY A N 1
ATOM 1272 C CA . GLY A 1 178 ? -4.262 -7.122 -31.687 1.00 90.25 178 GLY A CA 1
ATOM 1273 C C . GLY A 1 178 ? -2.934 -6.916 -32.422 1.00 90.25 178 GLY A C 1
ATOM 1274 O O . GLY A 1 178 ? -2.889 -6.994 -33.649 1.00 90.25 178 GLY A O 1
ATOM 1275 N N . PHE A 1 179 ? -1.866 -6.554 -31.701 1.00 93.31 179 PHE A N 1
ATOM 1276 C CA . PHE A 1 179 ? -0.590 -6.163 -32.288 1.00 93.31 179 PHE A CA 1
ATOM 1277 C C . PHE A 1 179 ? 0.391 -7.335 -32.288 1.00 93.31 179 PHE A C 1
ATOM 1279 O O . PHE A 1 179 ? 1.005 -7.665 -31.273 1.00 93.31 179 PHE A O 1
ATOM 1286 N N . GLU A 1 180 ? 0.559 -7.956 -33.453 1.00 94.00 180 GLU A N 1
ATOM 1287 C CA . GLU A 1 180 ? 1.489 -9.068 -33.629 1.00 94.00 180 GLU A CA 1
ATOM 1288 C C . GLU A 1 180 ? 2.906 -8.572 -33.927 1.00 94.00 180 GLU A C 1
ATOM 1290 O O . GLU A 1 180 ? 3.188 -7.975 -34.968 1.00 94.00 180 GLU A O 1
ATOM 1295 N N . LEU A 1 181 ? 3.828 -8.862 -33.009 1.00 94.25 181 LEU A N 1
ATOM 1296 C CA . LEU A 1 181 ? 5.247 -8.609 -33.229 1.00 94.25 181 LEU A CA 1
ATOM 1297 C C . LEU A 1 181 ? 5.830 -9.624 -34.222 1.00 94.25 181 LEU A C 1
ATOM 1299 O O . LEU A 1 181 ? 5.606 -10.826 -34.048 1.00 94.25 181 LEU A O 1
ATOM 1303 N N . PRO A 1 182 ? 6.670 -9.198 -35.187 1.00 94.12 182 PRO A N 1
ATOM 1304 C CA . PRO A 1 182 ? 7.312 -10.126 -36.107 1.00 94.12 182 PRO A CA 1
ATOM 1305 C C . PRO A 1 182 ? 8.076 -11.244 -35.379 1.00 94.12 182 PRO A C 1
ATOM 1307 O O . PRO A 1 182 ? 8.798 -11.000 -34.402 1.00 94.12 182 PRO A O 1
ATOM 1310 N N . ALA A 1 183 ? 7.922 -12.485 -35.848 1.00 89.25 183 ALA A N 1
ATOM 1311 C CA . ALA A 1 183 ? 8.523 -13.666 -35.216 1.00 89.25 183 ALA A CA 1
ATOM 1312 C C . ALA A 1 183 ? 10.065 -13.626 -35.208 1.00 89.25 183 ALA A C 1
ATOM 1314 O O . ALA A 1 183 ? 10.707 -14.160 -34.309 1.00 89.25 183 ALA A O 1
ATOM 1315 N N . ASP A 1 184 ? 10.650 -12.944 -36.186 1.00 89.69 184 ASP A N 1
ATOM 1316 C CA . ASP A 1 184 ? 12.082 -12.764 -36.436 1.00 89.69 184 ASP A CA 1
ATOM 1317 C C . ASP A 1 184 ? 12.615 -11.383 -36.001 1.00 89.69 184 ASP A C 1
ATOM 1319 O O . ASP A 1 184 ? 13.744 -11.044 -36.336 1.00 89.69 184 ASP A O 1
ATOM 1323 N N . LEU A 1 185 ? 11.840 -10.582 -35.251 1.00 91.69 185 LEU A N 1
ATOM 1324 C CA . LEU A 1 185 ? 12.231 -9.234 -34.785 1.00 91.69 185 LEU A CA 1
ATOM 1325 C C . LEU A 1 185 ? 13.543 -9.206 -33.967 1.00 91.69 185 LEU A C 1
ATOM 1327 O O . LEU A 1 185 ? 14.137 -8.151 -33.781 1.00 91.69 185 LEU A O 1
ATOM 1331 N N . GLY A 1 186 ? 13.989 -10.362 -33.473 1.00 92.56 186 GLY A N 1
ATOM 1332 C CA . GLY A 1 186 ? 15.151 -10.486 -32.603 1.00 92.56 186 GLY A CA 1
ATOM 1333 C C . GLY A 1 186 ? 14.840 -10.174 -31.138 1.00 92.56 186 GLY A C 1
ATOM 1334 O O . GLY A 1 186 ? 13.684 -10.135 -30.697 1.00 92.56 186 GLY A O 1
ATOM 1335 N N . ASP A 1 187 ? 15.913 -10.007 -30.374 1.00 95.50 187 ASP A N 1
ATOM 1336 C CA . ASP A 1 187 ? 15.901 -9.640 -28.964 1.00 95.50 187 ASP A CA 1
ATOM 1337 C C . ASP A 1 187 ? 15.577 -8.149 -28.777 1.00 95.50 187 ASP A C 1
ATOM 1339 O O . ASP A 1 187 ? 16.147 -7.306 -29.470 1.00 95.50 187 ASP A O 1
ATOM 1343 N N . PHE A 1 188 ? 14.675 -7.805 -27.853 1.00 96.38 188 PHE A N 1
ATOM 1344 C CA . PHE A 1 188 ? 14.221 -6.412 -27.690 1.00 96.38 188 PHE A CA 1
ATOM 1345 C C . PHE A 1 188 ? 15.325 -5.496 -27.160 1.00 96.38 188 PHE A C 1
ATOM 1347 O O . PHE A 1 188 ? 15.312 -4.297 -27.427 1.00 96.38 188 PHE A O 1
ATOM 1354 N N . VAL A 1 189 ? 16.261 -6.057 -26.396 1.00 96.50 189 VAL A N 1
ATOM 1355 C CA . VAL A 1 189 ? 17.307 -5.314 -25.697 1.00 96.50 189 VAL A CA 1
ATOM 1356 C C . VAL A 1 189 ? 18.539 -5.166 -26.581 1.00 96.50 189 VAL A C 1
ATOM 1358 O O . VAL A 1 189 ? 19.076 -4.071 -26.713 1.00 96.50 189 VAL A O 1
ATOM 1361 N N . THR A 1 190 ? 18.994 -6.256 -27.186 1.00 96.12 190 THR A N 1
ATOM 1362 C CA . THR A 1 190 ? 20.347 -6.376 -27.747 1.00 96.12 190 THR A CA 1
ATOM 1363 C C . THR A 1 190 ? 20.400 -6.290 -29.271 1.00 96.12 190 THR A C 1
ATOM 1365 O O . THR A 1 190 ? 21.487 -6.098 -29.813 1.00 96.12 190 THR A O 1
ATOM 1368 N N . THR A 1 191 ? 19.267 -6.406 -29.979 1.00 95.62 191 THR A N 1
ATOM 1369 C CA . THR A 1 191 ? 19.247 -6.361 -31.454 1.00 95.62 191 THR A CA 1
ATOM 1370 C C . THR A 1 191 ? 19.610 -4.962 -31.954 1.00 95.62 191 THR A C 1
ATOM 1372 O O . THR A 1 191 ? 18.873 -4.015 -31.672 1.00 95.62 191 THR A O 1
ATOM 1375 N N . PRO A 1 192 ? 20.714 -4.788 -32.701 1.00 91.69 192 PRO A N 1
ATOM 1376 C CA . PRO A 1 192 ? 21.040 -3.507 -33.318 1.00 91.69 192 PRO A CA 1
ATOM 1377 C C . PRO A 1 192 ? 20.012 -3.152 -34.395 1.00 91.69 192 PRO A C 1
ATOM 1379 O O . PRO A 1 192 ? 19.528 -4.037 -35.096 1.00 91.69 192 PRO A O 1
ATOM 1382 N N . PHE A 1 193 ? 19.708 -1.867 -34.549 1.00 91.00 193 PHE A N 1
ATOM 1383 C CA . PHE A 1 193 ? 18.758 -1.383 -35.550 1.00 91.00 193 PHE A CA 1
ATOM 1384 C C . PHE A 1 193 ? 19.038 0.063 -35.916 1.00 91.00 193 PHE A C 1
ATOM 1386 O O . PHE A 1 193 ? 19.519 0.793 -35.051 1.00 91.00 193 PHE A O 1
ATOM 1393 N N . ASP A 1 194 ? 18.680 0.491 -37.126 1.00 87.81 194 ASP A N 1
ATOM 1394 C CA . ASP A 1 194 ? 18.778 1.872 -37.604 1.00 87.81 194 ASP A CA 1
ATOM 1395 C C . ASP A 1 194 ? 17.464 2.648 -37.515 1.00 87.81 194 ASP A C 1
ATOM 1397 O O . ASP A 1 194 ? 16.390 2.122 -37.773 1.00 87.81 194 ASP A O 1
ATOM 1401 N N . ARG A 1 195 ? 17.536 3.934 -37.137 1.00 83.88 195 ARG A N 1
ATOM 1402 C CA . ARG A 1 195 ? 16.362 4.816 -37.000 1.00 83.88 195 ARG A CA 1
ATOM 1403 C C . ARG A 1 195 ? 15.906 5.363 -38.359 1.00 83.88 195 ARG A C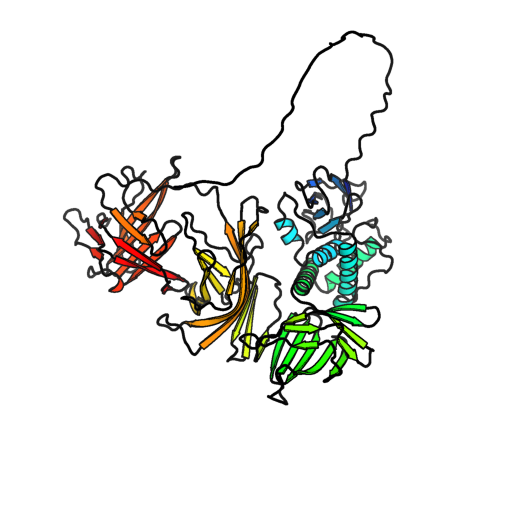 1
ATOM 1405 O O . ARG A 1 195 ? 15.758 6.569 -38.540 1.00 83.88 195 ARG A O 1
ATOM 1412 N N . VAL A 1 196 ? 15.766 4.472 -39.333 1.00 85.25 196 VAL A N 1
ATOM 1413 C CA . VAL A 1 196 ? 15.437 4.784 -40.726 1.00 85.25 196 VAL A CA 1
ATOM 1414 C C . VAL A 1 196 ? 14.311 3.884 -41.208 1.00 85.25 196 VAL A C 1
ATOM 1416 O O . VAL A 1 196 ? 14.218 2.725 -40.809 1.00 85.25 196 VAL A O 1
ATOM 1419 N N . ASP A 1 197 ? 13.465 4.417 -42.083 1.00 85.62 197 ASP A N 1
ATOM 1420 C CA . ASP A 1 197 ? 12.370 3.649 -42.676 1.00 85.62 197 ASP A CA 1
ATOM 1421 C C . ASP A 1 197 ? 12.916 2.428 -43.428 1.00 85.62 197 ASP A C 1
ATOM 1423 O O . ASP A 1 197 ? 13.873 2.534 -44.203 1.00 85.62 197 ASP A O 1
ATOM 1427 N N . GLY A 1 198 ? 12.293 1.270 -43.208 1.00 88.44 198 GLY A N 1
ATOM 1428 C CA . GLY A 1 198 ? 12.730 -0.013 -43.758 1.00 88.44 198 GLY A CA 1
ATOM 1429 C C . GLY A 1 198 ? 13.623 -0.830 -42.822 1.00 88.44 198 GLY A C 1
ATOM 1430 O O . GLY A 1 198 ? 13.871 -2.005 -43.110 1.00 88.44 198 GLY A O 1
ATOM 1431 N N . ASP A 1 199 ? 14.083 -0.263 -41.701 1.00 92.00 199 ASP A N 1
ATOM 1432 C CA . ASP A 1 199 ? 14.606 -1.062 -40.595 1.00 92.00 199 ASP A CA 1
ATOM 1433 C C . ASP A 1 199 ? 13.448 -1.732 -39.841 1.00 92.00 199 ASP A C 1
ATOM 1435 O O . ASP A 1 199 ? 12.527 -1.083 -39.345 1.00 92.00 199 ASP A O 1
ATOM 1439 N N . ARG A 1 200 ? 13.509 -3.061 -39.718 1.00 94.00 200 ARG A N 1
ATOM 1440 C CA . ARG A 1 200 ? 12.412 -3.867 -39.165 1.00 94.00 200 ARG A CA 1
ATOM 1441 C C . ARG A 1 200 ? 12.096 -3.538 -37.707 1.00 94.00 200 ARG A C 1
ATOM 1443 O O . ARG A 1 200 ? 10.920 -3.538 -37.336 1.00 94.00 200 ARG A O 1
ATOM 1450 N N . MET A 1 201 ? 13.109 -3.307 -36.872 1.00 94.25 201 MET A N 1
ATOM 1451 C CA . MET A 1 201 ? 12.889 -2.977 -35.464 1.00 94.25 201 MET A CA 1
ATOM 1452 C C . MET A 1 201 ? 12.304 -1.574 -35.357 1.00 94.25 201 MET A C 1
ATOM 1454 O O . MET A 1 201 ? 11.299 -1.390 -34.670 1.00 94.25 201 MET A O 1
ATOM 1458 N N . TYR A 1 202 ? 12.860 -0.605 -36.082 1.00 92.06 202 TYR A N 1
ATOM 1459 C CA . TYR A 1 202 ? 12.349 0.762 -36.054 1.00 92.06 202 TYR A CA 1
ATOM 1460 C C . TYR A 1 202 ? 10.912 0.867 -36.580 1.00 92.06 202 TYR A C 1
ATOM 1462 O O . TYR A 1 202 ? 10.059 1.460 -35.915 1.00 92.06 202 TYR A O 1
ATOM 1470 N N . ASP A 1 203 ? 10.603 0.217 -37.703 1.00 93.12 203 ASP A N 1
ATOM 1471 C CA . ASP A 1 203 ? 9.250 0.163 -38.267 1.00 93.12 203 ASP A CA 1
ATOM 1472 C C . ASP A 1 203 ? 8.257 -0.488 -37.287 1.00 93.12 203 ASP A C 1
ATOM 1474 O O . ASP A 1 203 ? 7.113 -0.037 -37.147 1.00 93.12 203 ASP A O 1
ATOM 1478 N N . THR A 1 204 ? 8.700 -1.514 -36.549 1.00 95.44 204 THR A N 1
ATOM 1479 C CA . THR A 1 204 ? 7.894 -2.163 -35.504 1.00 95.44 204 THR A CA 1
ATOM 1480 C C . THR A 1 204 ? 7.627 -1.219 -34.334 1.00 95.44 204 THR A C 1
ATOM 1482 O O . THR A 1 204 ? 6.485 -1.115 -33.892 1.00 95.44 204 THR A O 1
ATOM 1485 N N . LEU A 1 205 ? 8.642 -0.495 -33.852 1.00 93.50 205 LEU A N 1
ATOM 1486 C CA . LEU A 1 205 ? 8.491 0.480 -32.765 1.00 93.50 205 LEU A CA 1
ATOM 1487 C C . LEU A 1 205 ? 7.550 1.624 -33.159 1.00 93.50 205 LEU A C 1
ATOM 1489 O O . LEU A 1 205 ? 6.677 1.997 -32.375 1.00 93.50 205 LEU A O 1
ATOM 1493 N N . ARG A 1 206 ? 7.672 2.139 -34.388 1.00 92.00 206 ARG A N 1
ATOM 1494 C CA . ARG A 1 206 ? 6.757 3.153 -34.934 1.00 92.00 206 ARG A CA 1
ATOM 1495 C C . ARG A 1 206 ? 5.319 2.650 -34.981 1.00 92.00 206 ARG A C 1
ATOM 1497 O O . ARG A 1 206 ? 4.403 3.356 -34.562 1.00 92.00 206 ARG A O 1
ATOM 1504 N N . SER A 1 207 ? 5.124 1.430 -35.476 1.00 93.25 207 SER A N 1
ATOM 1505 C CA . SER A 1 207 ? 3.798 0.815 -35.589 1.00 93.25 207 SER A CA 1
ATOM 1506 C C . SER A 1 207 ? 3.180 0.545 -34.218 1.00 93.25 207 SER A C 1
ATOM 1508 O O . SER A 1 207 ? 1.995 0.801 -34.027 1.00 93.25 207 SER A O 1
ATOM 1510 N N . LEU A 1 208 ? 3.987 0.102 -33.250 1.00 92.88 208 LEU A N 1
ATOM 1511 C CA . LEU A 1 208 ? 3.567 -0.105 -31.867 1.00 92.88 208 LEU A CA 1
ATOM 1512 C C . LEU A 1 208 ? 3.072 1.198 -31.238 1.00 92.88 208 LEU A C 1
ATOM 1514 O O . LEU A 1 208 ? 1.970 1.245 -30.704 1.00 92.88 208 LEU A O 1
ATOM 1518 N N . VAL A 1 209 ? 3.868 2.264 -31.319 1.00 90.25 209 VAL A N 1
ATOM 1519 C CA . VAL A 1 209 ? 3.519 3.563 -30.724 1.00 90.25 209 VAL A CA 1
ATOM 1520 C C . VAL A 1 209 ? 2.305 4.172 -31.416 1.00 90.25 209 VAL A C 1
ATOM 1522 O O . VAL A 1 209 ? 1.450 4.746 -30.747 1.00 90.25 209 VAL A O 1
ATOM 1525 N N . ALA A 1 210 ? 2.183 4.011 -32.736 1.00 90.31 210 ALA A N 1
ATOM 1526 C CA . ALA A 1 210 ? 0.990 4.422 -33.465 1.00 90.31 210 ALA A CA 1
ATOM 1527 C C . ALA A 1 210 ? -0.253 3.626 -33.040 1.00 90.31 210 ALA A C 1
ATOM 1529 O O . ALA A 1 210 ? -1.322 4.215 -32.909 1.00 90.31 210 ALA A O 1
ATOM 1530 N N . ARG A 1 211 ? -0.121 2.312 -32.806 1.00 91.81 211 ARG A N 1
ATOM 1531 C CA . ARG A 1 211 ? -1.223 1.456 -32.356 1.00 91.81 211 ARG A CA 1
ATOM 1532 C C . ARG A 1 211 ? -1.654 1.799 -30.936 1.00 91.81 211 ARG A C 1
ATOM 1534 O O . ARG A 1 211 ? -2.832 2.051 -30.724 1.00 91.81 211 ARG A O 1
ATOM 1541 N N . ILE A 1 212 ? -0.709 1.884 -30.000 1.00 88.38 212 ILE A N 1
ATOM 1542 C CA . ILE A 1 212 ? -0.988 2.301 -28.621 1.00 88.38 212 ILE A CA 1
ATOM 1543 C C . ILE A 1 212 ? -1.619 3.694 -28.616 1.00 88.38 212 ILE A C 1
ATOM 1545 O O . ILE A 1 212 ? -2.635 3.877 -27.967 1.00 88.38 212 ILE A O 1
ATOM 1549 N N . GLY A 1 213 ? -1.095 4.636 -29.407 1.00 83.00 213 GLY A N 1
ATOM 1550 C CA . GLY A 1 213 ? -1.620 6.000 -29.520 1.00 83.00 213 GLY A CA 1
ATOM 1551 C C . GLY A 1 213 ? -3.074 6.114 -29.997 1.00 83.00 213 GLY A C 1
ATOM 1552 O O . GLY A 1 213 ? -3.680 7.169 -29.824 1.00 83.00 213 GLY A O 1
ATOM 1553 N N . GLN A 1 214 ? -3.640 5.066 -30.607 1.00 81.12 214 GLN A N 1
ATOM 1554 C CA . GLN A 1 214 ? -5.068 5.014 -30.951 1.00 81.12 214 GLN A CA 1
ATOM 1555 C C . GLN A 1 214 ? -5.943 4.683 -29.737 1.00 81.12 214 GLN A C 1
ATOM 1557 O O . GLN A 1 214 ? -7.065 5.180 -29.655 1.00 81.12 214 GLN A O 1
ATOM 1562 N N . ASP A 1 215 ? -5.419 3.877 -28.812 1.00 66.44 215 ASP A N 1
ATOM 1563 C CA . ASP A 1 215 ? -6.153 3.294 -27.686 1.00 66.44 215 ASP A CA 1
ATOM 1564 C C . ASP A 1 215 ? -5.758 3.935 -26.328 1.00 66.44 215 ASP A C 1
ATOM 1566 O O . ASP A 1 215 ? -6.463 3.767 -25.334 1.00 66.44 215 ASP A O 1
ATOM 1570 N N . GLY A 1 216 ? -4.662 4.705 -26.265 1.00 72.94 216 GLY A N 1
ATOM 1571 C CA . GLY A 1 216 ? -4.156 5.364 -25.055 1.00 72.94 216 GLY A CA 1
ATOM 1572 C C . GLY A 1 216 ? -2.745 5.957 -25.199 1.00 72.94 216 GLY A C 1
ATOM 1573 O O . GLY A 1 216 ? -2.270 6.232 -26.297 1.00 72.94 216 GLY A O 1
ATOM 1574 N N . ASP A 1 217 ? -2.060 6.171 -24.071 1.00 83.75 217 ASP A N 1
ATOM 1575 C CA . ASP A 1 217 ? -0.641 6.560 -24.034 1.00 83.75 217 ASP A CA 1
ATOM 1576 C C . ASP A 1 217 ? 0.237 5.378 -23.597 1.00 83.75 217 ASP A C 1
ATOM 1578 O O . ASP A 1 217 ? -0.194 4.516 -22.830 1.00 83.75 217 ASP A O 1
ATOM 1582 N N . VAL A 1 218 ? 1.490 5.348 -24.054 1.00 83.25 218 VAL A N 1
ATOM 1583 C CA . VAL A 1 218 ? 2.464 4.298 -23.715 1.00 83.25 218 VAL A CA 1
ATOM 1584 C C . VAL A 1 218 ? 2.679 4.215 -22.206 1.00 83.25 218 VAL A C 1
ATOM 1586 O O . VAL A 1 218 ? 2.779 3.109 -21.684 1.00 83.25 218 VAL A O 1
ATOM 1589 N N . SER A 1 219 ? 2.672 5.349 -21.500 1.00 84.06 219 SER A N 1
ATOM 1590 C CA . SER A 1 219 ? 2.748 5.384 -20.034 1.00 84.06 219 SER A CA 1
ATOM 1591 C C . SER A 1 219 ? 1.623 4.571 -19.377 1.00 84.06 219 SER A C 1
ATOM 1593 O O . SER A 1 219 ? 1.893 3.708 -18.548 1.00 84.06 219 SER A O 1
ATOM 1595 N N . ALA A 1 220 ? 0.376 4.747 -19.821 1.00 86.50 220 ALA A N 1
ATOM 1596 C CA . ALA A 1 220 ? -0.774 4.011 -19.300 1.00 86.50 220 ALA A CA 1
ATOM 1597 C C . ALA A 1 220 ? -0.682 2.503 -19.587 1.00 86.50 220 ALA A C 1
ATOM 1599 O O . ALA A 1 220 ? -1.059 1.687 -18.745 1.00 86.50 220 ALA A O 1
ATOM 1600 N N . VAL A 1 221 ? -0.149 2.119 -20.752 1.00 90.56 221 VAL A N 1
ATOM 1601 C CA . VAL A 1 221 ? 0.079 0.704 -21.094 1.00 90.56 221 VAL A CA 1
ATOM 1602 C C . VAL A 1 221 ? 1.169 0.090 -20.218 1.00 90.56 221 VAL A C 1
ATOM 1604 O O . VAL A 1 221 ? 1.010 -1.036 -19.748 1.00 90.56 221 VAL A O 1
ATOM 1607 N N . VAL A 1 222 ? 2.252 0.829 -19.966 1.00 90.62 222 VAL A N 1
ATOM 1608 C CA . VAL A 1 222 ? 3.321 0.434 -19.038 1.00 90.62 222 VAL A CA 1
ATOM 1609 C C . VAL A 1 222 ? 2.748 0.219 -17.635 1.00 90.62 222 VAL A C 1
ATOM 1611 O O . VAL A 1 222 ? 3.002 -0.836 -17.050 1.00 90.62 222 VAL A O 1
ATOM 1614 N N . SER A 1 223 ? 1.886 1.121 -17.156 1.00 87.19 223 SER A N 1
ATOM 1615 C CA . SER A 1 223 ? 1.186 0.975 -15.874 1.00 87.19 223 SER A CA 1
ATOM 1616 C C . SER A 1 223 ? 0.272 -0.224 -15.810 1.00 87.19 223 SER A C 1
ATOM 1618 O O . SER A 1 223 ? 0.332 -0.992 -14.849 1.00 87.19 223 SER A O 1
ATOM 1620 N N . ALA A 1 224 ? -0.556 -0.428 -16.830 1.00 88.12 224 ALA A N 1
ATOM 1621 C CA . ALA A 1 224 ? -1.452 -1.572 -16.872 1.00 88.12 224 ALA A CA 1
ATOM 1622 C C . ALA A 1 224 ? -0.671 -2.896 -16.828 1.00 88.12 224 ALA A C 1
ATOM 1624 O O . ALA A 1 224 ? -1.008 -3.776 -16.032 1.00 88.12 224 ALA A O 1
ATOM 1625 N N . LEU A 1 225 ? 0.409 -2.997 -17.608 1.00 91.00 225 LEU A N 1
ATOM 1626 C CA . LEU A 1 225 ? 1.261 -4.182 -17.668 1.00 91.00 225 LEU A CA 1
ATOM 1627 C C . LEU A 1 225 ? 2.036 -4.418 -16.365 1.00 91.00 225 LEU A C 1
ATOM 1629 O O . LEU A 1 225 ? 2.129 -5.559 -15.903 1.00 91.00 225 LEU A O 1
ATOM 1633 N N . ALA A 1 226 ? 2.580 -3.358 -15.762 1.00 90.44 226 ALA A N 1
ATOM 1634 C CA . ALA A 1 226 ? 3.242 -3.411 -14.462 1.00 90.44 226 ALA A CA 1
ATOM 1635 C C . ALA A 1 226 ? 2.291 -3.946 -13.384 1.00 90.44 226 ALA A C 1
ATOM 1637 O O . ALA A 1 226 ? 2.637 -4.891 -12.676 1.00 90.44 226 ALA A O 1
ATOM 1638 N N . GLN A 1 227 ? 1.075 -3.400 -13.307 1.00 87.00 227 GLN A N 1
ATOM 1639 C CA . GLN A 1 227 ? 0.048 -3.817 -12.349 1.00 87.00 227 GLN A CA 1
ATOM 1640 C C . GLN A 1 227 ? -0.404 -5.265 -12.563 1.00 87.00 227 GLN A C 1
ATOM 1642 O O . GLN A 1 227 ? -0.573 -6.010 -11.599 1.00 87.00 227 GLN A O 1
ATOM 1647 N N . GLU A 1 228 ? -0.620 -5.685 -13.811 1.00 88.50 228 GLU A N 1
ATOM 1648 C CA . GLU A 1 228 ? -0.961 -7.077 -14.119 1.00 88.50 228 GLU A CA 1
ATOM 1649 C C . GLU A 1 228 ? 0.164 -8.017 -13.677 1.00 88.50 228 GLU A C 1
ATOM 1651 O O . GLU A 1 228 ? -0.061 -8.975 -12.937 1.00 88.50 228 GLU A O 1
ATOM 1656 N N . SER A 1 229 ? 1.396 -7.686 -14.056 1.00 90.44 229 SER A N 1
ATOM 1657 C CA . SER A 1 229 ? 2.582 -8.476 -13.735 1.00 90.44 229 SER A CA 1
ATOM 1658 C C . SER A 1 229 ? 2.855 -8.548 -12.234 1.00 90.44 229 SER A C 1
ATOM 1660 O O . SER A 1 229 ? 3.267 -9.599 -11.744 1.00 90.44 229 SER A O 1
ATOM 1662 N N . GLY A 1 230 ? 2.624 -7.457 -11.501 1.00 88.12 230 GLY A N 1
ATOM 1663 C CA . GLY A 1 230 ? 2.709 -7.418 -10.043 1.00 88.12 230 GLY A CA 1
ATOM 1664 C C . GLY A 1 230 ? 1.673 -8.333 -9.399 1.00 88.12 230 GLY A C 1
ATOM 1665 O O . GLY A 1 230 ? 2.013 -9.153 -8.550 1.00 88.12 230 GLY A O 1
ATOM 1666 N N . ARG A 1 231 ? 0.426 -8.293 -9.878 1.00 87.94 231 ARG A N 1
ATOM 1667 C CA . ARG A 1 231 ? -0.659 -9.149 -9.378 1.00 87.94 231 ARG A CA 1
ATOM 1668 C C . ARG A 1 231 ? -0.367 -10.629 -9.579 1.00 87.94 231 ARG A C 1
ATOM 1670 O O . ARG A 1 231 ? -0.519 -11.408 -8.645 1.00 87.94 231 ARG A O 1
ATOM 1677 N N . CYS A 1 232 ? 0.129 -10.998 -10.757 1.00 89.25 232 CYS A N 1
ATOM 1678 C CA . CYS A 1 232 ? 0.526 -12.372 -11.058 1.00 89.25 232 CYS A CA 1
ATOM 1679 C C . CYS A 1 232 ? 1.642 -12.902 -10.145 1.00 89.25 232 CYS A C 1
ATOM 1681 O O . CYS A 1 232 ? 1.777 -14.111 -9.978 1.00 89.25 232 CYS A O 1
ATOM 1683 N N . ARG A 1 233 ? 2.466 -12.027 -9.554 1.00 87.38 233 ARG A N 1
ATOM 1684 C CA . ARG A 1 233 ? 3.502 -12.440 -8.591 1.00 87.38 233 ARG A CA 1
ATOM 1685 C C . ARG A 1 233 ? 2.933 -12.735 -7.214 1.00 87.38 233 ARG A C 1
ATOM 1687 O O . ARG A 1 233 ? 3.479 -13.595 -6.531 1.00 87.38 233 ARG A O 1
ATOM 1694 N N . VAL A 1 234 ? 1.874 -12.026 -6.829 1.00 84.44 234 VAL A N 1
ATOM 1695 C CA . VAL A 1 234 ? 1.169 -12.249 -5.563 1.00 84.44 234 VAL A CA 1
ATOM 1696 C C . VAL A 1 234 ? 0.347 -13.528 -5.655 1.00 84.44 234 VAL A C 1
ATOM 1698 O O . VAL A 1 234 ? 0.446 -14.398 -4.794 1.00 84.44 234 VAL A O 1
ATOM 1701 N N . GLU A 1 235 ? -0.439 -13.667 -6.722 1.00 89.81 235 GLU A N 1
ATOM 1702 C CA . GLU A 1 235 ? -1.353 -14.789 -6.878 1.00 89.81 235 GLU A CA 1
ATOM 1703 C C . GLU A 1 235 ? -1.621 -15.104 -8.348 1.00 89.81 235 GLU A C 1
ATOM 1705 O O . GLU A 1 235 ? -2.093 -14.263 -9.117 1.00 89.81 235 GLU A O 1
ATOM 1710 N N . GLN A 1 236 ? -1.343 -16.350 -8.729 1.00 94.25 236 GLN A N 1
ATOM 1711 C CA . GLN A 1 236 ? -1.606 -16.857 -10.068 1.00 94.25 236 GLN A CA 1
ATOM 1712 C C . GLN A 1 236 ? -1.763 -18.378 -10.076 1.00 94.25 236 GLN A C 1
ATOM 1714 O O . GLN A 1 236 ? -1.236 -19.092 -9.217 1.00 94.25 236 GLN A O 1
ATOM 1719 N N . ILE A 1 237 ? -2.401 -18.874 -11.129 1.00 96.62 237 ILE A N 1
ATOM 1720 C CA . ILE A 1 237 ? -2.278 -20.261 -11.584 1.00 96.62 237 ILE A CA 1
ATOM 1721 C C . ILE A 1 237 ? -1.782 -20.271 -13.026 1.00 96.62 237 ILE A C 1
ATOM 1723 O O . ILE A 1 237 ? -2.073 -19.351 -13.789 1.00 96.62 237 ILE A O 1
ATOM 1727 N N . SER A 1 238 ? -1.049 -21.307 -13.418 1.00 94.62 238 SER A N 1
ATOM 1728 C CA . SER A 1 238 ? -0.780 -21.561 -14.827 1.00 94.62 238 SER A CA 1
ATOM 1729 C C . SER A 1 238 ? -1.994 -22.201 -15.492 1.00 94.62 238 SER A C 1
ATOM 1731 O O . SER A 1 238 ? -2.668 -23.046 -14.901 1.00 94.62 238 SER A O 1
ATOM 1733 N N . VAL A 1 239 ? -2.257 -21.797 -16.730 1.00 94.50 239 VAL A N 1
ATOM 1734 C CA . VAL A 1 239 ? -3.301 -22.329 -17.605 1.00 94.50 239 VAL A CA 1
ATOM 1735 C C . VAL A 1 239 ? -2.625 -22.795 -18.885 1.00 94.50 239 VAL A C 1
ATOM 1737 O O . VAL A 1 239 ? -2.128 -21.991 -19.672 1.00 94.50 239 VAL A O 1
ATOM 1740 N N . ARG A 1 240 ? -2.580 -24.111 -19.094 1.00 93.56 240 ARG A N 1
ATOM 1741 C CA . ARG A 1 240 ? -1.912 -24.717 -20.251 1.00 93.56 240 ARG A CA 1
ATOM 1742 C C . ARG A 1 240 ? -2.906 -25.284 -21.244 1.00 93.56 240 ARG A C 1
ATOM 1744 O O . ARG A 1 240 ? -3.699 -26.144 -20.870 1.00 93.56 240 ARG A O 1
ATOM 1751 N N . SER A 1 241 ? -2.799 -24.864 -22.503 1.00 89.69 241 SER A N 1
ATOM 1752 C CA . SER A 1 241 ? -3.579 -25.370 -23.640 1.00 89.69 241 SER A CA 1
ATOM 1753 C C . SER A 1 241 ? -2.646 -25.819 -24.765 1.00 89.69 241 SER A C 1
ATOM 1755 O O . SER A 1 241 ? -2.059 -25.006 -25.488 1.00 89.69 241 SER A O 1
ATOM 1757 N N . GLY A 1 242 ? -2.452 -27.132 -24.908 1.00 86.00 242 GLY A N 1
ATOM 1758 C CA . GLY A 1 242 ? -1.490 -27.682 -25.867 1.00 86.00 242 GLY A CA 1
ATOM 1759 C C . GLY A 1 242 ? -0.065 -27.178 -25.602 1.00 86.00 242 GLY A C 1
ATOM 1760 O O . GLY A 1 242 ? 0.525 -27.507 -24.577 1.00 86.00 242 GLY A O 1
ATOM 1761 N N . ALA A 1 243 ? 0.492 -26.396 -26.533 1.00 77.56 243 ALA A N 1
ATOM 1762 C CA . ALA A 1 243 ? 1.817 -25.777 -26.401 1.00 77.56 243 ALA A CA 1
ATOM 1763 C C . ALA A 1 243 ? 1.798 -24.385 -25.733 1.00 77.56 243 ALA A C 1
ATOM 1765 O O . ALA A 1 243 ? 2.862 -23.816 -25.491 1.00 77.56 243 ALA A O 1
ATOM 1766 N N . HIS A 1 244 ? 0.617 -23.828 -25.458 1.00 79.94 244 HIS A N 1
ATOM 1767 C CA . HIS A 1 244 ? 0.462 -22.508 -24.850 1.00 79.94 244 HIS A CA 1
ATOM 1768 C C . HIS A 1 244 ? 0.459 -22.634 -23.322 1.00 79.94 244 HIS A C 1
ATOM 1770 O O . HIS A 1 244 ? -0.248 -23.481 -22.778 1.00 79.94 244 HIS A O 1
ATOM 1776 N N . ASP A 1 245 ? 1.245 -21.793 -22.644 1.00 85.00 245 ASP A N 1
ATOM 1777 C CA . ASP A 1 245 ? 1.328 -21.692 -21.180 1.00 85.00 245 ASP A CA 1
ATOM 1778 C C . ASP A 1 245 ? 1.056 -20.237 -20.783 1.00 85.00 245 ASP A C 1
ATOM 1780 O O . ASP A 1 245 ? 1.864 -19.344 -21.076 1.00 85.00 245 ASP A O 1
ATOM 1784 N N . ASP A 1 246 ? -0.100 -19.995 -20.168 1.00 87.38 246 ASP A N 1
ATOM 1785 C CA . ASP A 1 246 ? -0.509 -18.677 -19.695 1.00 87.38 246 ASP A CA 1
ATOM 1786 C C . ASP A 1 246 ? -0.645 -18.616 -18.173 1.00 87.38 246 ASP A C 1
ATOM 1788 O O . ASP A 1 246 ? -0.667 -19.641 -17.494 1.00 87.38 246 ASP A O 1
ATOM 1792 N N . ALA A 1 247 ? -0.702 -17.404 -17.633 1.00 90.25 247 ALA A N 1
ATOM 1793 C CA . ALA A 1 247 ? -0.947 -17.152 -16.223 1.00 90.25 247 ALA A CA 1
ATOM 1794 C C . ALA A 1 247 ? -2.339 -16.542 -16.043 1.00 90.25 247 ALA A C 1
ATOM 1796 O O . ALA A 1 247 ? -2.674 -15.529 -16.654 1.00 90.25 247 ALA A O 1
ATOM 1797 N N . PHE A 1 248 ? -3.141 -17.140 -15.168 1.00 93.62 248 PHE A N 1
ATOM 1798 C CA . PHE A 1 248 ? -4.394 -16.565 -14.706 1.00 93.62 248 PHE A CA 1
ATOM 1799 C C . PHE A 1 248 ? -4.171 -15.905 -13.349 1.00 93.62 248 PHE A C 1
ATOM 1801 O O . PHE A 1 248 ? -3.875 -16.583 -12.363 1.00 93.62 248 PHE A O 1
ATOM 1808 N N . CYS A 1 249 ? -4.327 -14.585 -13.312 1.00 93.25 249 CYS A N 1
ATOM 1809 C CA . CYS A 1 249 ? -4.049 -13.750 -12.149 1.00 93.25 249 CYS A CA 1
ATOM 1810 C C . CYS A 1 249 ? -5.351 -13.049 -11.740 1.00 93.25 249 CYS A C 1
ATOM 1812 O O . CYS A 1 249 ? -5.794 -12.147 -12.462 1.00 93.25 249 CYS A O 1
ATOM 1814 N N . PRO A 1 250 ? -6.008 -13.472 -10.643 1.00 92.94 250 PRO A N 1
ATOM 1815 C CA . PRO A 1 250 ? -7.323 -12.955 -10.287 1.00 92.94 250 PRO A CA 1
ATOM 1816 C C . PRO A 1 250 ? -7.299 -11.444 -10.064 1.00 92.94 250 PRO A C 1
ATOM 1818 O O . PRO A 1 250 ? -6.573 -10.944 -9.209 1.00 92.94 250 PRO A O 1
ATOM 1821 N N . PHE A 1 251 ? -8.117 -10.727 -10.824 1.00 92.44 251 PHE A N 1
ATOM 1822 C CA . PHE A 1 251 ? -8.405 -9.311 -10.646 1.00 92.44 251 PHE A CA 1
ATOM 1823 C C . PHE A 1 251 ? -9.591 -9.121 -9.703 1.00 92.44 251 PHE A C 1
ATOM 1825 O O . PHE A 1 251 ? -9.458 -8.390 -8.730 1.00 92.44 251 PHE A O 1
ATOM 1832 N N . THR A 1 252 ? -10.701 -9.823 -9.938 1.00 94.00 252 THR A N 1
ATOM 1833 C CA . THR A 1 252 ? -11.853 -9.872 -9.027 1.00 94.00 252 THR A CA 1
ATOM 1834 C C . THR A 1 252 ? -12.008 -11.263 -8.430 1.00 94.00 252 THR A C 1
ATOM 1836 O O . THR A 1 252 ? -11.551 -12.267 -8.997 1.00 94.00 252 THR A O 1
ATOM 1839 N N . LYS A 1 253 ? -12.653 -11.325 -7.265 1.00 94.88 253 LYS A N 1
ATOM 1840 C CA . LYS A 1 253 ? -12.938 -12.580 -6.567 1.00 94.88 253 LYS A CA 1
ATOM 1841 C C . LYS A 1 253 ? -14.313 -12.527 -5.941 1.00 94.88 253 LYS A C 1
ATOM 1843 O O . LYS A 1 253 ? -14.668 -11.524 -5.343 1.00 94.88 253 LYS A O 1
ATOM 1848 N N . SER A 1 254 ? -15.046 -13.623 -5.975 1.00 94.50 254 SER A N 1
ATOM 1849 C CA . SER A 1 254 ? -16.328 -13.740 -5.297 1.00 94.50 254 SER A CA 1
ATOM 1850 C C . SER A 1 254 ? -16.459 -15.080 -4.595 1.00 94.50 254 SER A C 1
ATOM 1852 O O . SER A 1 254 ? -15.815 -16.072 -4.943 1.00 94.50 254 SER A O 1
ATOM 1854 N N . ASN A 1 255 ? -17.281 -15.101 -3.558 1.00 93.12 255 ASN A N 1
ATOM 1855 C CA . ASN A 1 255 ? -17.689 -16.314 -2.872 1.00 93.12 255 ASN A CA 1
ATOM 1856 C C . ASN A 1 255 ? -19.153 -16.131 -2.492 1.00 93.12 255 ASN A C 1
ATOM 1858 O O . ASN A 1 255 ? -19.453 -15.587 -1.434 1.00 93.12 255 ASN A O 1
ATOM 1862 N N . ALA A 1 256 ? -20.064 -16.562 -3.354 1.00 92.62 256 ALA A N 1
ATOM 1863 C CA . ALA A 1 256 ? -21.504 -16.408 -3.168 1.00 92.62 256 ALA A CA 1
ATOM 1864 C C . ALA A 1 256 ? -22.170 -17.756 -2.861 1.00 92.62 256 ALA A C 1
ATOM 1866 O O . ALA A 1 256 ? -21.587 -18.815 -3.095 1.00 92.62 256 ALA A O 1
ATOM 1867 N N . ALA A 1 257 ? -23.387 -17.730 -2.316 1.00 91.44 257 ALA A N 1
ATOM 1868 C CA . ALA A 1 257 ? -24.244 -18.913 -2.360 1.00 91.44 257 ALA A CA 1
ATOM 1869 C C . ALA A 1 257 ? -24.685 -19.144 -3.812 1.00 91.44 257 ALA A C 1
ATOM 1871 O O . ALA A 1 257 ? -24.883 -18.173 -4.547 1.00 91.44 257 ALA A O 1
ATOM 1872 N N . ASP A 1 258 ? -24.822 -20.399 -4.233 1.00 93.31 258 ASP A N 1
ATOM 1873 C CA . ASP A 1 258 ? -25.418 -20.680 -5.538 1.00 93.31 258 ASP A CA 1
ATOM 1874 C C . ASP A 1 258 ? -26.904 -20.263 -5.500 1.00 93.31 258 ASP A C 1
ATOM 1876 O O . ASP A 1 258 ? -27.609 -20.609 -4.546 1.00 93.31 258 ASP A O 1
ATOM 1880 N N . PRO A 1 259 ? -27.391 -19.483 -6.483 1.00 89.56 259 PRO A N 1
ATOM 1881 C CA . PRO A 1 259 ? -28.773 -19.007 -6.486 1.00 89.56 259 PRO A CA 1
ATOM 1882 C C . PRO A 1 259 ? -29.800 -20.142 -6.592 1.00 89.56 259 PRO A C 1
ATOM 1884 O O . PRO A 1 259 ? -30.934 -19.968 -6.144 1.00 89.56 259 PRO A O 1
ATOM 1887 N N . ASP A 1 260 ? -29.410 -21.288 -7.157 1.00 94.06 260 ASP A N 1
ATOM 1888 C CA . ASP A 1 260 ? -30.293 -22.435 -7.367 1.00 94.06 260 ASP A CA 1
ATOM 1889 C C . ASP A 1 260 ? -30.166 -23.490 -6.248 1.00 94.06 260 ASP A C 1
ATOM 1891 O O . ASP A 1 260 ? -31.056 -24.330 -6.088 1.00 94.06 260 ASP A O 1
ATOM 1895 N N . ASP A 1 261 ? -29.087 -23.453 -5.456 1.00 93.88 261 ASP A N 1
ATOM 1896 C CA . ASP A 1 261 ? -28.822 -24.380 -4.348 1.00 93.88 261 ASP A CA 1
ATOM 1897 C C . ASP A 1 261 ? -28.053 -23.681 -3.212 1.00 93.88 261 ASP A C 1
ATOM 1899 O O . ASP A 1 261 ? -26.834 -23.525 -3.255 1.00 93.88 261 ASP A O 1
ATOM 1903 N N . ALA A 1 262 ? -28.763 -23.302 -2.148 1.00 88.94 262 ALA A N 1
ATOM 1904 C CA . ALA A 1 262 ? -28.177 -22.594 -1.009 1.00 88.94 262 ALA A CA 1
ATOM 1905 C C . ALA A 1 262 ? -27.117 -23.409 -0.233 1.00 88.94 262 ALA A C 1
ATOM 1907 O O . ALA A 1 262 ? -26.347 -22.821 0.530 1.00 88.94 262 ALA A O 1
ATOM 1908 N N . GLU A 1 263 ? -27.059 -24.737 -0.408 1.00 92.38 263 GLU A N 1
ATOM 1909 C CA . GLU A 1 263 ? -26.002 -25.584 0.166 1.00 92.38 263 GLU A CA 1
ATOM 1910 C C . GLU A 1 263 ? -24.699 -25.522 -0.648 1.00 92.38 263 GLU A C 1
ATOM 1912 O O . GLU A 1 263 ? -23.648 -25.973 -0.181 1.00 92.38 263 GLU A O 1
ATOM 1917 N N . LEU A 1 264 ? -24.749 -24.974 -1.865 1.00 94.44 264 LEU A N 1
ATOM 1918 C CA . LEU A 1 264 ? -23.584 -24.771 -2.712 1.00 94.44 264 LEU A CA 1
ATOM 1919 C C . LEU A 1 264 ? -23.009 -23.366 -2.556 1.00 94.44 264 LEU A C 1
ATOM 1921 O O . LEU A 1 264 ? -23.705 -22.359 -2.417 1.00 94.44 264 LEU A O 1
ATOM 1925 N N . ARG A 1 265 ? -21.683 -23.306 -2.635 1.00 94.94 265 ARG A N 1
ATOM 1926 C CA . ARG A 1 265 ? -20.907 -22.072 -2.712 1.00 94.94 265 ARG A CA 1
ATOM 1927 C C . ARG A 1 265 ? -20.283 -21.956 -4.088 1.00 94.94 265 ARG A C 1
ATOM 1929 O O . ARG A 1 265 ? -19.652 -22.902 -4.555 1.00 94.94 265 ARG A O 1
ATOM 1936 N N . VAL A 1 266 ? -20.422 -20.791 -4.706 1.00 96.56 266 VAL A N 1
ATOM 1937 C CA . VAL A 1 266 ? -19.799 -20.444 -5.982 1.00 96.56 266 VAL A CA 1
ATOM 1938 C C . VAL A 1 266 ? -18.621 -19.527 -5.698 1.00 96.56 266 VAL A C 1
ATOM 1940 O O . VAL A 1 266 ? -18.803 -18.383 -5.280 1.00 96.56 266 VAL A O 1
ATOM 1943 N N . LEU A 1 267 ? -17.410 -20.039 -5.902 1.00 97.06 267 LEU A N 1
ATOM 1944 C CA . LEU A 1 267 ? -16.189 -19.246 -5.862 1.00 97.06 267 LEU A CA 1
ATOM 1945 C C . LEU A 1 267 ? -15.880 -18.769 -7.277 1.00 97.06 267 LEU A C 1
ATOM 1947 O O . LEU A 1 267 ? -15.588 -19.592 -8.146 1.00 97.06 267 LEU A O 1
ATOM 1951 N N . GLY A 1 268 ? -15.967 -17.465 -7.507 1.00 97.00 268 GLY A N 1
ATOM 1952 C CA . GLY A 1 268 ? -15.664 -16.842 -8.788 1.00 97.00 268 GLY A CA 1
ATOM 1953 C C . GLY A 1 268 ? -14.322 -16.128 -8.751 1.00 97.00 268 GLY A C 1
ATOM 1954 O O . GLY A 1 268 ? -13.979 -15.473 -7.771 1.00 97.00 268 GLY A O 1
ATOM 1955 N N . PHE A 1 269 ? -13.570 -16.234 -9.836 1.00 97.50 269 PHE A N 1
ATOM 1956 C CA . PHE A 1 269 ? -12.370 -15.451 -10.087 1.00 97.50 269 PHE A CA 1
ATOM 1957 C C . PHE A 1 269 ? -12.463 -14.922 -11.509 1.00 97.50 269 PHE A C 1
ATOM 1959 O O . PHE A 1 269 ? -12.800 -15.689 -12.412 1.00 97.50 269 PHE A O 1
ATOM 1966 N N . ALA A 1 270 ? -12.127 -13.655 -11.721 1.00 96.25 270 ALA A N 1
ATOM 1967 C CA . ALA A 1 270 ? -11.958 -13.112 -13.063 1.00 96.25 270 ALA A CA 1
ATOM 1968 C C . ALA A 1 270 ? -10.647 -12.341 -13.154 1.00 96.25 270 ALA A C 1
ATOM 1970 O O . ALA A 1 270 ? -10.264 -11.676 -12.192 1.00 96.25 270 ALA A O 1
ATOM 1971 N N . ASN A 1 271 ? -9.945 -12.427 -14.281 1.00 93.00 271 ASN A N 1
ATOM 1972 C CA . ASN A 1 271 ? -8.789 -11.570 -14.549 1.00 93.00 271 ASN A CA 1
ATOM 1973 C C . ASN A 1 271 ? -9.231 -10.269 -15.252 1.00 93.00 271 ASN A C 1
ATOM 1975 O O . ASN A 1 271 ? -10.409 -10.076 -15.552 1.00 93.00 271 ASN A O 1
ATOM 1979 N N . ARG A 1 272 ? -8.291 -9.349 -15.507 1.00 88.56 272 ARG A N 1
ATOM 1980 C CA . ARG A 1 272 ? -8.586 -8.074 -16.194 1.00 88.56 272 ARG A CA 1
ATOM 1981 C C . ARG A 1 272 ? -9.031 -8.274 -17.653 1.00 88.56 272 ARG A C 1
ATOM 1983 O O . ARG A 1 272 ? -9.698 -7.405 -18.201 1.00 88.56 272 ARG A O 1
ATOM 1990 N N . HIS A 1 273 ? -8.710 -9.427 -18.230 1.00 87.31 273 HIS A N 1
ATOM 1991 C CA . HIS A 1 273 ? -8.979 -9.768 -19.629 1.00 87.31 273 HIS A CA 1
ATOM 1992 C C . HIS A 1 273 ? -10.371 -10.350 -19.840 1.00 87.31 273 HIS A C 1
ATOM 1994 O O . HIS A 1 273 ? -10.806 -10.485 -20.976 1.00 87.31 273 HIS A O 1
ATOM 2000 N N . GLY A 1 274 ? -11.088 -10.665 -18.758 1.00 90.44 274 GLY A N 1
ATOM 2001 C CA . GLY A 1 274 ? -12.420 -11.262 -18.808 1.00 90.44 274 GLY A CA 1
ATOM 2002 C C . GLY A 1 274 ? -12.423 -12.791 -18.791 1.00 90.44 274 GLY A C 1
ATOM 2003 O O . GLY A 1 274 ? -13.500 -13.382 -18.856 1.00 90.44 274 GLY A O 1
ATOM 2004 N N . ASP A 1 275 ? -11.265 -13.443 -18.651 1.00 94.50 275 ASP A N 1
ATOM 2005 C CA . ASP A 1 275 ? -11.237 -14.875 -18.357 1.00 94.50 275 ASP A CA 1
ATOM 2006 C C . ASP A 1 275 ? -11.801 -15.109 -16.958 1.00 94.50 275 ASP A C 1
ATOM 2008 O O . ASP A 1 275 ? -11.558 -14.331 -16.029 1.00 94.50 275 ASP A O 1
ATOM 2012 N N . THR A 1 276 ? -12.514 -16.216 -16.785 1.00 97.38 276 THR A N 1
ATOM 2013 C CA . THR A 1 276 ? -13.163 -16.574 -15.526 1.00 97.38 276 THR A CA 1
ATOM 2014 C C . THR A 1 276 ? -12.840 -18.002 -15.111 1.00 97.38 276 THR A C 1
ATOM 2016 O O . THR A 1 276 ? -12.796 -18.925 -15.926 1.00 97.38 276 THR A O 1
ATOM 2019 N N . LEU A 1 277 ? -12.644 -18.186 -13.808 1.00 98.12 277 LEU A N 1
ATOM 2020 C CA . LEU A 1 277 ? -12.545 -19.482 -13.149 1.00 98.12 277 LEU A CA 1
ATOM 2021 C C . LEU A 1 277 ? -13.658 -19.561 -12.108 1.00 98.12 277 LEU A C 1
ATOM 2023 O O . LEU A 1 277 ? -13.791 -18.679 -11.263 1.00 98.12 277 LEU A O 1
ATOM 2027 N N . THR A 1 278 ? -14.480 -20.600 -12.165 1.00 97.88 278 THR A N 1
ATOM 2028 C CA . THR A 1 278 ? -15.611 -20.788 -11.253 1.00 97.88 278 THR A CA 1
ATOM 2029 C C . THR A 1 278 ? -15.551 -22.167 -10.622 1.00 97.88 278 THR A C 1
ATOM 2031 O O . THR A 1 278 ? -15.466 -23.168 -11.330 1.00 97.88 278 THR A O 1
ATOM 2034 N N . LEU A 1 279 ? -15.618 -22.222 -9.293 1.00 97.75 279 LEU A N 1
ATOM 2035 C CA . LEU A 1 279 ? -15.699 -23.461 -8.525 1.00 97.75 279 LEU A CA 1
ATOM 2036 C C . LEU A 1 279 ? -17.032 -23.520 -7.797 1.00 97.75 279 LEU A C 1
ATOM 2038 O O . LEU A 1 279 ? -17.402 -22.575 -7.104 1.00 97.75 279 LEU A O 1
ATOM 2042 N N . ARG A 1 280 ? -17.719 -24.653 -7.896 1.00 97.38 280 ARG A N 1
ATOM 2043 C CA . ARG A 1 280 ? -18.897 -24.964 -7.086 1.00 97.38 280 ARG A CA 1
ATOM 2044 C C . ARG A 1 280 ? -18.514 -25.951 -6.007 1.00 97.38 280 ARG A C 1
ATOM 2046 O O . ARG A 1 280 ? -18.056 -27.053 -6.307 1.00 97.38 280 ARG A O 1
ATOM 2053 N N . LEU A 1 281 ? -18.700 -25.557 -4.757 1.00 95.94 281 LEU A N 1
ATOM 2054 C CA . LEU A 1 281 ? -18.350 -26.350 -3.588 1.00 95.94 281 LEU A CA 1
ATOM 2055 C C . LEU A 1 281 ? -19.601 -26.712 -2.800 1.00 95.94 281 LEU A C 1
ATOM 2057 O O . LEU A 1 281 ? -20.452 -25.857 -2.572 1.00 95.94 281 LEU A O 1
ATOM 2061 N N . ARG A 1 282 ? -19.662 -27.950 -2.314 1.00 94.56 282 ARG A N 1
ATOM 2062 C CA . ARG A 1 282 ? -20.530 -28.345 -1.204 1.00 94.56 282 ARG A CA 1
ATOM 2063 C C . ARG A 1 282 ? -19.634 -28.568 0.004 1.00 94.56 282 ARG A C 1
ATOM 2065 O O . ARG A 1 282 ? -18.818 -29.488 -0.001 1.00 94.56 282 ARG A O 1
ATOM 2072 N N . ASP A 1 283 ? -19.714 -27.682 0.988 1.00 88.00 283 ASP A N 1
ATOM 2073 C CA . ASP A 1 283 ? -18.742 -27.586 2.083 1.00 88.00 283 ASP A CA 1
ATOM 2074 C C . ASP A 1 283 ? -17.292 -27.416 1.582 1.00 88.00 283 ASP A C 1
ATOM 2076 O O . ASP A 1 283 ? -16.895 -26.337 1.140 1.00 88.00 283 ASP A O 1
ATOM 2080 N N . ALA A 1 284 ? -16.485 -28.478 1.664 1.00 89.38 284 ALA A N 1
ATOM 2081 C CA . ALA A 1 284 ? -15.111 -28.546 1.162 1.00 89.38 284 ALA A CA 1
ATOM 2082 C C . ALA A 1 284 ? -14.967 -29.497 -0.042 1.00 89.38 284 ALA A C 1
ATOM 2084 O O . ALA A 1 284 ? -13.855 -29.760 -0.497 1.00 89.38 284 ALA A O 1
ATOM 2085 N N . VAL A 1 285 ? -16.076 -30.039 -0.548 1.00 94.19 285 VAL A N 1
ATOM 2086 C CA . VAL A 1 285 ? -16.095 -30.974 -1.673 1.00 94.19 285 VAL A CA 1
ATOM 2087 C C . VAL A 1 285 ? -16.348 -30.204 -2.961 1.00 94.19 285 VAL A C 1
ATOM 2089 O O . VAL A 1 285 ? -17.360 -29.517 -3.098 1.00 94.19 285 VAL A O 1
ATOM 2092 N N . LEU A 1 286 ? -15.434 -30.342 -3.921 1.00 96.38 286 LEU A N 1
ATOM 2093 C CA . LEU A 1 286 ? -15.598 -29.784 -5.257 1.00 96.38 286 LEU A CA 1
ATOM 2094 C C . LEU A 1 286 ? -16.679 -30.549 -6.030 1.00 96.38 286 LEU A C 1
ATOM 2096 O O . LEU A 1 286 ? -16.587 -31.763 -6.215 1.00 96.38 286 LEU A O 1
ATOM 2100 N N . VAL A 1 287 ? -17.691 -29.822 -6.489 1.00 96.94 287 VAL A N 1
ATOM 2101 C CA . VAL A 1 287 ? -18.788 -30.341 -7.314 1.00 96.94 287 VAL A CA 1
ATOM 2102 C C . VAL A 1 287 ? -18.488 -30.118 -8.791 1.00 96.94 287 VAL A C 1
ATOM 2104 O O . VAL A 1 287 ? -18.592 -31.052 -9.585 1.00 96.94 287 VAL A O 1
ATOM 2107 N N . ASP A 1 288 ? -18.087 -28.901 -9.149 1.00 97.06 288 ASP A N 1
ATOM 2108 C CA . ASP A 1 288 ? -17.794 -28.490 -10.523 1.00 97.06 288 ASP A CA 1
ATOM 2109 C C . ASP A 1 288 ? -16.688 -27.433 -10.526 1.00 97.06 288 ASP A C 1
ATOM 2111 O O . ASP A 1 288 ? -16.621 -26.591 -9.626 1.00 97.06 288 ASP A O 1
ATOM 2115 N N . LEU A 1 289 ? -15.823 -27.489 -11.532 1.00 98.06 289 LEU A N 1
ATOM 2116 C CA . LEU A 1 289 ? -14.809 -26.481 -11.808 1.00 98.06 289 LEU A CA 1
ATOM 2117 C C . LEU A 1 289 ? -14.868 -26.149 -13.293 1.00 98.06 289 LEU A C 1
ATOM 2119 O O . LEU A 1 289 ? -14.725 -27.031 -14.141 1.00 98.06 289 LEU A O 1
ATOM 2123 N N . ARG A 1 290 ? -15.024 -24.864 -13.595 1.00 98.12 290 ARG A N 1
ATOM 2124 C CA . ARG A 1 290 ? -15.145 -24.346 -14.952 1.00 98.12 290 ARG A CA 1
ATOM 2125 C C . ARG A 1 290 ? -14.172 -23.202 -15.181 1.00 98.12 290 ARG A C 1
ATOM 2127 O O . ARG A 1 290 ? -14.065 -22.299 -14.360 1.00 98.12 290 ARG A O 1
ATOM 2134 N N . PHE A 1 291 ? -13.518 -23.231 -16.332 1.00 97.69 291 PHE A N 1
ATOM 2135 C CA . PHE A 1 291 ? -12.777 -22.116 -16.900 1.00 97.69 291 PHE A CA 1
ATOM 2136 C C . PHE A 1 291 ? -13.512 -21.623 -18.149 1.00 97.69 291 PHE A C 1
ATOM 2138 O O . PHE A 1 291 ? -13.985 -22.439 -18.950 1.00 97.69 291 PHE A O 1
ATOM 2145 N N . ALA A 1 292 ? -13.622 -20.310 -18.316 1.00 96.31 292 ALA A N 1
ATOM 2146 C CA . ALA A 1 292 ? -14.104 -19.695 -19.544 1.00 96.31 292 ALA A CA 1
ATOM 2147 C C . ALA A 1 292 ? -13.179 -18.546 -19.946 1.00 96.31 292 ALA A C 1
ATOM 2149 O O . ALA A 1 292 ? -12.934 -17.663 -19.128 1.00 96.31 292 ALA A O 1
ATOM 2150 N N . SER A 1 293 ? -12.679 -18.558 -21.180 1.00 92.56 293 SER A N 1
ATOM 2151 C CA . SER A 1 293 ? -11.891 -17.446 -21.706 1.00 92.56 293 SER A CA 1
ATOM 2152 C C . SER A 1 293 ? -12.787 -16.287 -22.135 1.00 92.56 293 SER A C 1
ATOM 2154 O O . SER A 1 293 ? -13.976 -16.473 -22.424 1.00 92.56 293 SER A O 1
ATOM 2156 N N . ALA A 1 294 ? -12.201 -15.098 -22.246 1.00 88.00 294 ALA A N 1
ATOM 2157 C CA . ALA A 1 294 ? -12.868 -13.920 -22.798 1.00 88.00 294 ALA A CA 1
ATOM 2158 C C . ALA A 1 294 ? -13.382 -14.136 -24.238 1.00 88.00 294 ALA A C 1
ATOM 2160 O O . ALA A 1 294 ? -14.391 -13.562 -24.643 1.00 88.00 294 ALA A O 1
ATOM 2161 N N . GLU A 1 295 ? -12.724 -15.016 -24.997 1.00 85.69 295 GLU A N 1
ATOM 2162 C CA . GLU A 1 295 ? -13.097 -15.399 -26.367 1.00 85.69 295 GLU A CA 1
ATOM 2163 C C . GLU A 1 295 ? -14.258 -16.414 -26.419 1.00 85.69 295 GLU A C 1
ATOM 2165 O O . GLU A 1 295 ? -14.746 -16.762 -27.496 1.00 85.69 295 GLU A O 1
ATOM 2170 N N . GLY A 1 296 ? -14.734 -16.882 -25.260 1.00 86.44 296 GLY A N 1
ATOM 2171 C CA . GLY A 1 296 ? -15.870 -17.795 -25.134 1.00 86.44 296 GLY A CA 1
ATOM 2172 C C . GLY A 1 296 ? -15.507 -19.281 -25.179 1.00 86.44 296 GLY A C 1
ATOM 2173 O O . GLY A 1 296 ? -16.408 -20.127 -25.168 1.00 86.44 296 GLY A O 1
ATOM 2174 N N . GLU A 1 297 ? -14.218 -19.632 -25.194 1.00 89.25 297 GLU A N 1
ATOM 2175 C CA . GLU A 1 297 ? -13.797 -21.021 -25.010 1.00 89.25 297 GLU A CA 1
ATOM 2176 C C . GLU A 1 297 ? -14.086 -21.462 -23.578 1.00 89.25 297 GLU A C 1
ATOM 2178 O O . GLU A 1 297 ? -13.875 -20.718 -22.624 1.00 89.25 297 GLU A O 1
ATOM 2183 N N . THR A 1 298 ? -14.580 -22.687 -23.403 1.00 95.31 298 THR A N 1
ATOM 2184 C CA . THR A 1 298 ? -14.927 -23.210 -22.078 1.00 95.31 298 THR A CA 1
ATOM 2185 C C . THR A 1 298 ? -14.342 -24.594 -21.882 1.00 95.31 298 THR A C 1
ATOM 2187 O O . THR A 1 298 ? -14.382 -25.424 -22.791 1.00 95.31 298 THR A O 1
ATOM 2190 N N . ALA A 1 299 ? -13.827 -24.857 -20.686 1.00 97.00 299 ALA A N 1
ATOM 2191 C CA . ALA A 1 299 ? -13.424 -26.187 -20.253 1.00 97.00 299 ALA A CA 1
ATOM 2192 C C . ALA A 1 299 ? -13.888 -26.410 -18.816 1.00 97.00 299 ALA A C 1
ATOM 2194 O O . ALA A 1 299 ? -13.904 -25.479 -18.010 1.00 97.00 299 ALA A O 1
ATOM 2195 N N . ALA A 1 300 ? -14.269 -27.638 -18.488 1.00 97.75 300 ALA A N 1
ATOM 2196 C CA . ALA A 1 300 ? -14.742 -27.971 -17.155 1.00 97.75 300 ALA A CA 1
ATOM 2197 C C . ALA A 1 300 ? -14.366 -29.395 -16.740 1.00 97.75 300 ALA A C 1
ATOM 2199 O O . ALA A 1 300 ? -13.987 -30.239 -17.558 1.00 97.75 300 ALA A O 1
ATOM 2200 N N . CYS A 1 301 ? -14.505 -29.660 -15.451 1.00 97.94 301 CYS A N 1
ATOM 2201 C CA . CYS A 1 301 ? -14.533 -30.990 -14.865 1.00 97.94 301 CYS A CA 1
ATOM 2202 C C . CYS A 1 301 ? -15.602 -31.006 -13.763 1.00 97.94 301 CYS A C 1
ATOM 2204 O O . CYS A 1 301 ? -15.948 -29.964 -13.208 1.00 97.94 301 CYS A O 1
ATOM 2206 N N . SER A 1 302 ? -16.108 -32.189 -13.413 1.00 96.81 302 SER A N 1
ATOM 2207 C CA . SER A 1 302 ? -17.071 -32.343 -12.318 1.00 96.81 302 SER A CA 1
ATOM 2208 C C . SER A 1 302 ? -16.750 -33.542 -11.432 1.00 96.81 302 SER A C 1
ATOM 2210 O O . SER A 1 302 ? -16.211 -34.559 -11.884 1.00 96.81 302 SER A O 1
ATOM 2212 N N . GLY A 1 303 ? -17.070 -33.411 -10.144 1.00 92.06 303 GLY A N 1
ATOM 2213 C CA . GLY A 1 303 ? -16.841 -34.425 -9.119 1.00 92.06 303 GLY A CA 1
ATOM 2214 C C . GLY A 1 303 ? -15.416 -34.982 -9.145 1.00 92.06 303 GLY A C 1
ATOM 2215 O O . GLY A 1 303 ? -14.432 -34.245 -9.164 1.00 92.06 303 GLY A O 1
ATOM 2216 N N . SER A 1 304 ? -15.292 -36.309 -9.194 1.00 90.62 304 SER A N 1
ATOM 2217 C CA . SER A 1 304 ? -13.990 -36.987 -9.193 1.00 90.62 304 SER A CA 1
ATOM 2218 C C . SER A 1 304 ? -13.162 -36.775 -10.465 1.00 90.62 304 SER A C 1
ATOM 2220 O O . SER A 1 304 ? -11.980 -37.106 -10.460 1.00 90.62 304 SER A O 1
ATOM 2222 N N . ALA A 1 305 ? -13.749 -36.258 -11.554 1.00 93.19 305 ALA A N 1
ATOM 2223 C CA . ALA A 1 305 ? -12.992 -35.922 -12.762 1.00 93.19 305 ALA A CA 1
ATOM 2224 C C . ALA A 1 305 ? -12.092 -34.693 -12.553 1.00 93.19 305 ALA A C 1
ATOM 2226 O O . ALA A 1 305 ? -11.118 -34.527 -13.279 1.00 93.19 305 ALA A O 1
ATOM 2227 N N . CYS A 1 306 ? -12.367 -33.874 -11.532 1.00 95.00 306 CYS A N 1
ATOM 2228 C CA . CYS A 1 306 ? -11.504 -32.776 -11.101 1.00 95.00 306 CYS A CA 1
ATOM 2229 C C . CYS A 1 306 ? -10.344 -33.246 -10.212 1.00 95.00 306 CYS A C 1
ATOM 2231 O O . CYS A 1 306 ? -10.085 -32.680 -9.147 1.00 95.00 306 CYS A O 1
ATOM 2233 N N . SER A 1 307 ? -9.651 -34.311 -10.615 1.00 93.19 307 SER A N 1
ATOM 2234 C CA . SER A 1 307 ? -8.465 -34.769 -9.892 1.00 93.19 307 SER A CA 1
ATOM 2235 C C . SER A 1 307 ? -7.386 -33.683 -9.893 1.00 93.19 307 SER A C 1
ATOM 2237 O O . SER A 1 307 ? -7.152 -33.057 -10.926 1.00 93.19 307 SER A O 1
ATOM 2239 N N . GLY A 1 308 ? -6.717 -33.493 -8.754 1.00 94.81 308 GLY A N 1
ATOM 2240 C CA . GLY A 1 308 ? -5.658 -32.492 -8.590 1.00 94.81 308 GLY A CA 1
ATOM 2241 C C . GLY A 1 308 ? -6.115 -31.191 -7.927 1.00 94.81 308 GLY A C 1
ATOM 2242 O O . GLY A 1 308 ? -5.261 -30.390 -7.558 1.00 94.81 308 GLY A O 1
ATOM 2243 N N . VAL A 1 309 ? -7.420 -30.985 -7.705 1.00 97.44 309 VAL A N 1
ATOM 2244 C CA . VAL A 1 309 ? -7.905 -29.836 -6.924 1.00 97.44 309 VAL A CA 1
ATOM 2245 C C . VAL A 1 309 ? -7.961 -30.184 -5.442 1.00 97.44 309 VAL A C 1
ATOM 2247 O O . VAL A 1 309 ? -8.590 -31.164 -5.047 1.00 97.44 309 VAL A O 1
ATOM 2250 N N . THR A 1 310 ? -7.349 -29.348 -4.609 1.00 96.75 310 THR A N 1
ATOM 2251 C CA . THR A 1 310 ? -7.471 -29.411 -3.150 1.00 96.75 310 THR A CA 1
ATOM 2252 C C . THR A 1 310 ? -8.125 -28.139 -2.633 1.00 96.75 310 THR A C 1
ATOM 2254 O O . THR A 1 310 ? -7.662 -27.036 -2.916 1.00 96.75 310 THR A O 1
ATOM 2257 N N . VAL A 1 311 ? -9.190 -28.296 -1.848 1.00 96.06 311 VAL A N 1
ATOM 2258 C CA . VAL A 1 311 ? -9.870 -27.193 -1.165 1.00 96.06 311 VAL A CA 1
ATOM 2259 C C . VAL A 1 311 ? -9.416 -27.184 0.290 1.00 96.06 311 VAL A C 1
ATOM 2261 O O . VAL A 1 311 ? -9.711 -28.106 1.051 1.00 96.06 311 VAL A O 1
ATOM 2264 N N . GLY A 1 312 ? -8.683 -26.146 0.676 1.00 94.00 312 GLY A N 1
ATOM 2265 C CA . GLY A 1 312 ? -8.234 -25.945 2.047 1.00 94.00 312 GLY A CA 1
ATOM 2266 C C . GLY A 1 312 ? -9.393 -25.743 3.025 1.00 94.00 312 GLY A C 1
ATOM 2267 O O . GLY A 1 312 ? -10.529 -25.426 2.645 1.00 94.00 312 GLY A O 1
ATOM 2268 N N . ALA A 1 313 ? -9.092 -25.907 4.315 1.00 91.19 313 ALA A N 1
ATOM 2269 C CA . ALA A 1 313 ? -10.018 -25.547 5.382 1.00 91.19 313 ALA A CA 1
ATOM 2270 C C . ALA A 1 313 ? -10.433 -24.070 5.258 1.00 91.19 313 ALA A C 1
ATOM 2272 O O . ALA A 1 313 ? -9.657 -23.235 4.790 1.00 91.19 313 ALA A O 1
ATOM 2273 N N . ALA A 1 314 ? -11.667 -23.768 5.658 1.00 85.75 314 ALA A N 1
ATOM 2274 C CA . ALA A 1 314 ? -12.105 -22.387 5.777 1.00 85.75 314 ALA A CA 1
ATOM 2275 C C . ALA A 1 314 ? -11.386 -21.744 6.966 1.00 85.75 314 ALA A C 1
ATOM 2277 O O . ALA A 1 314 ? -11.443 -22.278 8.073 1.00 85.75 314 ALA A O 1
ATOM 2278 N N . ALA A 1 315 ? -10.721 -20.620 6.717 1.00 81.88 315 ALA A N 1
ATOM 2279 C CA . ALA A 1 315 ? -10.307 -19.700 7.765 1.00 81.88 315 ALA A CA 1
ATOM 2280 C C . ALA A 1 315 ? -11.527 -18.929 8.303 1.00 81.88 315 ALA A C 1
ATOM 2282 O O . ALA A 1 315 ? -12.642 -19.046 7.771 1.00 81.88 315 ALA A O 1
ATOM 2283 N N . ASP A 1 316 ? -11.308 -18.108 9.329 1.00 69.56 316 ASP A N 1
ATOM 2284 C CA . ASP A 1 316 ? -12.316 -17.167 9.811 1.00 69.56 316 ASP A CA 1
ATOM 2285 C C . ASP A 1 316 ? -12.809 -16.279 8.648 1.00 69.56 316 ASP A C 1
ATOM 2287 O O . ASP A 1 316 ? -12.048 -15.875 7.767 1.00 69.56 316 ASP A O 1
ATOM 2291 N N . GLY A 1 317 ? -14.126 -16.073 8.562 1.00 72.25 317 GLY A N 1
ATOM 2292 C CA . GLY A 1 317 ? -14.759 -15.392 7.421 1.00 72.25 317 GLY A CA 1
ATOM 2293 C C . GLY A 1 317 ? -14.955 -16.254 6.160 1.00 72.25 317 GLY A C 1
ATOM 2294 O O . GLY A 1 317 ? -15.441 -15.757 5.142 1.00 72.25 317 GLY A O 1
ATOM 2295 N N . GLY A 1 318 ? -14.624 -17.550 6.195 1.00 80.25 318 GLY A N 1
ATOM 2296 C CA . GLY A 1 318 ? -14.941 -18.494 5.115 1.00 80.25 318 GLY A CA 1
ATOM 2297 C C . GLY A 1 318 ? -13.978 -18.467 3.924 1.00 80.25 318 GLY A C 1
ATOM 2298 O O . GLY A 1 318 ? -14.270 -19.081 2.894 1.00 80.25 318 GLY A O 1
ATOM 2299 N N . VAL A 1 319 ? -12.843 -17.775 4.053 1.00 86.75 319 VAL A N 1
ATOM 2300 C CA . VAL A 1 319 ? -11.779 -17.744 3.040 1.00 86.75 319 VAL A CA 1
ATOM 2301 C C . VAL A 1 319 ? -11.090 -19.107 2.957 1.00 86.75 319 VAL A C 1
ATOM 2303 O O . VAL A 1 319 ? -10.798 -19.728 3.978 1.00 86.75 319 VAL A O 1
ATOM 2306 N N . ARG A 1 320 ? -10.801 -19.578 1.740 1.00 91.06 320 ARG A N 1
ATOM 2307 C CA . ARG A 1 320 ? -10.146 -20.867 1.482 1.00 91.06 320 ARG A CA 1
ATOM 2308 C C . ARG A 1 320 ? -8.963 -20.702 0.538 1.00 91.06 320 ARG A C 1
ATOM 2310 O O . ARG A 1 320 ? -9.017 -19.916 -0.406 1.00 91.06 320 ARG A O 1
ATOM 2317 N N . THR A 1 321 ? -7.925 -21.502 0.766 1.00 94.12 321 THR A N 1
ATOM 2318 C CA . THR A 1 321 ? -6.867 -21.725 -0.228 1.00 94.12 321 THR A CA 1
ATOM 2319 C C . THR A 1 321 ? -7.294 -22.859 -1.152 1.00 94.12 321 THR A C 1
ATOM 2321 O O . THR A 1 321 ? -7.730 -23.910 -0.682 1.00 94.12 321 THR A O 1
ATOM 2324 N N . LEU A 1 322 ? -7.189 -22.645 -2.455 1.00 96.50 322 LEU A N 1
ATOM 2325 C CA . LEU A 1 322 ? -7.478 -23.604 -3.511 1.00 96.50 322 LEU A CA 1
ATOM 2326 C C . LEU A 1 322 ? -6.157 -23.958 -4.181 1.00 96.50 322 LEU A C 1
ATOM 2328 O O . LEU A 1 322 ? -5.480 -23.060 -4.671 1.00 96.50 322 LEU A O 1
ATOM 2332 N N . SER A 1 323 ? -5.800 -25.234 -4.228 1.00 97.25 323 SER A N 1
ATOM 2333 C CA . SER A 1 323 ? -4.577 -25.690 -4.894 1.00 97.25 323 SER A CA 1
ATOM 2334 C C . SER A 1 323 ? -4.919 -26.574 -6.081 1.00 97.25 323 SER A C 1
ATOM 2336 O O . SER A 1 323 ? -5.801 -27.425 -5.983 1.00 97.25 323 SER A O 1
ATOM 2338 N N . PHE A 1 324 ? -4.198 -26.387 -7.179 1.00 97.81 324 PHE A N 1
ATOM 2339 C CA . PHE A 1 324 ? -4.332 -27.125 -8.426 1.00 97.81 324 PHE A CA 1
ATOM 2340 C C . PHE A 1 324 ? -3.004 -27.827 -8.710 1.00 97.81 324 PHE A C 1
ATOM 2342 O O . PHE A 1 324 ? -1.973 -27.175 -8.886 1.00 97.81 324 PHE A O 1
ATOM 2349 N N . ASP A 1 325 ? -3.022 -29.153 -8.754 1.00 97.25 325 ASP A N 1
ATOM 2350 C CA . ASP A 1 325 ? -1.877 -29.990 -9.110 1.00 97.25 325 ASP A CA 1
ATOM 2351 C C . ASP A 1 325 ? -2.155 -30.673 -10.448 1.00 97.25 325 ASP A C 1
ATOM 2353 O O . ASP A 1 325 ? -2.817 -31.710 -10.507 1.00 97.25 325 ASP A O 1
ATOM 2357 N N . ALA A 1 326 ? -1.740 -30.011 -11.533 1.00 95.81 326 ALA A N 1
ATOM 2358 C CA . ALA A 1 326 ? -1.983 -30.437 -12.911 1.00 95.81 326 ALA A CA 1
ATOM 2359 C C . ALA A 1 326 ? -3.450 -30.842 -13.173 1.00 95.81 326 ALA A C 1
ATOM 2361 O O . ALA A 1 326 ? -3.733 -31.848 -13.824 1.00 95.81 326 ALA A O 1
ATOM 2362 N N . THR A 1 327 ? -4.394 -30.054 -12.652 1.00 97.25 327 THR A N 1
ATOM 2363 C CA . THR A 1 327 ? -5.831 -30.320 -12.788 1.00 97.25 327 THR A CA 1
ATOM 2364 C C . THR A 1 327 ? -6.244 -30.199 -14.246 1.00 97.25 327 THR A C 1
ATOM 2366 O O . THR A 1 327 ? -6.054 -29.146 -14.851 1.00 97.25 327 THR A O 1
ATOM 2369 N N . VAL A 1 328 ? -6.837 -31.252 -14.806 1.00 97.25 328 VAL A N 1
ATOM 2370 C CA . VAL A 1 328 ? -7.244 -31.278 -16.215 1.00 97.25 328 VAL A CA 1
ATOM 2371 C C . VAL A 1 328 ? -8.719 -30.914 -16.357 1.00 97.25 328 VAL A C 1
ATOM 2373 O O . VAL A 1 328 ? -9.588 -31.559 -15.772 1.00 97.25 328 VAL A O 1
ATOM 2376 N N . LEU A 1 329 ? -9.002 -29.912 -17.184 1.00 97.62 329 LEU A N 1
ATOM 2377 C CA . LEU A 1 329 ? -10.340 -29.543 -17.635 1.00 97.62 329 LEU A CA 1
ATOM 2378 C C . LEU A 1 329 ? -10.520 -29.971 -19.091 1.00 97.62 329 LEU A C 1
ATOM 2380 O O . LEU A 1 329 ? -9.593 -29.844 -19.892 1.00 97.62 329 LEU A O 1
ATOM 2384 N N . ALA A 1 330 ? -11.710 -30.441 -19.455 1.00 96.69 330 ALA A N 1
ATOM 2385 C CA . ALA A 1 330 ? -12.042 -30.815 -20.827 1.00 96.69 330 ALA A CA 1
ATOM 2386 C C . ALA A 1 330 ? -13.087 -29.859 -21.412 1.00 96.69 330 ALA A C 1
ATOM 2388 O O . ALA A 1 330 ? -14.034 -29.465 -20.731 1.00 96.69 330 ALA A O 1
ATOM 2389 N N . GLY A 1 331 ? -12.927 -29.501 -22.683 1.00 93.25 331 GLY A N 1
ATOM 2390 C CA . GLY A 1 331 ? -13.829 -28.603 -23.395 1.00 93.25 331 GLY A CA 1
ATOM 2391 C C . GLY A 1 331 ? -13.830 -28.834 -24.908 1.00 93.25 331 GLY A C 1
ATOM 2392 O O . GLY A 1 331 ? -13.053 -29.648 -25.412 1.00 93.25 331 GLY A O 1
ATOM 2393 N N . PRO A 1 332 ? -14.683 -28.118 -25.665 1.00 89.38 332 PRO A N 1
ATOM 2394 C CA . PRO A 1 332 ? -14.740 -28.224 -27.125 1.00 89.38 332 PRO A CA 1
ATOM 2395 C C . PRO A 1 332 ? -13.407 -27.896 -27.819 1.00 89.38 332 PRO A C 1
ATOM 2397 O O . PRO A 1 332 ? -13.109 -28.473 -28.860 1.00 89.38 332 PRO A O 1
ATOM 2400 N N . GLY A 1 333 ? -12.603 -27.005 -27.226 1.00 84.44 333 GLY A N 1
ATOM 2401 C CA . GLY A 1 333 ? -11.275 -26.609 -27.714 1.00 84.44 333 GLY A CA 1
ATOM 2402 C C . GLY A 1 333 ? -10.131 -27.554 -27.321 1.00 84.44 333 GLY A C 1
ATOM 2403 O O . GLY A 1 333 ? -8.989 -27.316 -27.698 1.00 84.44 333 GLY A O 1
ATOM 2404 N N . GLY A 1 334 ? -10.411 -28.635 -26.580 1.00 91.94 334 GLY A N 1
ATOM 2405 C CA . GLY A 1 334 ? -9.406 -29.587 -26.100 1.00 91.94 334 GLY A CA 1
ATOM 2406 C C . GLY A 1 334 ? -9.299 -29.632 -24.576 1.00 91.94 334 GLY A C 1
ATOM 2407 O O . GLY A 1 334 ? -10.282 -29.438 -23.860 1.00 91.94 334 GLY A O 1
ATOM 2408 N N . THR A 1 335 ? -8.107 -29.955 -24.074 1.00 94.62 335 THR A N 1
ATOM 2409 C CA . THR A 1 335 ? -7.830 -30.071 -22.636 1.00 94.62 335 THR A CA 1
ATOM 2410 C C . THR A 1 335 ? -7.032 -28.878 -22.129 1.00 94.62 335 THR A C 1
ATOM 2412 O O . THR A 1 335 ? -5.988 -28.564 -22.703 1.00 94.62 335 THR A O 1
ATOM 2415 N N . LEU A 1 336 ? -7.468 -28.291 -21.016 1.00 95.81 336 LEU A N 1
ATOM 2416 C CA . LEU A 1 336 ? -6.703 -27.303 -20.257 1.00 95.81 336 LEU A CA 1
ATOM 2417 C C . LEU A 1 336 ? -6.092 -27.959 -19.023 1.00 95.81 336 LEU A C 1
ATOM 2419 O O . LEU A 1 336 ? -6.741 -28.778 -18.381 1.00 95.81 336 LEU A O 1
ATOM 2423 N N . THR A 1 337 ? -4.861 -27.600 -18.672 1.00 97.00 337 THR A N 1
ATOM 2424 C CA . THR A 1 337 ? -4.233 -28.026 -17.412 1.00 97.00 337 THR A CA 1
ATOM 2425 C C . THR A 1 337 ? -3.985 -26.820 -16.520 1.00 97.00 337 THR A C 1
ATOM 2427 O O . THR A 1 337 ? -3.355 -25.861 -16.962 1.00 97.00 337 THR A O 1
ATOM 2430 N N . LEU A 1 338 ? -4.455 -26.886 -15.276 1.00 97.25 338 LEU A N 1
ATOM 2431 C CA . LEU A 1 338 ? -4.268 -25.857 -14.259 1.00 97.25 338 LEU A CA 1
ATOM 2432 C C . LEU A 1 338 ? -3.224 -26.292 -13.230 1.00 97.25 338 LEU A C 1
ATOM 2434 O O . LEU A 1 338 ? -3.275 -27.426 -12.746 1.00 97.25 338 LEU A O 1
ATOM 2438 N N . ALA A 1 339 ? -2.311 -25.398 -12.852 1.00 97.00 339 ALA A N 1
ATOM 2439 C CA . ALA A 1 339 ? -1.412 -25.635 -11.723 1.00 97.00 339 ALA A CA 1
ATOM 2440 C C . ALA A 1 339 ? -1.132 -24.362 -10.914 1.00 97.00 339 ALA A C 1
ATOM 2442 O O . ALA A 1 339 ? -1.018 -23.278 -11.474 1.00 97.00 339 ALA A O 1
ATOM 2443 N N . GLY A 1 340 ? -0.989 -24.486 -9.596 1.00 96.19 340 GLY A N 1
ATOM 2444 C CA . GLY A 1 340 ? -0.723 -23.362 -8.691 1.00 96.19 340 GLY A CA 1
ATOM 2445 C C . GLY A 1 340 ? -1.747 -23.277 -7.567 1.00 96.19 340 GLY A C 1
ATOM 2446 O O . GLY A 1 340 ? -2.358 -24.282 -7.205 1.00 96.19 340 GLY A O 1
ATOM 2447 N N . SER A 1 341 ? -1.946 -22.087 -7.005 1.00 95.75 341 SER A N 1
ATOM 2448 C CA . SER A 1 341 ? -2.919 -21.887 -5.932 1.00 95.75 341 SER A CA 1
ATOM 2449 C C . SER A 1 341 ? -3.581 -20.520 -5.986 1.00 95.75 341 SER A C 1
ATOM 2451 O O . SER A 1 341 ? -2.914 -19.532 -6.279 1.00 95.75 341 SER A O 1
ATOM 2453 N N . LEU A 1 342 ? -4.860 -20.475 -5.623 1.00 95.62 342 LEU A N 1
ATOM 2454 C CA . LEU A 1 342 ? -5.646 -19.256 -5.461 1.00 95.62 342 LEU A CA 1
ATOM 2455 C C . LEU A 1 342 ? -6.215 -19.161 -4.046 1.00 95.62 342 LEU A C 1
ATOM 2457 O O . LEU A 1 342 ? -6.385 -20.164 -3.353 1.00 95.62 342 LEU A O 1
ATOM 2461 N N . ARG A 1 343 ? -6.583 -17.954 -3.639 1.00 92.38 343 ARG A N 1
ATOM 2462 C CA . ARG A 1 343 ? -7.243 -17.653 -2.374 1.00 92.38 343 ARG A CA 1
ATOM 2463 C C . ARG A 1 343 ? -8.614 -17.047 -2.641 1.00 92.38 343 ARG A C 1
ATOM 2465 O O . ARG A 1 343 ? -8.707 -16.020 -3.311 1.00 92.38 343 ARG A O 1
ATOM 2472 N N . SER A 1 344 ? -9.674 -17.666 -2.125 1.00 91.81 344 SER A N 1
ATOM 2473 C CA . SER A 1 344 ? -11.052 -17.202 -2.339 1.00 91.81 344 SER A CA 1
ATOM 2474 C C . SER A 1 344 ? -11.348 -15.877 -1.629 1.00 91.81 344 SER A C 1
ATOM 2476 O O . SER A 1 344 ? -10.667 -15.504 -0.677 1.00 91.81 344 SER A O 1
ATOM 2478 N N . ALA A 1 345 ? -12.429 -15.206 -2.032 1.00 89.25 345 ALA A N 1
ATOM 2479 C CA . ALA A 1 345 ? -13.031 -14.151 -1.219 1.00 89.25 345 ALA A CA 1
ATOM 2480 C C . ALA A 1 345 ? -13.674 -14.722 0.065 1.00 89.25 345 ALA A C 1
ATOM 2482 O O . ALA A 1 345 ? -13.922 -15.936 0.176 1.00 89.25 345 ALA A O 1
ATOM 2483 N N . ALA A 1 346 ? -13.960 -13.832 1.020 1.00 85.56 346 ALA A N 1
ATOM 2484 C CA . ALA A 1 346 ? -14.774 -14.140 2.195 1.00 85.56 346 ALA A CA 1
ATOM 2485 C C . ALA A 1 346 ? -16.204 -14.525 1.786 1.00 85.56 346 ALA A C 1
ATOM 2487 O O . ALA A 1 346 ? -16.693 -14.127 0.728 1.00 85.56 346 ALA A O 1
ATOM 2488 N N . ALA A 1 347 ? -16.878 -15.326 2.607 1.00 85.62 347 ALA A N 1
ATOM 2489 C CA . ALA A 1 347 ? -18.211 -15.815 2.281 1.00 85.62 347 ALA A CA 1
ATOM 2490 C C . ALA A 1 347 ? -19.238 -14.672 2.170 1.00 85.62 347 ALA A C 1
ATOM 2492 O O . ALA A 1 347 ? -19.397 -13.878 3.086 1.00 85.62 347 ALA A O 1
ATOM 2493 N N . GLY A 1 348 ? -19.975 -14.648 1.060 1.00 85.44 348 GLY A N 1
ATOM 2494 C CA . GLY A 1 348 ? -21.060 -13.707 0.770 1.00 85.44 348 GLY A CA 1
ATOM 2495 C C . GLY A 1 348 ? -20.611 -12.441 0.044 1.00 85.44 348 GLY A C 1
ATOM 2496 O O . GLY A 1 348 ? -21.419 -11.538 -0.118 1.00 85.44 348 GLY A O 1
ATOM 2497 N N . VAL A 1 349 ? -19.344 -12.367 -0.368 1.00 88.38 349 VAL A N 1
ATOM 2498 C CA . VAL A 1 349 ? -18.700 -11.113 -0.764 1.00 88.38 349 VAL A CA 1
ATOM 2499 C C . VAL A 1 349 ? -18.087 -11.234 -2.155 1.00 88.38 349 VAL A C 1
ATOM 2501 O O . VAL A 1 349 ? -17.530 -12.276 -2.517 1.00 88.38 349 VAL A O 1
ATOM 2504 N N . GLU A 1 350 ? -18.158 -10.142 -2.913 1.00 92.06 350 GLU A N 1
ATOM 2505 C CA . GLU A 1 350 ? -17.380 -9.900 -4.125 1.00 92.06 350 GLU A CA 1
ATOM 2506 C C . GLU A 1 350 ? -16.328 -8.823 -3.839 1.00 92.06 350 GLU A C 1
ATOM 2508 O O . GLU A 1 350 ? -16.659 -7.703 -3.465 1.00 92.06 350 GLU A O 1
ATOM 2513 N N . LEU A 1 351 ? -15.052 -9.180 -3.975 1.00 92.19 351 LEU A N 1
ATOM 2514 C CA . LEU A 1 351 ? -13.932 -8.257 -3.869 1.00 92.19 351 LEU A CA 1
ATOM 2515 C C . LEU A 1 351 ? -13.714 -7.588 -5.233 1.00 92.19 351 LEU A C 1
ATOM 2517 O O . LEU A 1 351 ? -13.401 -8.294 -6.206 1.00 92.19 351 LEU A O 1
ATOM 2521 N N . PRO A 1 352 ? -13.855 -6.252 -5.319 1.00 93.00 352 PRO A N 1
ATOM 2522 C CA . PRO A 1 352 ? -13.602 -5.530 -6.555 1.00 93.00 352 PRO A CA 1
ATOM 2523 C C . PRO A 1 352 ? -12.117 -5.591 -6.910 1.00 93.00 352 PRO A C 1
ATOM 2525 O O . PRO A 1 352 ? -11.253 -5.694 -6.044 1.00 93.00 352 PRO A O 1
ATOM 2528 N N . GLY A 1 353 ? -11.804 -5.502 -8.197 1.00 89.12 353 GLY A N 1
ATOM 2529 C CA . GLY A 1 353 ? -10.416 -5.479 -8.629 1.00 89.12 353 GLY A CA 1
ATOM 2530 C C . GLY A 1 353 ? -9.782 -4.116 -8.400 1.00 89.12 353 GLY A C 1
ATOM 2531 O O . GLY A 1 353 ? -10.318 -3.094 -8.824 1.00 89.12 353 GLY A O 1
ATOM 2532 N N . LEU A 1 354 ? -8.617 -4.107 -7.752 1.00 87.88 354 LEU A N 1
ATOM 2533 C CA . LEU A 1 354 ? -7.886 -2.879 -7.449 1.00 87.88 354 LEU A CA 1
ATOM 2534 C C . LEU A 1 354 ? -6.766 -2.598 -8.452 1.00 87.88 354 LEU A C 1
ATOM 2536 O O . LEU A 1 354 ? -6.066 -3.529 -8.863 1.00 87.88 354 LEU A O 1
ATOM 2540 N N . PRO A 1 355 ? -6.556 -1.328 -8.848 1.00 81.31 355 PRO A N 1
ATOM 2541 C CA . PRO A 1 355 ? -5.469 -0.955 -9.749 1.00 81.31 355 PRO A CA 1
ATOM 2542 C C . PRO A 1 355 ? -4.088 -1.075 -9.088 1.00 81.31 355 PRO A C 1
ATOM 2544 O O . PRO A 1 355 ? -3.103 -1.258 -9.787 1.00 81.31 355 PRO A O 1
ATOM 2547 N N . CYS A 1 356 ? -3.993 -1.040 -7.761 1.00 83.00 356 CYS A N 1
ATOM 2548 C CA . CYS A 1 356 ? -2.753 -1.277 -7.026 1.00 83.00 356 CYS A CA 1
ATOM 2549 C C . CYS A 1 356 ? -2.512 -2.771 -6.754 1.00 83.00 356 CYS A C 1
ATOM 2551 O O . CYS A 1 356 ? -3.435 -3.589 -6.747 1.00 83.00 356 CYS A O 1
ATOM 2553 N N . THR A 1 357 ? -1.246 -3.116 -6.515 1.00 78.88 357 THR A N 1
ATOM 2554 C CA . THR A 1 357 ? -0.791 -4.465 -6.126 1.00 78.88 357 THR A CA 1
ATOM 2555 C C . THR A 1 357 ? -0.132 -4.500 -4.748 1.00 78.88 357 THR A C 1
ATOM 2557 O O . THR A 1 357 ? 0.183 -5.574 -4.258 1.00 78.88 357 THR A O 1
ATOM 2560 N N . ALA A 1 358 ? 0.086 -3.338 -4.137 1.00 82.31 358 ALA A N 1
ATOM 2561 C CA . ALA A 1 358 ? 0.629 -3.155 -2.798 1.00 82.31 358 ALA A CA 1
ATOM 2562 C C . ALA A 1 358 ? -0.060 -1.946 -2.154 1.00 82.31 358 ALA A C 1
ATOM 2564 O O . ALA A 1 358 ? -0.633 -1.121 -2.871 1.00 82.31 358 ALA A O 1
ATOM 2565 N N . ASN A 1 359 ? 0.015 -1.840 -0.826 1.00 88.00 359 ASN A N 1
ATOM 2566 C CA . ASN A 1 359 ? -0.647 -0.786 -0.053 1.00 88.00 359 ASN A CA 1
ATOM 2567 C C . ASN A 1 359 ? -2.152 -0.714 -0.336 1.00 88.00 359 ASN A C 1
ATOM 2569 O O . ASN A 1 359 ? -2.712 0.357 -0.552 1.00 88.00 359 ASN A O 1
ATOM 2573 N N . PHE A 1 360 ? -2.807 -1.870 -0.355 1.00 91.44 360 PHE A N 1
ATOM 2574 C CA . PHE A 1 360 ? -4.243 -1.966 -0.577 1.00 91.44 360 PHE A CA 1
ATOM 2575 C C . PHE A 1 360 ? -4.950 -2.490 0.661 1.00 91.44 360 PHE A C 1
ATOM 2577 O O . PHE A 1 360 ? -4.375 -3.230 1.465 1.00 91.44 360 PHE A O 1
ATOM 2584 N N . TYR A 1 361 ? -6.227 -2.153 0.781 1.00 94.38 361 TYR A N 1
ATOM 2585 C CA . TYR A 1 361 ? -7.099 -2.743 1.782 1.00 94.38 361 TYR A CA 1
ATOM 2586 C C . TYR A 1 361 ? -8.536 -2.837 1.275 1.00 94.38 361 TYR A C 1
ATOM 2588 O O . TYR A 1 361 ? -8.998 -2.003 0.499 1.00 94.38 361 TYR A O 1
ATOM 2596 N N . TYR A 1 362 ? -9.238 -3.868 1.728 1.00 94.56 362 TYR A N 1
ATOM 2597 C CA . TYR A 1 362 ? -10.665 -4.066 1.534 1.00 94.56 362 TYR A CA 1
ATOM 2598 C C . TYR A 1 362 ? -11.385 -3.925 2.866 1.00 94.56 362 TYR A C 1
ATOM 2600 O O . TYR A 1 362 ? -10.963 -4.506 3.870 1.00 94.56 362 TYR A O 1
ATOM 2608 N N . LEU A 1 363 ? -12.492 -3.192 2.851 1.00 95.38 363 LEU A N 1
ATOM 2609 C CA . LEU A 1 363 ? -13.455 -3.108 3.937 1.00 95.38 363 LEU A CA 1
ATOM 2610 C C . LEU A 1 363 ? -14.636 -4.002 3.570 1.00 95.38 363 LEU A C 1
ATOM 2612 O O . LEU A 1 363 ? -15.386 -3.706 2.642 1.00 95.38 363 LEU A O 1
ATOM 2616 N N . VAL A 1 364 ? -14.761 -5.130 4.260 1.00 92.88 364 VAL A N 1
ATOM 2617 C CA . VAL A 1 364 ? -15.742 -6.169 3.948 1.00 92.88 364 VAL A CA 1
ATOM 2618 C C . VAL A 1 364 ? -16.854 -6.158 4.990 1.00 92.88 364 VAL A C 1
ATOM 2620 O O . VAL A 1 364 ? -16.638 -6.540 6.142 1.00 92.88 364 VAL A O 1
ATOM 2623 N N . ASP A 1 365 ? -18.057 -5.779 4.573 1.00 91.62 365 ASP A N 1
ATOM 2624 C CA . ASP A 1 365 ? -19.283 -5.927 5.354 1.00 91.62 365 ASP A CA 1
ATOM 2625 C C . ASP A 1 365 ? -20.008 -7.198 4.894 1.00 91.62 365 ASP A C 1
ATOM 2627 O O . ASP A 1 365 ? -20.795 -7.211 3.944 1.00 91.62 365 ASP A O 1
ATOM 2631 N N . ALA A 1 366 ? -19.702 -8.307 5.568 1.00 84.31 366 ALA A N 1
ATOM 2632 C CA . ALA A 1 366 ? -20.288 -9.604 5.252 1.00 84.31 366 ALA A CA 1
ATOM 2633 C C . ALA A 1 366 ? -21.800 -9.659 5.538 1.00 84.31 366 ALA A C 1
ATOM 2635 O O . ALA A 1 366 ? -22.503 -10.446 4.905 1.00 84.31 366 ALA A O 1
ATOM 2636 N N . ALA A 1 367 ? -22.307 -8.838 6.466 1.00 86.12 367 ALA A N 1
ATOM 2637 C CA . ALA A 1 367 ? -23.732 -8.783 6.781 1.00 86.12 367 ALA A CA 1
ATOM 2638 C C . ALA A 1 367 ? -24.517 -8.074 5.668 1.00 86.12 367 ALA A C 1
ATOM 2640 O O . ALA A 1 367 ? -25.609 -8.517 5.308 1.00 86.12 367 ALA A O 1
ATOM 2641 N N . ALA A 1 368 ? -23.939 -7.020 5.090 1.00 87.44 368 ALA A N 1
ATOM 2642 C CA . ALA A 1 368 ? -24.480 -6.340 3.916 1.00 87.44 368 ALA A CA 1
ATOM 2643 C C . ALA A 1 368 ? -24.175 -7.066 2.590 1.00 87.44 368 ALA A C 1
ATOM 2645 O O . ALA A 1 368 ? -24.793 -6.760 1.571 1.00 87.44 368 ALA A O 1
ATOM 2646 N N . GLY A 1 369 ? -23.245 -8.029 2.589 1.00 85.38 369 GLY A N 1
ATOM 2647 C CA . GLY A 1 369 ? -22.786 -8.711 1.375 1.00 85.38 369 GLY A CA 1
ATOM 2648 C C . GLY A 1 369 ? -21.997 -7.788 0.443 1.00 85.38 369 GLY A C 1
ATOM 2649 O O . GLY A 1 369 ? -22.024 -7.968 -0.774 1.00 85.38 369 GLY A O 1
ATOM 2650 N N . SER A 1 370 ? -21.323 -6.780 0.998 1.00 90.25 370 SER A N 1
ATOM 2651 C CA . SER A 1 370 ? -20.598 -5.756 0.244 1.00 90.25 370 SER A CA 1
ATOM 2652 C C . SER A 1 370 ? -19.129 -5.697 0.641 1.00 90.25 370 SER A C 1
ATOM 2654 O O . SER A 1 370 ? -18.772 -5.908 1.801 1.00 90.25 370 SER A O 1
ATOM 2656 N N . ALA A 1 371 ? -18.272 -5.356 -0.317 1.00 93.50 371 ALA A N 1
ATOM 2657 C CA . ALA A 1 371 ? -16.899 -4.970 -0.041 1.00 93.50 371 ALA A CA 1
ATOM 2658 C C . ALA A 1 371 ? -16.508 -3.743 -0.852 1.00 93.50 371 ALA A C 1
ATOM 2660 O O . ALA A 1 371 ? -16.827 -3.624 -2.035 1.00 93.50 371 ALA A O 1
ATOM 2661 N N . GLU A 1 372 ? -15.765 -2.863 -0.201 1.00 94.31 372 GLU A N 1
ATOM 2662 C CA . GLU A 1 372 ? -15.126 -1.713 -0.820 1.00 94.31 372 GLU A CA 1
ATOM 2663 C C . GLU A 1 372 ? -13.620 -1.930 -0.776 1.00 94.31 372 GLU A C 1
ATOM 2665 O O . GLU A 1 372 ? -13.094 -2.443 0.211 1.00 94.31 372 GLU A O 1
ATOM 2670 N N . GLY A 1 373 ? -12.923 -1.590 -1.854 1.00 93.44 373 GLY A N 1
ATOM 2671 C CA . GLY A 1 373 ? -11.479 -1.746 -1.940 1.00 93.44 373 GLY A CA 1
ATOM 2672 C C . GLY A 1 373 ? -10.808 -0.414 -2.229 1.00 93.44 373 GLY A C 1
ATOM 2673 O O . GLY A 1 373 ? -11.303 0.373 -3.035 1.00 93.44 373 GLY A O 1
ATOM 2674 N N . PHE A 1 374 ? -9.659 -0.202 -1.602 1.00 93.69 374 PHE A N 1
ATOM 2675 C CA . PHE A 1 374 ? -8.927 1.052 -1.650 1.00 93.69 374 PHE A CA 1
ATOM 2676 C C . PHE A 1 374 ? -7.454 0.797 -1.936 1.00 93.69 374 PHE A C 1
ATOM 2678 O O . PHE A 1 374 ? -6.847 -0.144 -1.418 1.00 93.69 374 PHE A O 1
ATOM 2685 N N . CYS A 1 375 ? -6.882 1.675 -2.751 1.00 90.56 375 CYS A N 1
ATOM 2686 C CA . CYS A 1 375 ? -5.447 1.780 -2.947 1.00 90.56 375 CYS A CA 1
ATOM 2687 C C . CYS A 1 375 ? -4.960 2.959 -2.128 1.00 90.56 375 CYS A C 1
ATOM 2689 O O . CYS A 1 375 ? -5.320 4.092 -2.437 1.00 90.56 375 CYS A O 1
ATOM 2691 N N . ALA A 1 376 ? -4.169 2.704 -1.090 1.00 89.88 376 ALA A N 1
ATOM 2692 C CA . ALA A 1 376 ? -3.558 3.790 -0.352 1.00 89.88 376 ALA A CA 1
ATOM 2693 C C . ALA A 1 376 ? -2.590 4.524 -1.282 1.00 89.88 376 ALA A C 1
ATOM 2695 O O . ALA A 1 376 ? -1.753 3.903 -1.945 1.00 89.88 376 ALA A O 1
ATOM 2696 N N . THR A 1 377 ? -2.744 5.841 -1.351 1.00 80.00 377 THR A N 1
ATOM 2697 C CA . THR A 1 377 ? -1.892 6.695 -2.163 1.00 80.00 377 THR A CA 1
ATOM 2698 C C . THR A 1 377 ? -0.481 6.584 -1.613 1.00 80.00 377 THR A C 1
ATOM 2700 O O . THR A 1 377 ? -0.285 6.834 -0.420 1.00 80.00 377 THR A O 1
ATOM 2703 N N . PRO A 1 378 ? 0.493 6.169 -2.437 1.00 70.44 378 PRO A N 1
ATOM 2704 C CA . PRO A 1 378 ? 1.869 6.240 -2.011 1.00 70.44 378 PRO A CA 1
ATOM 2705 C C . PRO A 1 378 ? 2.236 7.704 -1.773 1.00 70.44 378 PRO A C 1
ATOM 2707 O O . PRO A 1 378 ? 1.713 8.609 -2.425 1.00 70.44 378 PRO A O 1
ATOM 2710 N N . ASP A 1 379 ? 3.122 7.936 -0.826 1.00 68.31 379 ASP A N 1
ATOM 2711 C CA . ASP A 1 379 ? 3.678 9.254 -0.579 1.00 68.31 379 ASP A CA 1
ATOM 2712 C C . ASP A 1 379 ? 4.592 9.724 -1.732 1.00 68.31 379 ASP A C 1
ATOM 2714 O O . ASP A 1 379 ? 4.779 9.039 -2.743 1.00 68.31 379 ASP A O 1
ATOM 2718 N N . ASP A 1 380 ? 5.217 10.893 -1.560 1.00 58.66 380 ASP A N 1
ATOM 2719 C CA . ASP A 1 380 ? 6.168 11.464 -2.527 1.00 58.66 380 ASP A CA 1
ATOM 2720 C C . ASP A 1 380 ? 7.376 10.548 -2.821 1.00 58.66 380 ASP A C 1
ATOM 2722 O O . ASP A 1 380 ? 8.097 10.752 -3.801 1.00 58.66 380 ASP A O 1
ATOM 2726 N N . PHE A 1 381 ? 7.600 9.528 -1.991 1.00 58.56 381 PHE A N 1
ATOM 2727 C CA . PHE A 1 381 ? 8.678 8.554 -2.111 1.00 58.56 381 PHE A CA 1
ATOM 2728 C C . PHE A 1 381 ? 8.238 7.241 -2.769 1.00 58.56 381 PHE A C 1
ATOM 2730 O O . PHE A 1 381 ? 9.064 6.347 -2.965 1.00 58.56 381 PHE A O 1
ATOM 2737 N N . GLY A 1 382 ? 6.965 7.109 -3.149 1.00 59.22 382 GLY A N 1
ATOM 2738 C CA . GLY A 1 382 ? 6.431 5.855 -3.678 1.00 59.22 382 GLY A CA 1
ATOM 2739 C C . GLY A 1 382 ? 6.230 4.785 -2.597 1.00 59.22 382 GLY A C 1
ATOM 2740 O O . GLY A 1 382 ? 5.944 3.630 -2.924 1.00 59.22 382 GLY A O 1
ATOM 2741 N N . LEU A 1 383 ? 6.405 5.145 -1.325 1.00 59.41 383 LEU A N 1
ATOM 2742 C CA . LEU A 1 383 ? 6.216 4.292 -0.160 1.00 59.41 383 LEU A CA 1
ATOM 2743 C C . LEU A 1 383 ? 4.782 4.474 0.354 1.00 59.41 383 LEU A C 1
ATOM 2745 O O . LEU A 1 383 ? 4.100 5.415 -0.023 1.00 59.41 383 LEU A O 1
ATOM 2749 N N . GLY A 1 384 ? 4.266 3.524 1.136 1.00 63.03 384 GLY A N 1
ATOM 2750 C CA . GLY A 1 384 ? 2.880 3.564 1.623 1.00 63.03 384 GLY A CA 1
ATOM 2751 C C . GLY A 1 384 ? 2.615 4.695 2.629 1.00 63.03 384 GLY A C 1
ATOM 2752 O O . GLY A 1 384 ? 3.055 5.827 2.474 1.00 63.03 384 GLY A O 1
ATOM 2753 N N . ALA A 1 385 ? 1.880 4.401 3.700 1.00 71.12 385 ALA A N 1
ATOM 2754 C CA . ALA A 1 385 ? 1.601 5.397 4.731 1.00 71.12 385 ALA A CA 1
ATOM 2755 C C . ALA A 1 385 ? 2.862 5.851 5.477 1.00 71.12 385 ALA A C 1
ATOM 2757 O O . ALA A 1 385 ? 3.633 5.022 5.979 1.00 71.12 385 ALA A O 1
ATOM 2758 N N . ALA A 1 386 ? 2.982 7.165 5.664 1.00 66.44 386 ALA A N 1
ATOM 2759 C CA . ALA A 1 386 ? 3.951 7.749 6.575 1.00 66.44 386 ALA A CA 1
ATOM 2760 C C . ALA A 1 386 ? 3.611 7.379 8.019 1.00 66.44 386 ALA A C 1
ATOM 2762 O O . ALA A 1 386 ? 2.525 7.674 8.524 1.00 66.44 386 ALA A O 1
ATOM 2763 N N . GLY A 1 387 ? 4.556 6.734 8.689 1.00 57.62 387 GLY A N 1
ATOM 2764 C CA . GLY A 1 387 ? 4.548 6.573 10.128 1.00 57.62 387 GLY A CA 1
ATOM 2765 C C . GLY A 1 387 ? 4.964 7.879 10.786 1.00 57.62 387 GLY A C 1
ATOM 2766 O O . GLY A 1 387 ? 6.049 8.388 10.505 1.00 57.62 387 GLY A O 1
ATOM 2767 N N . GLN A 1 388 ? 4.150 8.410 11.694 1.00 62.31 388 GLN A N 1
ATOM 2768 C CA . GLN A 1 388 ? 4.617 9.485 12.569 1.00 62.31 388 GLN A CA 1
ATOM 2769 C C . GLN A 1 388 ? 5.527 8.870 13.642 1.00 62.31 388 GLN A C 1
ATOM 2771 O O . GLN A 1 388 ? 5.049 8.205 14.566 1.00 62.31 388 GLN A O 1
ATOM 2776 N N . SER A 1 389 ? 6.846 9.027 13.484 1.00 52.28 389 SER A N 1
ATOM 2777 C CA . SER A 1 389 ? 7.829 8.689 14.516 1.00 52.28 389 SER A CA 1
ATOM 2778 C C . SER A 1 389 ? 8.009 9.862 15.480 1.00 52.28 389 SER A C 1
ATOM 2780 O O . SER A 1 389 ? 8.043 11.028 15.089 1.00 52.28 389 SER A O 1
ATOM 2782 N N . GLN A 1 390 ? 8.105 9.538 16.769 1.00 55.31 390 GLN A N 1
ATOM 2783 C CA . GLN A 1 390 ? 8.376 10.514 17.819 1.00 55.31 390 GLN A CA 1
ATOM 2784 C C . GLN A 1 390 ? 9.898 10.660 17.984 1.00 55.31 390 GLN A C 1
ATOM 2786 O O . GLN A 1 390 ? 10.565 9.635 18.142 1.00 55.31 390 GLN A O 1
ATOM 2791 N N . PRO A 1 391 ? 10.472 11.879 18.016 1.00 45.09 391 PRO A N 1
ATOM 2792 C CA . PRO A 1 391 ? 11.922 12.098 18.100 1.00 45.09 391 PRO A CA 1
ATOM 2793 C C . PRO A 1 391 ? 12.588 11.607 19.399 1.00 45.09 391 PRO A C 1
ATOM 2795 O O . P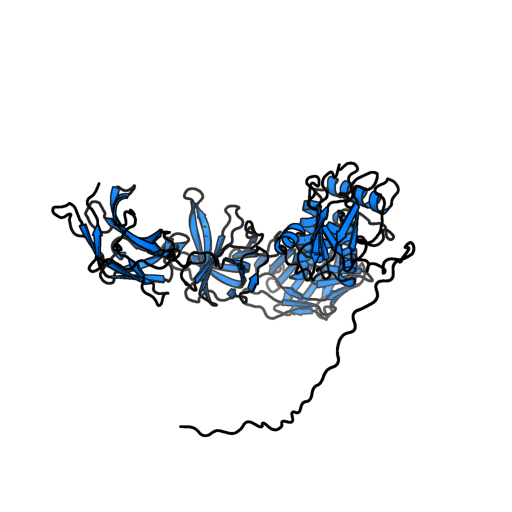RO A 1 391 ? 13.804 11.687 19.529 1.00 45.09 391 PRO A O 1
ATOM 2798 N N . SER A 1 392 ? 11.824 11.143 20.395 1.00 38.88 392 SER A N 1
ATOM 2799 C CA . SER A 1 392 ? 12.317 10.909 21.762 1.00 38.88 392 SER A CA 1
ATOM 2800 C C . SER A 1 392 ? 11.893 9.566 22.376 1.00 38.88 392 SER A C 1
ATOM 2802 O O . SER A 1 392 ? 11.720 9.451 23.588 1.00 38.88 392 SER A O 1
ATOM 2804 N N . GLY A 1 393 ? 11.799 8.511 21.559 1.00 49.62 393 GLY A N 1
ATOM 2805 C CA . GLY A 1 393 ? 11.839 7.134 22.071 1.00 49.62 393 GLY A CA 1
ATOM 2806 C C . GLY A 1 393 ? 10.497 6.487 22.417 1.00 49.62 393 GLY A C 1
ATOM 2807 O O . GLY A 1 393 ? 10.470 5.534 23.199 1.00 49.62 393 GLY A O 1
ATOM 2808 N N . ALA A 1 394 ? 9.386 6.922 21.820 1.00 58.47 394 ALA A N 1
ATOM 2809 C CA . ALA A 1 394 ? 8.171 6.117 21.872 1.00 58.47 394 ALA A CA 1
ATOM 2810 C C . ALA A 1 394 ? 8.307 4.909 20.932 1.00 58.47 394 ALA A C 1
ATOM 2812 O O . ALA A 1 394 ? 8.498 5.050 19.728 1.00 58.47 394 ALA A O 1
ATOM 2813 N N . THR A 1 395 ? 8.140 3.702 21.476 1.00 67.56 395 THR A N 1
ATOM 2814 C CA . THR A 1 395 ? 8.015 2.453 20.695 1.00 67.56 395 THR A CA 1
ATOM 2815 C C . THR A 1 395 ? 6.742 2.411 19.845 1.00 67.56 395 THR A C 1
ATOM 2817 O O . THR A 1 395 ? 6.521 1.445 19.115 1.00 67.56 395 THR A O 1
ATOM 2820 N N . ARG A 1 396 ? 5.889 3.435 19.962 1.00 79.75 396 ARG A N 1
ATOM 2821 C CA . ARG A 1 396 ? 4.585 3.508 19.328 1.00 79.75 396 ARG A CA 1
ATOM 2822 C C . ARG A 1 396 ? 4.636 4.329 18.046 1.00 79.75 396 ARG A C 1
ATOM 2824 O O . ARG A 1 396 ? 5.144 5.445 18.046 1.00 79.75 396 ARG A O 1
ATOM 2831 N N . ARG A 1 397 ? 4.082 3.779 16.972 1.00 84.25 397 ARG A N 1
ATOM 2832 C CA . ARG A 1 397 ? 4.021 4.381 15.640 1.00 84.25 397 ARG A CA 1
ATOM 2833 C C . ARG A 1 397 ? 2.594 4.337 15.121 1.00 84.25 397 ARG A C 1
ATOM 2835 O O . ARG A 1 397 ? 1.890 3.350 15.332 1.00 84.25 397 ARG A O 1
ATOM 2842 N N . VAL A 1 398 ? 2.186 5.408 14.455 1.00 86.56 398 VAL A N 1
ATOM 2843 C CA . VAL A 1 398 ? 0.867 5.545 13.831 1.00 86.56 398 VAL A CA 1
ATOM 2844 C C . VAL A 1 398 ? 1.069 5.624 12.328 1.00 86.56 398 VAL A C 1
ATOM 2846 O O . VAL A 1 398 ? 1.768 6.523 11.867 1.00 86.56 398 VAL A O 1
ATOM 2849 N N . TYR A 1 399 ? 0.478 4.690 11.590 1.00 89.69 399 TYR A N 1
ATOM 2850 C CA . TYR A 1 399 ? 0.501 4.636 10.131 1.00 89.69 399 TYR A CA 1
ATOM 2851 C C . TYR A 1 399 ? -0.903 4.893 9.593 1.00 89.69 399 TYR A C 1
ATOM 2853 O O . TYR A 1 399 ? -1.829 4.191 9.990 1.00 89.69 399 TYR A O 1
ATOM 2861 N N . THR A 1 400 ? -1.061 5.841 8.672 1.00 90.44 400 THR A N 1
ATOM 2862 C CA . THR A 1 400 ? -2.371 6.202 8.108 1.00 90.44 400 THR A CA 1
ATOM 2863 C C . THR A 1 400 ? -2.422 5.974 6.603 1.00 90.44 400 THR A C 1
ATOM 2865 O O . THR A 1 400 ? -1.720 6.632 5.841 1.00 90.44 400 THR A O 1
ATOM 2868 N N . PHE A 1 401 ? -3.294 5.068 6.173 1.00 92.69 401 PHE A N 1
ATOM 2869 C CA . PHE A 1 401 ? -3.482 4.653 4.788 1.00 92.69 401 PHE A CA 1
ATOM 2870 C C . PHE A 1 401 ? -4.794 5.219 4.240 1.00 92.69 401 PHE A C 1
ATOM 2872 O O . PHE A 1 401 ? -5.870 4.841 4.696 1.00 92.69 401 PHE A O 1
ATOM 2879 N N . GLY A 1 402 ? -4.720 6.087 3.236 1.00 89.50 402 GLY A N 1
ATOM 2880 C CA . GLY A 1 402 ? -5.887 6.654 2.556 1.00 89.50 402 GLY A CA 1
ATOM 2881 C C . GLY A 1 402 ? -5.629 6.780 1.059 1.00 89.50 402 GLY A C 1
ATOM 2882 O O . GLY A 1 402 ? -4.478 6.843 0.640 1.00 89.50 402 GLY A O 1
ATOM 2883 N N . ASP A 1 403 ? -6.684 6.803 0.251 1.00 86.06 403 ASP A N 1
ATOM 2884 C CA . ASP A 1 403 ? -6.605 6.914 -1.216 1.00 86.06 403 ASP A CA 1
ATOM 2885 C C . ASP A 1 403 ? -6.590 8.375 -1.720 1.00 86.06 403 ASP A C 1
ATOM 2887 O O . ASP A 1 403 ? -6.597 8.641 -2.922 1.00 86.06 403 ASP A O 1
ATOM 2891 N N . GLY A 1 404 ? -6.608 9.343 -0.797 1.00 82.38 404 GLY A N 1
ATOM 2892 C CA . GLY A 1 404 ? -6.645 10.776 -1.092 1.00 82.38 404 GLY A CA 1
ATOM 2893 C C . GLY A 1 404 ? -7.944 11.272 -1.742 1.00 82.38 404 GLY A C 1
ATOM 2894 O O . GLY A 1 404 ? -8.047 12.463 -2.026 1.00 82.38 404 GLY A O 1
ATOM 2895 N N . SER A 1 405 ? -8.943 10.408 -1.960 1.00 82.12 405 SER A N 1
ATOM 2896 C CA . SER A 1 405 ? -10.186 10.746 -2.672 1.00 82.12 405 SER A CA 1
ATOM 2897 C C . SER A 1 405 ? -11.307 11.254 -1.753 1.00 82.12 405 SER A C 1
ATOM 2899 O O . SER A 1 405 ? -12.409 11.555 -2.211 1.00 82.12 405 SER A O 1
ATOM 2901 N N . GLY A 1 406 ? -11.030 11.361 -0.449 1.00 81.44 406 GLY A N 1
ATOM 2902 C CA . GLY A 1 406 ? -12.042 11.582 0.588 1.00 81.44 406 GLY A CA 1
ATOM 2903 C C . GLY A 1 406 ? -12.745 10.294 1.028 1.00 81.44 406 GLY A C 1
ATOM 2904 O O . GLY A 1 406 ? -13.696 10.360 1.808 1.00 81.44 406 GLY A O 1
ATOM 2905 N N . GLY A 1 407 ? -12.280 9.134 0.549 1.00 88.06 407 GLY A N 1
ATOM 2906 C CA . GLY A 1 407 ? -12.698 7.826 1.034 1.00 88.06 407 GLY A CA 1
ATOM 2907 C C . GLY A 1 407 ? -12.322 7.575 2.502 1.00 88.06 407 GLY A C 1
ATOM 2908 O O . GLY A 1 407 ? -11.676 8.408 3.154 1.00 88.06 407 GLY A O 1
ATOM 2909 N N . PRO A 1 408 ? -12.733 6.422 3.059 1.00 93.19 408 PRO A N 1
ATOM 2910 C CA . PRO A 1 408 ? -12.260 5.993 4.364 1.00 93.19 408 PRO A CA 1
ATOM 2911 C C . PRO A 1 408 ? -10.729 5.913 4.386 1.00 93.19 408 PRO A C 1
ATOM 2913 O O . PRO A 1 408 ? -10.078 5.697 3.369 1.00 93.19 408 PRO A O 1
ATOM 2916 N N . SER A 1 409 ? -10.152 6.109 5.563 1.00 93.69 409 SER A N 1
ATOM 2917 C CA . SER A 1 409 ? -8.735 5.907 5.843 1.00 93.69 409 SER A CA 1
ATOM 2918 C C . SER A 1 409 ? -8.587 4.828 6.907 1.00 93.69 409 SER A C 1
ATOM 2920 O O . SER A 1 409 ? -9.381 4.763 7.848 1.00 93.69 409 SER A O 1
ATOM 2922 N N . LEU A 1 410 ? -7.570 3.987 6.753 1.00 95.31 410 LEU A N 1
ATOM 2923 C CA . LEU A 1 410 ? -7.180 2.963 7.710 1.00 95.31 410 LEU A CA 1
ATOM 2924 C C . LEU A 1 410 ? -5.947 3.440 8.476 1.00 95.31 410 LEU A C 1
ATOM 2926 O O . LEU A 1 410 ? -4.863 3.571 7.920 1.00 95.31 410 LEU A O 1
ATOM 2930 N N . GLU A 1 411 ? -6.105 3.677 9.767 1.00 93.69 411 GLU A N 1
ATOM 2931 C CA . GLU A 1 411 ? -5.014 3.946 10.689 1.00 93.69 411 GLU A CA 1
ATOM 2932 C C . GLU A 1 411 ? -4.623 2.669 11.430 1.00 93.69 411 GLU A C 1
ATOM 2934 O O . GLU A 1 411 ? -5.475 1.958 11.965 1.00 93.69 411 GLU A O 1
ATOM 2939 N N . VAL A 1 412 ? -3.325 2.395 11.505 1.00 92.75 412 VAL A N 1
ATOM 2940 C CA . VAL A 1 412 ? -2.756 1.282 12.260 1.00 92.75 412 VAL A CA 1
ATOM 2941 C C . VAL A 1 412 ? -1.766 1.833 13.266 1.00 92.75 412 VAL A C 1
ATOM 2943 O O . VAL A 1 412 ? -0.777 2.475 12.913 1.00 92.75 412 VAL A O 1
ATOM 2946 N N . VAL A 1 413 ? -2.028 1.556 14.535 1.00 90.25 413 VAL A N 1
ATOM 2947 C CA . VAL A 1 413 ? -1.167 1.942 15.639 1.00 90.25 413 VAL A CA 1
ATOM 2948 C C . VAL A 1 413 ? -0.433 0.710 16.136 1.00 90.25 413 VAL A C 1
ATOM 2950 O O . VAL A 1 413 ? -1.035 -0.290 16.535 1.00 90.25 413 VAL A O 1
ATOM 2953 N N . VAL A 1 414 ? 0.888 0.798 16.106 1.00 89.25 414 VAL A N 1
ATOM 2954 C CA . VAL A 1 414 ? 1.821 -0.270 16.458 1.00 89.25 414 VAL A CA 1
ATOM 2955 C C . VAL A 1 414 ? 2.624 0.171 17.666 1.00 89.25 414 VAL A C 1
ATOM 2957 O O . VAL A 1 414 ? 3.029 1.322 17.716 1.00 89.25 414 VAL A O 1
ATOM 2960 N N . GLN A 1 415 ? 2.892 -0.723 18.613 1.00 85.56 415 GLN A N 1
ATOM 2961 C CA . GLN A 1 415 ? 3.810 -0.503 19.728 1.00 85.56 415 GLN A CA 1
ATOM 2962 C C . GLN A 1 415 ? 4.816 -1.654 19.797 1.00 85.56 415 GLN A C 1
ATOM 2964 O O . GLN A 1 415 ? 4.467 -2.785 20.141 1.00 85.56 415 GLN A O 1
ATOM 2969 N N . GLY A 1 416 ? 6.069 -1.374 19.432 1.00 85.06 416 GLY A N 1
ATOM 2970 C CA . GLY A 1 416 ? 7.076 -2.409 19.201 1.00 85.06 416 GLY A CA 1
ATOM 2971 C C . GLY A 1 416 ? 6.617 -3.377 18.107 1.00 85.06 416 GLY A C 1
ATOM 2972 O O . GLY A 1 416 ? 6.402 -2.969 16.969 1.00 85.06 416 GLY A O 1
ATOM 2973 N N . ASP A 1 417 ? 6.422 -4.648 18.469 1.00 87.75 417 ASP A N 1
ATOM 2974 C CA . ASP A 1 417 ? 5.931 -5.693 17.560 1.00 87.75 417 ASP A CA 1
ATOM 2975 C C . ASP A 1 417 ? 4.441 -6.038 17.736 1.00 87.75 417 ASP A C 1
ATOM 2977 O O . ASP A 1 417 ? 3.965 -7.020 17.165 1.00 87.75 417 ASP A O 1
ATOM 2981 N N . ALA A 1 418 ? 3.686 -5.239 18.493 1.00 89.44 418 ALA A N 1
ATOM 2982 C CA . ALA A 1 418 ? 2.256 -5.449 18.711 1.00 89.44 418 ALA A CA 1
ATOM 2983 C C . ALA A 1 418 ? 1.406 -4.389 18.000 1.00 89.44 418 ALA A C 1
ATOM 2985 O O . ALA A 1 418 ? 1.738 -3.205 18.009 1.00 89.44 418 ALA A O 1
ATOM 2986 N N . VAL A 1 419 ? 0.270 -4.801 17.435 1.00 91.50 419 VAL A N 1
ATOM 2987 C CA . VAL A 1 419 ? -0.777 -3.875 16.981 1.00 91.50 419 VAL A CA 1
ATOM 2988 C C . VAL A 1 419 ? -1.676 -3.561 18.165 1.00 91.50 419 VAL A C 1
ATOM 2990 O O . VAL A 1 419 ? -2.306 -4.454 18.728 1.00 91.50 419 VAL A O 1
ATOM 2993 N N . VAL A 1 420 ? -1.716 -2.291 18.550 1.00 89.75 420 VAL A N 1
ATOM 2994 C CA . VAL A 1 420 ? -2.486 -1.814 19.709 1.00 89.75 420 VAL A CA 1
ATOM 2995 C C . VAL A 1 420 ? -3.853 -1.278 19.295 1.00 89.75 420 VAL A C 1
ATOM 2997 O O . VAL A 1 420 ? -4.821 -1.417 20.042 1.00 89.75 420 VAL A O 1
ATOM 3000 N N . ARG A 1 421 ? -3.958 -0.728 18.080 1.00 92.00 421 ARG A N 1
ATOM 3001 C CA . ARG A 1 421 ? -5.217 -0.264 17.491 1.00 92.00 421 ARG A CA 1
ATOM 3002 C C . ARG A 1 421 ? -5.168 -0.368 15.972 1.00 92.00 421 ARG A C 1
ATOM 3004 O O . ARG A 1 421 ? -4.151 -0.039 15.371 1.00 92.00 421 ARG A O 1
ATOM 3011 N N . ALA A 1 422 ? -6.289 -0.726 15.359 1.00 95.12 422 ALA A N 1
ATOM 3012 C CA . ALA A 1 422 ? -6.570 -0.377 13.970 1.00 95.12 422 ALA A CA 1
ATOM 3013 C C . ALA A 1 422 ? -7.915 0.350 13.913 1.00 95.12 422 ALA A C 1
ATOM 3015 O O . ALA A 1 422 ? -8.854 -0.043 14.608 1.00 95.12 422 ALA A O 1
ATOM 3016 N N . LEU A 1 423 ? -7.989 1.423 13.136 1.00 95.12 423 LEU A N 1
ATOM 3017 C CA . LEU A 1 423 ? -9.132 2.327 13.067 1.00 95.12 423 LEU A CA 1
ATOM 3018 C C . LEU A 1 423 ? -9.438 2.647 11.607 1.00 95.12 423 LEU A C 1
ATOM 3020 O O . LEU A 1 423 ? -8.579 3.128 10.881 1.00 95.12 423 LEU A O 1
ATOM 3024 N N . VAL A 1 424 ? -10.684 2.444 11.206 1.00 96.50 424 VAL A N 1
ATOM 3025 C CA . VAL A 1 424 ? -11.239 2.988 9.970 1.00 96.50 424 VAL A CA 1
ATOM 3026 C C . VAL A 1 424 ? -12.027 4.238 10.319 1.00 96.50 424 VAL A C 1
ATOM 3028 O O . VAL A 1 424 ? -12.946 4.191 11.144 1.00 96.50 424 VAL A O 1
ATOM 3031 N N . TYR A 1 425 ? -11.692 5.349 9.676 1.00 94.81 425 TYR A N 1
ATOM 3032 C CA . TYR A 1 425 ? -12.395 6.616 9.835 1.00 94.81 425 TYR A CA 1
ATOM 3033 C C . TYR A 1 425 ? -12.638 7.281 8.480 1.00 94.81 425 TYR A C 1
ATOM 3035 O O . TYR A 1 425 ? -11.970 6.984 7.496 1.00 94.81 425 TYR A O 1
ATOM 3043 N N . THR A 1 426 ? -13.608 8.184 8.428 1.00 94.12 426 THR A N 1
ATOM 3044 C CA . THR A 1 426 ? -13.854 9.070 7.278 1.00 94.12 426 THR A CA 1
ATOM 3045 C C . THR A 1 426 ? -13.577 10.505 7.684 1.00 94.12 426 THR A C 1
ATOM 3047 O O . THR A 1 426 ? -13.724 10.826 8.858 1.00 94.12 426 THR A O 1
ATOM 3050 N N . THR A 1 427 ? -13.252 11.386 6.748 1.00 90.69 427 THR A N 1
ATOM 3051 C CA . THR A 1 427 ? -13.142 12.819 7.048 1.00 90.69 427 THR A CA 1
ATOM 3052 C C . THR A 1 427 ? -14.487 13.498 6.812 1.00 90.69 427 THR A C 1
ATOM 3054 O O . THR A 1 427 ? -15.079 13.349 5.744 1.00 90.69 427 THR A O 1
ATOM 3057 N N . ASP A 1 428 ? -14.985 14.225 7.807 1.00 88.88 428 ASP A N 1
ATOM 3058 C CA . ASP A 1 428 ? -16.144 15.097 7.656 1.00 88.88 428 ASP A CA 1
ATOM 3059 C C . ASP A 1 428 ? -15.791 16.231 6.673 1.00 88.88 428 ASP A C 1
ATOM 3061 O O . ASP A 1 428 ? -14.813 16.948 6.899 1.00 88.88 428 ASP A O 1
ATOM 3065 N N . PRO A 1 429 ? -16.532 16.391 5.563 1.00 87.00 429 PRO A N 1
ATOM 3066 C CA . PRO A 1 429 ? -16.158 17.328 4.507 1.00 87.00 429 PRO A CA 1
ATOM 3067 C C . PRO A 1 429 ? -16.326 18.800 4.905 1.00 87.00 429 PRO A C 1
ATOM 3069 O O . PRO A 1 429 ? -15.691 19.657 4.292 1.00 87.00 429 PRO A O 1
ATOM 3072 N N . ASP A 1 430 ? -17.154 19.102 5.908 1.00 89.75 430 ASP A N 1
ATOM 3073 C CA . ASP A 1 430 ? -17.452 20.473 6.328 1.00 89.75 430 ASP A CA 1
ATOM 3074 C C . ASP A 1 430 ? -16.442 20.970 7.371 1.00 89.75 430 ASP A C 1
ATOM 3076 O O . ASP A 1 430 ? -16.025 22.129 7.352 1.00 89.75 430 ASP A O 1
ATOM 3080 N N . THR A 1 431 ? -16.041 20.089 8.286 1.00 87.69 431 THR A N 1
ATOM 3081 C CA . THR A 1 431 ? -15.162 20.414 9.422 1.00 87.69 431 THR A CA 1
ATOM 3082 C C . THR A 1 431 ? -13.726 19.933 9.239 1.00 87.69 431 THR A C 1
ATOM 3084 O O . THR A 1 431 ? -12.833 20.386 9.954 1.00 87.69 431 THR A O 1
ATOM 3087 N N . GLY A 1 432 ? -13.488 18.996 8.318 1.00 85.06 432 GLY A N 1
ATOM 3088 C CA . GLY A 1 432 ? -12.212 18.293 8.183 1.00 85.06 432 GLY A CA 1
ATOM 3089 C C . GLY A 1 432 ? -11.917 17.325 9.335 1.00 85.06 432 GLY A C 1
ATOM 3090 O O . GLY A 1 432 ? -10.821 16.769 9.397 1.00 85.06 432 GLY A O 1
ATOM 3091 N N . ALA A 1 433 ? -12.858 17.122 10.261 1.00 86.12 433 ALA A N 1
ATOM 3092 C CA . ALA A 1 433 ? -12.659 16.257 11.414 1.00 86.12 433 ALA A CA 1
ATOM 3093 C C . ALA A 1 433 ? -12.717 14.777 11.011 1.00 86.12 433 ALA A C 1
ATOM 3095 O O . ALA A 1 433 ? -13.554 14.364 10.210 1.00 86.12 433 ALA A O 1
ATOM 3096 N N . ALA A 1 434 ? -11.854 13.952 11.601 1.00 88.12 434 ALA A N 1
ATOM 3097 C CA . ALA A 1 434 ? -11.960 12.507 11.455 1.00 88.12 434 ALA A CA 1
ATOM 3098 C C . ALA A 1 434 ? -13.193 11.985 12.215 1.00 88.12 434 ALA A C 1
ATOM 3100 O O . ALA A 1 434 ? -13.398 12.297 13.384 1.00 88.12 434 ALA A O 1
ATOM 3101 N N . VAL A 1 435 ? -13.993 11.154 11.557 1.00 92.12 435 VAL A N 1
ATOM 3102 C CA . VAL A 1 435 ? -15.175 10.487 12.103 1.00 92.12 435 VAL A CA 1
ATOM 3103 C C . VAL A 1 435 ? -14.896 8.995 12.127 1.00 92.12 435 VAL A C 1
ATOM 3105 O O . VAL A 1 435 ? -14.889 8.335 11.082 1.00 92.12 435 VAL A O 1
ATOM 3108 N N . ALA A 1 436 ? -14.640 8.469 13.321 1.00 93.12 436 ALA A N 1
ATOM 3109 C CA . ALA A 1 436 ? -14.399 7.052 13.535 1.00 93.12 436 ALA A CA 1
ATOM 3110 C C . ALA A 1 436 ? -15.603 6.210 13.090 1.00 93.12 436 ALA A C 1
ATOM 3112 O O . ALA A 1 436 ? -16.753 6.551 13.365 1.00 93.12 436 ALA A O 1
ATOM 3113 N N . ARG A 1 437 ? -15.337 5.107 12.385 1.00 95.25 437 ARG A N 1
ATOM 3114 C CA . ARG A 1 437 ? -16.370 4.188 11.888 1.00 95.25 437 ARG A CA 1
ATOM 3115 C C . ARG A 1 437 ? -16.231 2.813 12.509 1.00 95.25 437 ARG A C 1
ATOM 3117 O O . ARG A 1 437 ? -17.191 2.318 13.089 1.00 95.25 437 ARG A O 1
ATOM 3124 N N . TYR A 1 438 ? -15.041 2.226 12.415 1.00 96.62 438 TYR A N 1
ATOM 3125 C CA . TYR A 1 438 ? -14.771 0.876 12.899 1.00 96.62 438 TYR A CA 1
ATOM 3126 C C . TYR A 1 438 ? -13.401 0.799 13.557 1.00 96.62 438 TYR A C 1
ATOM 3128 O O . TYR A 1 438 ? -12.457 1.413 13.075 1.00 96.62 438 TYR A O 1
ATOM 3136 N N . GLN A 1 439 ? -13.266 0.026 14.629 1.00 95.75 439 GLN A N 1
ATOM 3137 C CA . GLN A 1 439 ? -12.027 -0.070 15.386 1.00 95.75 439 GLN A CA 1
ATOM 3138 C C . GLN A 1 439 ? -11.836 -1.456 16.010 1.00 95.75 439 GLN A C 1
ATOM 3140 O O . GLN A 1 439 ? -12.781 -2.097 16.465 1.00 95.75 439 GLN A O 1
ATOM 3145 N N . CYS A 1 440 ? -10.582 -1.884 16.102 1.00 95.19 440 CYS A N 1
ATOM 3146 C CA . CYS A 1 440 ? -10.131 -2.876 17.073 1.00 95.19 440 CYS A CA 1
ATOM 3147 C C . CYS A 1 440 ? -9.138 -2.206 18.038 1.00 95.19 440 CYS A C 1
ATOM 3149 O O . CYS A 1 440 ? -8.376 -1.319 17.639 1.00 95.19 440 CYS A O 1
ATOM 3151 N N . ARG A 1 441 ? -9.161 -2.592 19.316 1.00 91.88 441 ARG A N 1
ATOM 3152 C CA . ARG A 1 441 ? -8.215 -2.149 20.358 1.00 91.88 441 ARG A CA 1
ATOM 3153 C C . ARG A 1 441 ? -8.118 -3.194 21.470 1.00 91.88 441 ARG A C 1
ATOM 3155 O O . ARG A 1 441 ? -8.790 -4.220 21.394 1.00 91.88 441 ARG A O 1
ATOM 3162 N N . ASP A 1 442 ? -7.284 -2.943 22.478 1.00 81.56 442 ASP A N 1
ATOM 3163 C CA . ASP A 1 442 ? -7.188 -3.740 23.714 1.00 81.56 442 ASP A CA 1
ATOM 3164 C C . ASP A 1 442 ? -6.852 -5.225 23.471 1.00 81.56 442 ASP A C 1
ATOM 3166 O O . ASP A 1 442 ? -7.357 -6.126 24.138 1.00 81.56 442 ASP A O 1
ATOM 3170 N N . GLY A 1 443 ? -6.015 -5.495 22.463 1.00 81.88 443 GLY A N 1
ATOM 3171 C CA . GLY A 1 443 ? -5.682 -6.859 22.033 1.00 81.88 443 GLY A CA 1
ATOM 3172 C C . GLY A 1 443 ? -6.759 -7.540 21.178 1.00 81.88 443 GLY A C 1
ATOM 3173 O O . GLY A 1 443 ? -6.566 -8.677 20.758 1.00 81.88 443 GLY A O 1
ATOM 3174 N N . GLY A 1 444 ? -7.858 -6.848 20.860 1.00 87.81 444 GLY A N 1
ATOM 3175 C CA . GLY A 1 444 ? -8.925 -7.310 19.966 1.00 87.81 444 GLY A CA 1
ATOM 3176 C C . GLY A 1 444 ? -8.590 -7.246 18.472 1.00 87.81 444 GLY A C 1
ATOM 3177 O O . GLY A 1 444 ? -9.434 -7.573 17.648 1.00 87.81 444 GLY A O 1
ATOM 3178 N N . CYS A 1 445 ? -7.374 -6.844 18.094 1.00 92.81 445 CYS A N 1
ATOM 3179 C CA . CYS A 1 445 ? -6.921 -6.778 16.699 1.00 92.81 445 CYS A CA 1
ATOM 3180 C C . CYS A 1 445 ? -6.424 -8.136 16.170 1.00 92.81 445 CYS A C 1
ATOM 3182 O O . CYS A 1 445 ? -5.354 -8.230 15.562 1.00 92.81 445 CYS A O 1
ATOM 3184 N N . GLY A 1 446 ? -7.183 -9.205 16.426 1.00 92.38 446 GLY A N 1
ATOM 3185 C CA . GLY A 1 446 ? -6.899 -10.529 15.872 1.00 92.38 446 GLY A CA 1
ATOM 3186 C C . GLY A 1 446 ? -6.894 -10.497 14.341 1.00 92.38 446 GLY A C 1
ATOM 3187 O O . GLY A 1 446 ? -7.666 -9.761 13.736 1.00 92.38 446 GLY A O 1
ATOM 3188 N N . GLY A 1 447 ? -6.006 -11.271 13.714 1.00 89.31 447 GLY A N 1
ATOM 3189 C CA . GLY A 1 447 ? -5.855 -11.304 12.254 1.00 89.31 447 GLY A CA 1
ATOM 3190 C C . GLY A 1 447 ? -4.917 -10.236 11.681 1.00 89.31 447 GLY A C 1
ATOM 3191 O O . GLY A 1 447 ? -4.632 -10.276 10.490 1.00 89.31 447 GLY A O 1
ATOM 3192 N N . VAL A 1 448 ? -4.381 -9.315 12.491 1.00 94.38 448 VAL A N 1
ATOM 3193 C CA . VAL A 1 448 ? -3.329 -8.390 12.039 1.00 94.38 448 VAL A CA 1
ATOM 3194 C C . VAL A 1 448 ? -1.955 -8.955 12.385 1.00 94.38 448 VAL A C 1
ATOM 3196 O O . VAL A 1 448 ? -1.683 -9.289 13.538 1.00 94.38 448 VAL A O 1
ATOM 3199 N N . THR A 1 449 ? -1.067 -9.047 11.398 1.00 94.19 449 THR A N 1
ATOM 3200 C CA . THR A 1 449 ? 0.325 -9.471 11.593 1.00 94.19 449 THR A CA 1
ATOM 3201 C C . THR A 1 449 ? 1.292 -8.400 11.109 1.00 94.19 449 THR A C 1
ATOM 3203 O O . THR A 1 449 ? 1.044 -7.705 10.123 1.00 94.19 449 THR A O 1
ATOM 3206 N N . LEU A 1 450 ? 2.400 -8.253 11.835 1.00 94.00 450 LEU A N 1
ATOM 3207 C CA . LEU A 1 450 ? 3.472 -7.328 11.495 1.00 94.00 450 LEU A CA 1
ATOM 3208 C C . LEU A 1 450 ? 4.669 -8.107 10.953 1.00 94.00 450 LEU A C 1
ATOM 3210 O O . LEU A 1 450 ? 5.110 -9.082 11.564 1.00 94.00 450 LEU A O 1
ATOM 3214 N N . GLY A 1 451 ? 5.199 -7.660 9.820 1.00 92.50 451 GLY A N 1
ATOM 3215 C CA . GLY A 1 451 ? 6.467 -8.141 9.290 1.00 92.50 451 GLY A CA 1
ATOM 3216 C C . GLY A 1 451 ? 7.654 -7.599 10.084 1.00 92.50 451 GLY A C 1
ATOM 3217 O O . GLY A 1 451 ? 7.541 -6.610 10.812 1.00 92.50 451 GLY A O 1
ATOM 3218 N N . ALA A 1 452 ? 8.810 -8.244 9.914 1.00 91.00 452 ALA A N 1
ATOM 3219 C CA . ALA A 1 452 ? 10.061 -7.723 10.447 1.00 91.00 452 ALA A CA 1
ATOM 3220 C C . ALA A 1 452 ? 10.349 -6.341 9.849 1.00 91.00 452 ALA A C 1
ATOM 3222 O O . ALA A 1 452 ? 10.106 -6.101 8.666 1.00 91.00 452 ALA A O 1
ATOM 3223 N N . GLU A 1 453 ? 10.879 -5.447 10.675 1.00 88.94 453 GLU A N 1
ATOM 3224 C CA . GLU A 1 453 ? 11.323 -4.143 10.206 1.00 88.94 453 GLU A CA 1
ATOM 3225 C C . GLU A 1 453 ? 12.571 -4.283 9.333 1.00 88.94 453 GLU A C 1
ATOM 3227 O O . GLU A 1 453 ? 13.499 -5.025 9.669 1.00 88.94 453 GLU A O 1
ATOM 3232 N N . THR A 1 454 ? 12.594 -3.565 8.215 1.00 88.56 454 THR A N 1
ATOM 3233 C CA . THR A 1 454 ? 13.731 -3.545 7.291 1.00 88.56 454 THR A CA 1
ATOM 3234 C C . THR A 1 454 ? 14.193 -2.118 7.052 1.00 88.56 454 THR A C 1
ATOM 3236 O O . THR A 1 454 ? 13.365 -1.228 6.886 1.00 88.56 454 THR A O 1
ATOM 3239 N N . VAL A 1 455 ? 15.507 -1.908 6.988 1.00 84.44 455 VAL A N 1
ATOM 3240 C CA . VAL A 1 455 ? 16.096 -0.614 6.625 1.00 84.44 455 VAL A CA 1
ATOM 3241 C C . VAL A 1 455 ? 16.196 -0.519 5.104 1.00 84.44 455 VAL A C 1
ATOM 3243 O O . VAL A 1 455 ? 16.802 -1.383 4.468 1.00 84.44 455 VAL A O 1
ATOM 3246 N N . ASP A 1 456 ? 15.651 0.548 4.543 1.00 78.75 456 ASP A N 1
ATOM 3247 C CA . ASP A 1 456 ? 15.872 1.007 3.183 1.00 78.75 456 ASP A CA 1
ATOM 3248 C C . ASP A 1 456 ? 16.704 2.299 3.215 1.00 78.75 456 ASP A C 1
ATOM 3250 O O . ASP A 1 456 ? 16.309 3.300 3.803 1.00 78.75 456 ASP A O 1
ATOM 3254 N N . GLU A 1 457 ? 17.884 2.276 2.598 1.00 75.38 457 GLU A N 1
ATOM 3255 C CA . GLU A 1 457 ? 18.778 3.440 2.495 1.00 75.38 457 GLU A CA 1
ATOM 3256 C C . GLU A 1 457 ? 18.779 4.063 1.090 1.00 75.38 457 GLU A C 1
ATOM 3258 O O . GLU A 1 457 ? 19.637 4.896 0.767 1.00 75.38 457 GLU A O 1
ATOM 3263 N N . SER A 1 458 ? 17.870 3.636 0.212 1.00 62.78 458 SER A N 1
ATOM 3264 C CA . SER A 1 458 ? 17.833 4.054 -1.190 1.00 62.78 458 SER A CA 1
ATOM 3265 C C . SER A 1 458 ? 17.704 5.566 -1.370 1.00 62.78 458 SER A C 1
ATOM 3267 O O . SER A 1 458 ? 18.310 6.138 -2.281 1.00 62.78 458 SER A O 1
ATOM 3269 N N . LEU A 1 459 ? 16.994 6.227 -0.459 1.00 65.06 459 LEU A N 1
ATOM 3270 C CA . LEU A 1 459 ? 16.736 7.666 -0.480 1.00 65.06 459 LEU A CA 1
ATOM 3271 C C . LEU A 1 459 ? 17.826 8.493 0.219 1.00 65.06 459 LEU A C 1
ATOM 3273 O O . LEU A 1 459 ? 17.684 9.699 0.397 1.00 65.06 459 LEU A O 1
ATOM 3277 N N . GLY A 1 460 ? 18.952 7.868 0.583 1.00 69.31 460 GLY A N 1
ATOM 3278 C CA . GLY A 1 460 ? 20.095 8.545 1.204 1.00 69.31 460 GLY A CA 1
ATOM 3279 C C . GLY A 1 460 ? 19.929 8.838 2.698 1.00 69.31 460 GLY A C 1
ATOM 3280 O O . GLY A 1 460 ? 20.877 9.316 3.320 1.00 69.31 460 GLY A O 1
ATOM 3281 N N . LEU A 1 461 ? 18.773 8.503 3.268 1.00 75.00 461 LEU A N 1
ATOM 3282 C CA . LEU A 1 461 ? 18.480 8.467 4.698 1.00 75.00 461 LEU A CA 1
ATOM 3283 C C . LEU A 1 461 ? 17.965 7.063 5.051 1.00 75.00 461 LEU A C 1
ATOM 3285 O O . LEU A 1 461 ? 17.343 6.433 4.192 1.00 75.00 461 LEU A O 1
ATOM 3289 N N . PRO A 1 462 ? 18.229 6.550 6.266 1.00 78.81 462 PRO A N 1
ATOM 3290 C CA . PRO A 1 462 ? 17.698 5.264 6.694 1.00 78.81 462 PRO A CA 1
ATOM 3291 C C . PRO A 1 462 ? 16.185 5.372 6.919 1.00 78.81 462 PRO A C 1
ATOM 3293 O O . PRO A 1 462 ? 15.708 6.043 7.837 1.00 78.81 462 PRO A O 1
ATOM 3296 N N . ILE A 1 463 ? 15.429 4.702 6.058 1.00 82.25 463 ILE A N 1
ATOM 3297 C CA . ILE A 1 463 ? 13.979 4.570 6.143 1.00 82.25 463 ILE A CA 1
ATOM 3298 C C . ILE A 1 463 ? 13.673 3.176 6.649 1.00 82.25 463 ILE A C 1
ATOM 3300 O O . ILE A 1 463 ? 14.093 2.174 6.083 1.00 82.25 463 ILE A O 1
ATOM 3304 N N . LEU A 1 464 ? 12.920 3.094 7.725 1.00 85.62 464 LEU A N 1
ATOM 3305 C CA . LEU A 1 464 ? 12.549 1.835 8.333 1.00 85.62 464 LEU A CA 1
ATOM 3306 C C . LEU A 1 464 ? 11.145 1.454 7.859 1.00 85.62 464 LEU A C 1
ATOM 3308 O O . LEU A 1 464 ? 10.146 2.096 8.202 1.00 85.62 464 LEU A O 1
ATOM 3312 N N . LEU A 1 465 ? 11.081 0.405 7.046 1.00 88.56 465 LEU A N 1
ATOM 3313 C CA . LEU A 1 465 ? 9.858 -0.144 6.476 1.00 88.56 465 LEU A CA 1
ATOM 3314 C C . LEU A 1 465 ? 9.266 -1.196 7.411 1.00 88.56 465 LEU A C 1
ATOM 3316 O O . LEU A 1 465 ? 9.972 -2.065 7.929 1.00 88.56 465 LEU A O 1
ATOM 3320 N N . ARG A 1 466 ? 7.949 -1.140 7.587 1.00 91.75 466 ARG A N 1
ATOM 3321 C CA . ARG A 1 466 ? 7.174 -2.045 8.430 1.00 91.75 466 ARG A CA 1
ATOM 3322 C C . ARG A 1 466 ? 6.012 -2.643 7.631 1.00 91.75 466 ARG A C 1
ATOM 3324 O O . ARG A 1 466 ? 4.966 -1.999 7.506 1.00 91.75 466 ARG A O 1
ATOM 3331 N N . PRO A 1 467 ? 6.169 -3.870 7.102 1.00 93.00 467 PRO A N 1
ATOM 3332 C CA . PRO A 1 467 ? 5.076 -4.591 6.462 1.00 93.00 467 PRO A CA 1
ATOM 3333 C C . PRO A 1 467 ? 3.971 -4.932 7.468 1.00 93.00 467 PRO A C 1
ATOM 3335 O O . PRO A 1 467 ? 4.243 -5.281 8.620 1.00 93.00 467 PRO A O 1
ATOM 3338 N N . MET A 1 468 ? 2.724 -4.854 7.026 1.00 94.44 468 MET A N 1
ATOM 3339 C CA . MET A 1 468 ? 1.515 -5.100 7.803 1.00 94.44 468 MET A CA 1
ATOM 3340 C C . MET A 1 468 ? 0.532 -5.899 6.952 1.00 94.44 468 MET A C 1
ATOM 3342 O O . MET A 1 468 ? 0.214 -5.515 5.826 1.00 94.44 468 MET A O 1
ATOM 3346 N N . HIS A 1 469 ? 0.031 -7.002 7.498 1.00 93.62 469 HIS A N 1
ATOM 3347 C CA . HIS A 1 469 ? -0.932 -7.857 6.817 1.00 93.62 469 HIS A CA 1
ATOM 3348 C C . HIS A 1 469 ? -2.188 -8.026 7.664 1.00 93.62 469 HIS A C 1
ATOM 3350 O O . HIS A 1 469 ? -2.102 -8.375 8.843 1.00 93.62 469 HIS A O 1
ATOM 3356 N N . PHE A 1 470 ? -3.347 -7.786 7.055 1.00 92.94 470 PHE A N 1
ATOM 3357 C CA . PHE A 1 470 ? -4.649 -8.011 7.669 1.00 92.94 470 PHE A CA 1
ATOM 3358 C C . PHE A 1 470 ? -5.256 -9.245 7.024 1.00 92.94 470 PHE A C 1
ATOM 3360 O O . PHE A 1 470 ? -5.664 -9.214 5.861 1.00 92.94 470 PHE A O 1
ATOM 3367 N N . ASP A 1 471 ? -5.320 -10.317 7.799 1.00 86.62 471 ASP A N 1
ATOM 3368 C CA . ASP A 1 471 ? -5.875 -11.588 7.384 1.00 86.62 471 ASP A CA 1
ATOM 3369 C C . ASP A 1 471 ? -7.267 -11.802 7.980 1.00 86.62 471 ASP A C 1
ATOM 3371 O O . ASP A 1 471 ? -7.479 -12.627 8.867 1.00 86.62 471 ASP A O 1
ATOM 3375 N N . GLY A 1 472 ? -8.221 -10.986 7.528 1.00 81.62 472 GLY A N 1
ATOM 3376 C CA . GLY A 1 472 ? -9.595 -11.051 8.014 1.00 81.62 472 GLY A CA 1
ATOM 3377 C C . GLY A 1 472 ? -9.777 -10.454 9.411 1.00 81.62 472 GLY A C 1
ATOM 3378 O O . GLY A 1 472 ? -10.587 -10.950 10.193 1.00 81.62 472 GLY A O 1
ATOM 3379 N N . ALA A 1 473 ? -9.035 -9.393 9.732 1.00 92.12 473 ALA A N 1
ATOM 3380 C CA . ALA A 1 473 ? -9.139 -8.745 11.033 1.00 92.12 473 ALA A CA 1
ATOM 3381 C C . ALA A 1 473 ? -10.513 -8.088 11.216 1.00 92.12 473 ALA A C 1
ATOM 3383 O O . ALA A 1 473 ? -10.984 -7.374 10.330 1.00 92.12 473 ALA A O 1
ATOM 3384 N N . GLN A 1 474 ? -11.148 -8.304 12.367 1.00 94.00 474 GLN A N 1
ATOM 3385 C CA . GLN A 1 474 ? -12.458 -7.727 12.666 1.00 94.00 474 GLN A CA 1
ATOM 3386 C C . GLN A 1 474 ? -12.309 -6.369 13.348 1.00 94.00 474 GLN A C 1
ATOM 3388 O O . GLN A 1 474 ? -11.662 -6.251 14.390 1.00 94.00 474 GLN A O 1
ATOM 3393 N N . LEU A 1 475 ? -12.916 -5.338 12.763 1.00 96.19 475 LEU A N 1
ATOM 3394 C CA . LEU A 1 475 ? -13.013 -4.006 13.353 1.00 96.19 475 LEU A CA 1
ATOM 3395 C C . LEU A 1 475 ? -14.482 -3.720 13.668 1.00 96.19 475 LEU A C 1
ATOM 3397 O O . LEU A 1 475 ? -15.339 -3.757 12.788 1.00 96.19 475 LEU A O 1
ATOM 3401 N N . HIS A 1 476 ? -14.764 -3.423 14.929 1.00 96.25 476 HIS A N 1
ATOM 3402 C CA . HIS A 1 476 ? -16.107 -3.228 15.463 1.00 96.25 476 HIS A CA 1
ATOM 3403 C C . HIS A 1 476 ? -16.574 -1.788 15.288 1.00 96.25 476 HIS A C 1
ATOM 3405 O O . HIS A 1 476 ? -15.775 -0.864 15.422 1.00 96.25 476 HIS A O 1
ATOM 3411 N N . ALA A 1 477 ? -17.861 -1.585 15.013 1.00 96.56 477 ALA A N 1
ATOM 3412 C CA . ALA A 1 477 ? -18.413 -0.249 14.831 1.00 96.56 477 ALA A CA 1
ATOM 3413 C C . ALA A 1 477 ? -18.218 0.603 16.092 1.00 96.56 477 ALA A C 1
ATOM 3415 O O . ALA A 1 477 ? -18.481 0.139 17.205 1.00 96.56 477 ALA A O 1
ATOM 3416 N N . VAL A 1 478 ? -17.774 1.844 15.905 1.00 94.75 478 VAL A N 1
ATOM 3417 C CA . VAL A 1 478 ? -17.589 2.812 16.990 1.00 94.75 478 VAL A CA 1
ATOM 3418 C C . VAL A 1 478 ? -18.916 3.517 17.257 1.00 94.75 478 VAL A C 1
ATOM 3420 O O . VAL A 1 478 ? -19.524 4.090 16.351 1.00 94.75 478 VAL A O 1
ATOM 3423 N N . LEU A 1 479 ? -19.392 3.434 18.497 1.00 93.56 479 LEU A N 1
ATOM 3424 C CA . LEU A 1 479 ? -20.633 4.059 18.950 1.00 93.56 479 LEU A CA 1
ATOM 3425 C C . LEU A 1 479 ? -20.391 5.525 19.370 1.00 93.56 479 LEU A C 1
ATOM 3427 O O . LEU A 1 479 ? -19.249 5.905 19.615 1.00 93.56 479 LEU A O 1
ATOM 3431 N N . PRO A 1 480 ? -21.440 6.368 19.485 1.00 89.38 480 PRO A N 1
ATOM 3432 C CA . PRO A 1 480 ? -21.287 7.785 19.850 1.00 89.38 480 PRO A CA 1
ATOM 3433 C C . PRO A 1 480 ? -20.664 8.056 21.228 1.00 89.38 480 PRO A C 1
ATOM 3435 O O . PRO A 1 480 ? -20.345 9.201 21.532 1.00 89.38 480 PRO A O 1
ATOM 3438 N N . ASP A 1 481 ? -20.565 7.036 22.080 1.00 86.62 481 ASP A N 1
ATOM 3439 C CA . ASP A 1 481 ? -19.924 7.076 23.397 1.00 86.62 481 ASP A CA 1
ATOM 3440 C C . ASP A 1 481 ? -18.512 6.454 23.395 1.00 86.62 481 ASP A C 1
ATOM 3442 O O . ASP A 1 481 ? -17.988 6.114 24.455 1.00 86.62 481 ASP A O 1
ATOM 3446 N N . ASP A 1 482 ? -17.920 6.268 22.212 1.00 85.75 482 ASP A N 1
ATOM 3447 C CA . ASP A 1 482 ? -16.614 5.642 21.955 1.00 85.75 482 ASP A CA 1
ATOM 3448 C C . ASP A 1 482 ? -16.504 4.163 22.374 1.00 85.75 482 ASP A C 1
ATOM 3450 O O . ASP A 1 482 ? -15.406 3.578 22.403 1.00 85.75 482 ASP A O 1
ATOM 3454 N N . SER A 1 483 ? -17.629 3.521 22.699 1.00 90.56 483 SER A N 1
ATOM 3455 C CA . SER A 1 483 ? -17.680 2.077 22.910 1.00 90.56 483 SER A CA 1
ATOM 3456 C C . SER A 1 483 ? -17.743 1.317 21.577 1.00 90.56 483 SER A C 1
ATOM 3458 O O . SER A 1 483 ? -18.088 1.870 20.531 1.00 90.56 483 SER A O 1
ATOM 3460 N N . LEU A 1 484 ? -17.353 0.039 21.598 1.00 93.31 484 LEU A N 1
ATOM 3461 C CA . LEU A 1 484 ? -17.341 -0.814 20.407 1.00 93.31 484 LEU A CA 1
ATOM 3462 C C . LEU A 1 484 ? -18.578 -1.710 20.377 1.00 93.31 484 LEU A C 1
ATOM 3464 O O . LEU A 1 484 ? -18.892 -2.382 21.362 1.00 93.31 484 LEU A O 1
ATOM 3468 N N . SER A 1 485 ? -19.256 -1.752 19.233 1.00 95.06 485 SER A N 1
ATOM 3469 C CA . SER A 1 485 ? -20.412 -2.624 19.030 1.00 95.06 485 SER A CA 1
ATOM 3470 C C . SER A 1 485 ? -20.004 -4.095 18.970 1.00 95.06 485 SER A C 1
ATOM 3472 O O . SER A 1 485 ? -19.166 -4.488 18.163 1.00 95.06 485 SER A O 1
ATOM 3474 N N . ALA A 1 486 ? -20.660 -4.944 19.760 1.00 92.06 486 ALA A N 1
ATOM 3475 C CA . ALA A 1 486 ? -20.501 -6.396 19.657 1.00 92.06 486 ALA A CA 1
ATOM 3476 C C . ALA A 1 486 ? -21.258 -7.003 18.458 1.00 92.06 486 ALA A C 1
ATOM 3478 O O . ALA A 1 486 ? -20.978 -8.132 18.069 1.00 92.06 486 ALA A O 1
ATOM 3479 N N . GLU A 1 487 ? -22.224 -6.275 17.891 1.00 92.50 487 GLU A N 1
ATOM 3480 C CA . GLU A 1 487 ? -23.151 -6.783 16.866 1.00 92.50 487 GLU A CA 1
ATOM 3481 C C . GLU A 1 487 ? -22.840 -6.271 15.456 1.00 92.50 487 GLU A C 1
ATOM 3483 O O . GLU A 1 487 ? -23.347 -6.817 14.480 1.00 92.50 487 GLU A O 1
ATOM 3488 N N . SER A 1 488 ? -22.022 -5.223 15.338 1.00 94.56 488 SER A N 1
ATOM 3489 C CA . SER A 1 488 ? -21.654 -4.616 14.061 1.00 94.56 488 SER A CA 1
ATOM 3490 C C . SER A 1 488 ? -20.141 -4.529 13.942 1.00 94.56 488 SER A C 1
ATOM 3492 O O . SER A 1 488 ? -19.472 -3.930 14.788 1.00 94.56 488 SER A O 1
ATOM 3494 N N . TRP A 1 489 ? -19.607 -5.148 12.895 1.00 94.88 489 TRP A N 1
ATOM 3495 C CA . TRP A 1 489 ? -18.190 -5.146 12.569 1.00 94.88 489 TRP A CA 1
ATOM 3496 C C . TRP A 1 489 ? -17.999 -5.280 11.063 1.00 94.88 489 TRP A C 1
ATOM 3498 O O . TRP A 1 489 ? -18.845 -5.823 10.352 1.00 94.88 489 TRP A O 1
ATOM 3508 N N . ILE A 1 490 ? -16.840 -4.838 10.598 1.00 95.19 490 ILE A N 1
ATOM 3509 C CA . ILE A 1 490 ? -16.328 -5.143 9.266 1.00 95.19 490 ILE A CA 1
ATOM 3510 C C . ILE A 1 490 ? -15.121 -6.061 9.384 1.00 95.19 490 ILE A C 1
ATOM 3512 O O . ILE A 1 490 ? -14.441 -6.111 10.410 1.00 95.19 490 ILE A O 1
ATOM 3516 N N . THR A 1 491 ? -14.846 -6.784 8.310 1.00 93.94 491 THR A N 1
ATOM 3517 C CA . THR A 1 491 ? -13.611 -7.542 8.142 1.00 93.94 491 THR A CA 1
ATOM 3518 C C . THR A 1 491 ? -12.664 -6.745 7.255 1.00 93.94 491 THR A C 1
ATOM 3520 O O . THR A 1 491 ? -13.036 -6.338 6.157 1.00 93.94 491 THR A O 1
ATOM 3523 N N . VAL A 1 492 ? -11.436 -6.527 7.709 1.00 93.88 492 VAL A N 1
ATOM 3524 C CA . VAL A 1 492 ? -10.391 -5.866 6.927 1.00 93.88 492 VAL A CA 1
ATOM 3525 C C . VAL A 1 492 ? -9.461 -6.920 6.338 1.00 93.88 492 VAL A C 1
ATOM 3527 O O . VAL A 1 492 ? -8.957 -7.793 7.049 1.00 93.88 492 VAL A O 1
ATOM 3530 N N . GLN A 1 493 ? -9.232 -6.831 5.029 1.00 91.69 493 GLN A N 1
ATOM 3531 C CA . GLN A 1 493 ? -8.212 -7.606 4.319 1.00 91.69 493 GLN A CA 1
ATOM 3532 C C . GLN A 1 493 ? -7.233 -6.641 3.670 1.00 91.69 493 GLN A C 1
ATOM 3534 O O . GLN A 1 493 ? -7.660 -5.800 2.886 1.00 91.69 493 GLN A O 1
ATOM 3539 N N . ALA A 1 494 ? -5.946 -6.726 3.987 1.00 92.19 494 ALA A N 1
ATOM 3540 C CA . ALA A 1 494 ? -4.997 -5.700 3.566 1.00 92.19 494 ALA A CA 1
ATOM 3541 C C . ALA A 1 494 ? -3.562 -6.211 3.456 1.00 92.19 494 ALA A C 1
ATOM 3543 O O . ALA A 1 494 ? -3.133 -7.089 4.210 1.00 92.19 494 ALA A O 1
ATOM 3544 N N . GLU A 1 495 ? -2.812 -5.589 2.554 1.00 91.50 495 GLU A N 1
ATOM 3545 C CA . GLU A 1 495 ? -1.362 -5.708 2.443 1.00 91.50 495 GLU A CA 1
ATOM 3546 C C . GLU A 1 495 ? -0.779 -4.300 2.354 1.00 91.50 495 GLU A C 1
ATOM 3548 O O . GLU A 1 495 ? -0.965 -3.585 1.366 1.00 91.50 495 GLU A O 1
ATOM 3553 N N . LEU A 1 496 ? -0.126 -3.885 3.435 1.00 93.00 496 LEU A N 1
ATOM 3554 C CA . LEU A 1 496 ? 0.278 -2.507 3.678 1.00 93.00 496 LEU A CA 1
ATOM 3555 C C . LEU A 1 496 ? 1.748 -2.465 4.082 1.00 93.00 496 LEU A C 1
ATOM 3557 O O . LEU A 1 496 ? 2.231 -3.344 4.791 1.00 93.00 496 LEU A O 1
ATOM 3561 N N . THR A 1 497 ? 2.442 -1.402 3.706 1.00 91.56 497 THR A N 1
ATOM 3562 C CA . THR A 1 497 ? 3.793 -1.115 4.183 1.00 91.56 497 THR A CA 1
ATOM 3563 C C . THR A 1 497 ? 3.806 0.294 4.737 1.00 91.56 497 THR A C 1
ATOM 3565 O O . THR A 1 497 ? 3.687 1.271 4.000 1.00 91.56 497 THR A O 1
ATOM 3568 N N . GLY A 1 498 ? 3.935 0.393 6.056 1.00 89.62 498 GLY A N 1
ATOM 3569 C CA . GLY A 1 498 ? 4.231 1.658 6.709 1.00 89.62 498 GLY A CA 1
ATOM 3570 C C . GLY A 1 498 ? 5.724 1.940 6.623 1.00 89.62 498 GLY A C 1
ATOM 3571 O O . GLY A 1 498 ? 6.528 1.007 6.589 1.00 89.62 498 GLY A O 1
ATOM 3572 N N . TYR A 1 499 ? 6.120 3.201 6.623 1.00 86.31 499 TYR A N 1
ATOM 3573 C CA . TYR A 1 499 ? 7.532 3.571 6.708 1.00 86.31 499 TYR A CA 1
ATOM 3574 C C . TYR A 1 499 ? 7.746 4.611 7.803 1.00 86.31 499 TYR A C 1
ATOM 3576 O O . TYR A 1 499 ? 6.802 5.253 8.249 1.00 86.31 499 TYR A O 1
ATOM 3584 N N . HIS A 1 500 ? 8.979 4.795 8.255 1.00 80.94 500 HIS A N 1
ATOM 3585 C CA . HIS A 1 500 ? 9.339 5.956 9.061 1.00 80.94 500 HIS A CA 1
ATOM 3586 C C . HIS A 1 500 ? 10.801 6.323 8.855 1.00 80.94 500 HIS A C 1
ATOM 3588 O O . HIS A 1 500 ? 11.625 5.468 8.532 1.00 80.94 500 HIS A O 1
ATOM 3594 N N . TYR A 1 501 ? 11.110 7.596 9.068 1.00 76.94 501 TYR A N 1
ATOM 3595 C CA . TYR A 1 501 ? 12.482 8.076 9.084 1.00 76.94 501 TYR A CA 1
ATOM 3596 C C . TYR A 1 501 ? 13.055 7.865 10.477 1.00 76.94 501 TYR A C 1
ATOM 3598 O O . TYR A 1 501 ? 12.468 8.305 11.472 1.00 76.94 501 TYR A O 1
ATOM 3606 N N . ASP A 1 502 ? 14.205 7.208 10.533 1.00 69.38 502 ASP A N 1
ATOM 3607 C CA . ASP A 1 502 ? 15.123 7.410 11.641 1.00 69.38 502 ASP A CA 1
ATOM 3608 C C . ASP A 1 502 ? 15.991 8.593 11.222 1.00 69.38 502 ASP A C 1
ATOM 3610 O O . ASP A 1 502 ? 16.927 8.413 10.454 1.00 69.38 502 ASP A O 1
ATOM 3614 N N . ASP A 1 503 ? 15.596 9.822 11.568 1.00 62.53 503 ASP A N 1
ATOM 3615 C CA . ASP A 1 503 ? 16.373 11.007 11.203 1.00 62.53 503 ASP A CA 1
ATOM 3616 C C . ASP A 1 503 ? 17.583 11.110 12.144 1.00 62.53 503 ASP A C 1
ATOM 3618 O O . ASP A 1 503 ? 17.444 11.599 13.269 1.00 62.53 503 ASP A O 1
ATOM 3622 N N . PRO A 1 504 ? 18.796 10.708 11.713 1.00 57.03 504 PRO A N 1
ATOM 3623 C CA . PRO A 1 504 ? 19.964 10.794 12.576 1.00 57.03 504 PRO A CA 1
ATOM 3624 C C . PRO A 1 504 ? 20.460 12.245 12.693 1.00 57.03 504 PRO A C 1
ATOM 3626 O O . PRO A 1 504 ? 21.366 12.524 13.480 1.00 57.03 504 PRO A O 1
ATOM 3629 N N . SER A 1 505 ? 19.911 13.160 11.881 1.00 55.31 505 SER A N 1
ATOM 3630 C CA . SER A 1 505 ? 20.170 14.596 11.914 1.00 55.31 505 SER A CA 1
ATOM 3631 C C . SER A 1 505 ? 19.174 15.362 12.777 1.00 55.31 505 SER A C 1
ATOM 3633 O O . SER A 1 505 ? 19.417 16.544 13.041 1.00 55.31 505 SER A O 1
ATOM 3635 N N . ALA A 1 506 ? 18.119 14.699 13.275 1.00 63.03 506 ALA A N 1
ATOM 3636 C CA . ALA A 1 506 ? 17.309 15.238 14.351 1.00 63.03 506 ALA A CA 1
ATOM 3637 C C . ALA A 1 506 ? 18.274 15.579 15.484 1.00 63.03 506 ALA A C 1
ATOM 3639 O O . ALA A 1 506 ? 18.930 14.704 16.057 1.00 63.03 506 ALA A O 1
ATOM 3640 N N . LEU A 1 507 ? 18.444 16.883 15.723 1.00 62.75 507 LEU A N 1
ATOM 3641 C CA . LEU A 1 507 ? 19.391 17.367 16.713 1.00 62.75 507 LEU A CA 1
ATOM 3642 C C . LEU A 1 507 ? 19.095 16.627 18.022 1.00 62.75 507 LEU A C 1
ATOM 3644 O O . LEU A 1 507 ? 17.918 16.484 18.360 1.00 62.75 507 LEU A O 1
ATOM 3648 N N . PRO A 1 508 ? 20.113 16.132 18.747 1.00 71.06 508 PRO A N 1
ATOM 3649 C CA . PRO A 1 508 ? 19.915 15.484 20.034 1.00 71.06 508 PRO A CA 1
ATOM 3650 C C . PRO A 1 508 ? 19.441 16.535 21.041 1.00 71.06 508 PRO A C 1
ATOM 3652 O O . PRO A 1 508 ? 20.209 17.091 21.826 1.00 71.06 508 PRO A O 1
ATOM 3655 N N . LEU A 1 509 ? 18.154 16.850 20.962 1.00 81.06 509 LEU A N 1
ATOM 3656 C CA . LEU A 1 509 ? 17.501 17.880 21.731 1.00 81.06 509 LEU A CA 1
ATOM 3657 C C . LEU A 1 509 ? 17.383 17.379 23.163 1.00 81.06 509 LEU A C 1
ATOM 3659 O O . LEU A 1 509 ? 16.642 16.447 23.470 1.00 81.06 509 LEU A O 1
ATOM 3663 N N . SER A 1 510 ? 18.151 18.001 24.044 1.00 84.69 510 SER A N 1
ATOM 3664 C CA . SER A 1 510 ? 18.153 17.691 25.465 1.00 84.69 510 SER A CA 1
ATOM 3665 C C . SER A 1 510 ? 17.314 18.724 26.213 1.00 84.69 510 SER A C 1
ATOM 3667 O O . SER A 1 510 ? 17.449 19.922 25.940 1.00 84.69 510 SER A O 1
ATOM 3669 N N . PRO A 1 511 ? 16.463 18.307 27.168 1.00 86.44 511 PRO A N 1
ATOM 3670 C CA . PRO A 1 511 ? 15.762 19.243 28.035 1.00 86.44 511 PRO A CA 1
ATOM 3671 C C . PRO A 1 511 ? 16.744 20.149 28.776 1.00 86.44 511 PRO A C 1
ATOM 3673 O O . PRO A 1 511 ? 17.717 19.668 29.366 1.00 86.44 511 PRO A O 1
ATOM 3676 N N . LEU A 1 512 ? 16.486 21.458 28.772 1.00 89.25 512 LEU A N 1
ATOM 3677 C CA . LEU A 1 512 ? 17.234 22.371 29.628 1.00 89.25 512 LEU A CA 1
ATOM 3678 C C . LEU A 1 512 ? 16.854 22.138 31.098 1.00 89.25 512 LEU A C 1
ATOM 3680 O O . LEU A 1 512 ? 15.676 21.945 31.409 1.00 89.25 512 LEU A O 1
ATOM 3684 N N . PRO A 1 513 ? 17.827 22.170 32.025 1.00 90.12 513 PRO A N 1
ATOM 3685 C CA . PRO A 1 513 ? 17.535 22.012 33.439 1.00 90.12 513 PRO A CA 1
ATOM 3686 C C . PRO A 1 513 ? 16.695 23.187 33.947 1.00 90.12 513 PRO A C 1
ATOM 3688 O O . PRO A 1 513 ? 16.948 24.346 33.610 1.00 90.12 513 PRO A O 1
ATOM 3691 N N . CYS A 1 514 ? 15.729 22.884 34.814 1.00 91.50 514 CYS A N 1
ATOM 3692 C CA . CYS A 1 514 ? 14.929 23.897 35.492 1.00 91.50 514 CYS A CA 1
ATOM 3693 C C . CYS A 1 514 ? 15.815 24.872 36.269 1.00 91.50 514 CYS A C 1
ATOM 3695 O O . CYS A 1 514 ? 16.813 24.464 36.878 1.00 91.50 514 CYS A O 1
ATOM 3697 N N . ALA A 1 515 ? 15.423 26.147 36.323 1.00 91.44 515 ALA A N 1
ATOM 3698 C CA . ALA A 1 515 ? 16.059 27.073 37.250 1.00 91.44 515 ALA A CA 1
ATOM 3699 C C . ALA A 1 515 ? 15.890 26.566 38.695 1.00 91.44 515 ALA A C 1
ATOM 3701 O O . ALA A 1 515 ? 14.859 25.995 39.063 1.00 91.44 515 ALA A O 1
ATOM 3702 N N . ALA A 1 516 ? 16.911 26.756 39.531 1.00 90.00 516 ALA A N 1
ATOM 3703 C CA . ALA A 1 516 ? 16.872 26.285 40.910 1.00 90.00 516 ALA A CA 1
ATOM 3704 C C . ALA A 1 516 ? 15.687 26.914 41.670 1.00 90.00 516 ALA A C 1
ATOM 3706 O O . ALA A 1 516 ? 15.593 28.134 41.781 1.00 90.00 516 ALA A O 1
ATOM 3707 N N . GLY A 1 517 ? 14.794 26.072 42.199 1.00 88.19 517 GLY A N 1
ATOM 3708 C CA . GLY A 1 517 ? 13.596 26.510 42.922 1.00 88.19 517 GLY A CA 1
ATOM 3709 C C . GLY A 1 517 ? 12.446 27.000 42.037 1.00 88.19 517 GLY A C 1
ATOM 3710 O O . GLY A 1 517 ? 11.436 27.448 42.580 1.00 88.19 517 GLY A O 1
ATOM 3711 N N . ALA A 1 518 ? 12.563 26.912 40.708 1.00 90.00 518 ALA A N 1
ATOM 3712 C CA . ALA A 1 518 ? 11.452 27.223 39.822 1.00 90.00 518 ALA A CA 1
ATOM 3713 C C . ALA A 1 518 ? 10.289 26.238 40.031 1.00 90.00 518 ALA A C 1
ATOM 3715 O O . ALA A 1 518 ? 10.522 25.037 40.222 1.00 90.00 518 ALA A O 1
ATOM 3716 N N . PRO A 1 519 ? 9.035 26.719 39.957 1.00 91.56 519 PRO A N 1
ATOM 3717 C CA . PRO A 1 519 ? 7.883 25.847 39.806 1.00 91.56 519 PRO A CA 1
ATOM 3718 C C . PRO A 1 519 ? 8.083 24.917 38.606 1.00 91.56 519 PRO A C 1
ATOM 3720 O O . PRO A 1 519 ? 8.584 25.329 37.557 1.00 91.56 519 PRO A O 1
ATOM 3723 N N . SER A 1 520 ? 7.710 23.655 38.777 1.00 94.69 520 SER A N 1
ATOM 3724 C CA . SER A 1 520 ? 7.786 22.651 37.725 1.00 94.69 520 SER A CA 1
ATOM 3725 C C . SER A 1 520 ? 6.551 21.767 37.754 1.00 94.69 520 SER A C 1
ATOM 3727 O O . SER A 1 520 ? 5.911 21.595 38.798 1.00 94.69 520 SER A O 1
ATOM 3729 N N . VAL A 1 521 ? 6.228 21.219 36.590 1.00 97.19 521 VAL A N 1
ATOM 3730 C CA . VAL A 1 521 ? 5.228 20.172 36.419 1.00 97.19 521 VAL A CA 1
ATOM 3731 C C . VAL A 1 521 ? 5.940 18.934 35.907 1.00 97.19 521 VAL A C 1
ATOM 3733 O O . VAL A 1 521 ? 6.674 18.999 34.924 1.00 97.19 521 VAL A O 1
ATOM 3736 N N . VAL A 1 522 ? 5.732 17.810 36.573 1.00 96.38 522 VAL A N 1
ATOM 3737 C CA . VAL A 1 522 ? 6.222 16.505 36.147 1.00 96.38 522 VAL A CA 1
ATOM 3738 C C . VAL A 1 522 ? 5.062 15.767 35.498 1.00 96.38 522 VAL A C 1
ATOM 3740 O O . VAL A 1 522 ? 4.040 15.538 36.136 1.00 96.38 522 VAL A O 1
ATOM 3743 N N . ALA A 1 523 ? 5.222 15.401 34.233 1.00 94.56 523 ALA A N 1
ATOM 3744 C CA . ALA A 1 523 ? 4.320 14.530 33.503 1.00 94.56 523 ALA A CA 1
ATOM 3745 C C . ALA A 1 523 ? 4.908 13.115 33.453 1.00 94.56 523 ALA A C 1
ATOM 3747 O O . ALA A 1 523 ? 6.076 12.919 33.115 1.00 94.56 523 ALA A O 1
ATOM 3748 N N . ALA A 1 524 ? 4.089 12.120 33.768 1.00 93.50 524 ALA A N 1
ATOM 3749 C CA . ALA A 1 524 ? 4.410 10.705 33.664 1.00 93.50 524 ALA A CA 1
ATOM 3750 C C . ALA A 1 524 ? 3.475 10.055 32.630 1.00 93.50 524 ALA A C 1
ATOM 3752 O O . ALA A 1 524 ? 2.369 9.636 32.991 1.00 93.50 524 ALA A O 1
ATOM 3753 N N . PRO A 1 525 ? 3.868 10.010 31.343 1.00 89.12 525 PRO A N 1
ATOM 3754 C CA . PRO A 1 525 ? 3.145 9.250 30.331 1.00 89.12 525 PRO A CA 1
ATOM 3755 C C . PRO A 1 525 ? 3.127 7.758 30.683 1.00 89.12 525 PRO A C 1
ATOM 3757 O O . PRO A 1 525 ? 4.146 7.184 31.059 1.00 89.12 525 PRO A O 1
ATOM 3760 N N . SER A 1 526 ? 1.964 7.126 30.557 1.00 87.31 526 SER A N 1
ATOM 3761 C CA . SER A 1 526 ? 1.729 5.713 30.905 1.00 87.31 526 SER A CA 1
ATOM 3762 C C . SER A 1 526 ? 2.578 4.712 30.112 1.00 87.31 526 SER A C 1
ATOM 3764 O O . SER A 1 526 ? 2.768 3.580 30.551 1.00 87.31 526 SER A O 1
ATOM 3766 N N . ASP A 1 527 ? 3.100 5.123 28.961 1.00 75.69 527 ASP A N 1
ATOM 3767 C CA . ASP A 1 527 ? 3.876 4.310 28.029 1.00 75.69 527 ASP A CA 1
ATOM 3768 C C . ASP A 1 527 ? 5.381 4.618 28.049 1.00 75.69 527 ASP A C 1
ATOM 3770 O O . ASP A 1 527 ? 6.146 4.003 27.304 1.00 75.69 527 ASP A O 1
ATOM 3774 N N . GLN A 1 528 ? 5.821 5.552 28.896 1.00 75.31 528 GLN A N 1
ATOM 3775 C CA . GLN A 1 528 ? 7.220 5.951 29.006 1.00 75.31 528 GLN A CA 1
ATOM 3776 C C . GLN A 1 528 ? 7.768 5.629 30.394 1.00 75.31 528 GLN A C 1
ATOM 3778 O O . GLN A 1 528 ? 7.148 5.893 31.420 1.00 75.31 528 GLN A O 1
ATOM 3783 N N . ALA A 1 529 ? 8.981 5.075 30.435 1.00 74.50 529 ALA A N 1
ATOM 3784 C CA . ALA A 1 529 ? 9.674 4.836 31.701 1.00 74.50 529 ALA A CA 1
ATOM 3785 C C . ALA A 1 529 ? 10.206 6.137 32.331 1.00 74.50 529 ALA A C 1
ATOM 3787 O O . ALA A 1 529 ? 10.379 6.209 33.547 1.00 74.50 529 ALA A O 1
ATOM 3788 N N . ALA A 1 530 ? 10.499 7.147 31.506 1.00 82.31 530 ALA A N 1
ATOM 3789 C CA . ALA A 1 530 ? 11.012 8.434 31.948 1.00 82.31 530 ALA A CA 1
ATOM 3790 C C . ALA A 1 530 ? 9.873 9.444 32.120 1.00 82.31 530 ALA A C 1
ATOM 3792 O O . ALA A 1 530 ? 8.999 9.567 31.267 1.00 82.31 530 ALA A O 1
ATOM 3793 N N . THR A 1 531 ? 9.916 10.198 33.215 1.00 88.56 531 THR A N 1
ATOM 3794 C CA . THR A 1 531 ? 9.040 11.352 33.415 1.00 88.56 531 THR A CA 1
ATOM 3795 C C . THR A 1 531 ? 9.569 12.564 32.660 1.00 88.56 531 THR A C 1
ATOM 3797 O O . THR A 1 531 ? 10.781 12.779 32.581 1.00 88.56 531 THR A O 1
ATOM 3800 N N . VAL A 1 532 ? 8.660 13.406 32.191 1.00 89.31 532 VAL A N 1
ATOM 3801 C CA . VAL A 1 532 ? 8.954 14.676 31.534 1.00 89.31 532 VAL A CA 1
ATOM 3802 C C . VAL A 1 532 ? 8.762 15.812 32.532 1.00 89.31 532 VAL A C 1
ATOM 3804 O O . VAL A 1 532 ? 7.686 15.958 33.098 1.00 89.31 532 VAL A O 1
ATOM 3807 N N . THR A 1 533 ? 9.775 16.655 32.721 1.00 92.81 533 THR A N 1
ATOM 3808 C CA . THR A 1 533 ? 9.656 17.854 33.564 1.00 92.81 533 THR A CA 1
ATOM 3809 C C . THR A 1 533 ? 9.481 19.096 32.696 1.00 92.81 533 THR A C 1
ATOM 3811 O O . THR A 1 533 ? 10.294 19.362 31.812 1.00 92.81 533 THR A O 1
ATOM 3814 N N . ILE A 1 534 ? 8.432 19.870 32.967 1.00 94.81 534 ILE A N 1
ATOM 3815 C CA . ILE A 1 534 ? 8.118 21.153 32.335 1.00 94.81 534 ILE A CA 1
ATOM 3816 C C . ILE A 1 534 ? 8.407 22.259 33.345 1.00 94.81 534 ILE A C 1
ATOM 3818 O O . ILE A 1 534 ? 7.859 22.267 34.449 1.00 94.81 534 ILE A O 1
ATOM 3822 N N . CYS A 1 535 ? 9.282 23.187 32.985 1.00 93.31 535 CYS A N 1
ATOM 3823 C CA . CYS A 1 535 ? 9.704 24.276 33.854 1.00 93.31 535 CYS A CA 1
ATOM 3824 C C . CYS A 1 535 ? 10.392 25.373 33.042 1.00 93.31 535 CYS A C 1
ATOM 3826 O O . CYS A 1 535 ? 10.867 25.138 31.930 1.00 93.31 535 CYS A O 1
ATOM 3828 N N . GLU A 1 536 ? 10.493 26.560 33.634 1.00 91.00 536 GLU A N 1
ATOM 3829 C CA . GLU A 1 536 ? 11.312 27.639 33.091 1.00 91.00 536 GLU A CA 1
ATOM 3830 C C . GLU A 1 536 ? 12.797 27.378 33.435 1.00 91.00 536 GLU A C 1
ATOM 3832 O O . GLU A 1 536 ? 13.136 27.197 34.616 1.00 91.00 536 GLU A O 1
ATOM 3837 N N . PRO A 1 537 ? 13.701 27.309 32.440 1.00 90.88 537 PRO A N 1
ATOM 3838 C CA . PRO A 1 537 ? 15.131 27.218 32.693 1.00 90.88 537 PRO A CA 1
ATOM 3839 C C . PRO A 1 537 ? 15.675 28.561 33.194 1.00 90.88 537 PRO A C 1
ATOM 3841 O O . PRO A 1 537 ? 15.027 29.598 33.088 1.00 90.88 537 PRO A O 1
ATOM 3844 N N . ALA A 1 538 ? 16.893 28.554 33.741 1.00 89.38 538 ALA A N 1
ATOM 3845 C CA . ALA A 1 538 ? 17.515 29.774 34.274 1.00 89.38 538 ALA A CA 1
ATOM 3846 C C . ALA A 1 538 ? 17.775 30.846 33.200 1.00 89.38 538 ALA A C 1
ATOM 3848 O O . ALA A 1 538 ? 17.814 32.033 33.514 1.00 89.38 538 ALA A O 1
ATOM 3849 N N . ASP A 1 539 ? 17.957 30.418 31.951 1.00 88.06 539 ASP A N 1
ATOM 3850 C CA . ASP A 1 539 ? 18.083 31.282 30.786 1.00 88.06 539 ASP A CA 1
ATOM 3851 C C . ASP A 1 539 ? 17.062 30.837 29.739 1.00 88.06 539 ASP A C 1
ATOM 3853 O O . ASP A 1 539 ? 17.168 29.749 29.170 1.00 88.06 539 ASP A O 1
ATOM 3857 N N . THR A 1 540 ? 16.052 31.674 29.516 1.00 86.69 540 THR A N 1
ATOM 3858 C CA . THR A 1 540 ? 14.972 31.396 28.568 1.00 86.69 540 THR A CA 1
ATOM 3859 C C . THR A 1 540 ? 15.353 31.706 27.131 1.00 86.69 540 THR A C 1
ATOM 3861 O O . THR A 1 540 ? 14.541 31.456 26.247 1.00 86.69 540 THR A O 1
ATOM 3864 N N . GLN A 1 541 ? 16.532 32.285 26.869 1.00 88.69 541 GLN A N 1
ATOM 3865 C CA . GLN A 1 541 ? 16.965 32.698 25.527 1.00 88.69 541 GLN A CA 1
ATOM 3866 C C . GLN A 1 541 ? 15.967 33.646 24.840 1.00 88.69 541 GLN A C 1
ATOM 3868 O O . GLN A 1 541 ? 15.845 33.675 23.618 1.00 88.69 541 GLN A O 1
ATOM 3873 N N . GLY A 1 542 ? 15.218 34.416 25.636 1.00 88.50 542 GLY A N 1
ATOM 3874 C CA . GLY A 1 542 ? 14.189 35.333 25.146 1.00 88.50 542 GLY A CA 1
ATOM 3875 C C . GLY A 1 542 ? 12.842 34.681 24.813 1.00 88.50 542 GLY A C 1
ATOM 3876 O O . GLY A 1 542 ? 11.938 35.392 24.379 1.00 88.50 542 GLY A O 1
ATOM 3877 N N . PHE A 1 543 ? 12.667 33.374 25.035 1.00 89.44 543 PHE A N 1
ATOM 3878 C CA . PHE A 1 543 ? 11.371 32.716 24.870 1.00 89.44 543 PHE A CA 1
ATOM 3879 C C . PHE A 1 543 ? 10.414 33.071 26.015 1.00 89.44 543 PHE A C 1
ATOM 3881 O O . PHE A 1 543 ? 10.774 33.034 27.193 1.00 89.44 543 PHE A O 1
ATOM 3888 N N . GLN A 1 544 ? 9.157 33.357 25.667 1.00 91.06 544 GLN A N 1
ATOM 3889 C CA . GLN A 1 544 ? 8.071 33.475 26.634 1.00 91.06 544 GLN A CA 1
ATOM 3890 C C . GLN A 1 544 ? 7.490 32.085 26.910 1.00 91.06 544 GLN A C 1
ATOM 3892 O O . GLN A 1 544 ? 6.658 31.582 26.161 1.00 91.06 544 GLN A O 1
ATOM 3897 N N . LEU A 1 545 ? 7.949 31.457 27.992 1.00 93.75 545 LEU A N 1
ATOM 3898 C CA . LEU A 1 545 ? 7.581 30.079 28.340 1.00 93.75 545 LEU A CA 1
ATOM 3899 C C . LEU A 1 545 ? 6.350 29.968 29.230 1.00 93.75 545 LEU A C 1
ATOM 3901 O O . LEU A 1 545 ? 5.893 28.864 29.500 1.00 93.75 545 LEU A O 1
ATOM 3905 N N . ARG A 1 546 ? 5.824 31.096 29.703 1.00 95.31 546 ARG A N 1
ATOM 3906 C CA . ARG A 1 546 ? 4.590 31.169 30.478 1.00 95.31 546 ARG A CA 1
ATOM 3907 C C . ARG A 1 546 ? 3.672 32.195 29.845 1.00 95.31 546 ARG A C 1
ATOM 3909 O O . ARG A 1 546 ? 4.115 33.291 29.495 1.00 95.31 546 ARG A O 1
ATOM 3916 N N . SER A 1 547 ? 2.406 31.846 29.701 1.00 95.75 547 SER A N 1
ATOM 3917 C CA . SER A 1 547 ? 1.446 32.665 28.971 1.00 95.75 547 SER A CA 1
ATOM 3918 C C . SER A 1 547 ? 0.098 32.718 29.673 1.00 95.75 547 SER A C 1
ATOM 3920 O O . SER A 1 547 ? -0.305 31.779 30.360 1.00 95.75 547 SER A O 1
ATOM 3922 N N . THR A 1 548 ? -0.580 33.843 29.465 1.00 97.56 548 THR A N 1
ATOM 3923 C CA . THR A 1 548 ? -1.984 34.056 29.803 1.00 97.56 548 THR A CA 1
ATOM 3924 C C . THR A 1 548 ? -2.637 34.714 28.599 1.00 97.56 548 THR A C 1
ATOM 3926 O O . THR A 1 548 ? -2.157 35.743 28.123 1.00 97.56 548 THR A O 1
ATOM 3929 N N . SER A 1 549 ? -3.698 34.116 28.074 1.00 96.50 549 SER A N 1
ATOM 3930 C CA . SER A 1 549 ? -4.432 34.622 26.910 1.00 96.50 549 SER A CA 1
ATOM 3931 C C . SER A 1 549 ? -5.914 34.256 26.995 1.00 96.50 549 SER A C 1
ATOM 3933 O O . SER A 1 549 ? -6.356 33.645 27.968 1.00 96.50 549 SER A O 1
ATOM 3935 N N . ARG A 1 550 ? -6.699 34.645 25.985 1.00 95.56 550 ARG A N 1
ATOM 3936 C CA . ARG A 1 550 ? -8.062 34.141 25.783 1.00 95.56 550 ARG A CA 1
ATOM 3937 C C . ARG A 1 550 ? -8.150 33.372 24.477 1.00 95.56 550 ARG A C 1
ATOM 3939 O O . ARG A 1 550 ? -7.533 33.790 23.499 1.00 95.56 550 ARG A O 1
ATOM 3946 N N . ASP A 1 551 ? -8.887 32.268 24.482 1.00 93.19 551 ASP A N 1
ATOM 3947 C CA . ASP A 1 551 ? -9.225 31.544 23.255 1.00 93.19 551 ASP A CA 1
ATOM 3948 C C . ASP A 1 551 ? -10.416 32.192 22.523 1.00 93.19 551 ASP A C 1
ATOM 3950 O O . ASP A 1 551 ? -10.950 33.225 22.943 1.00 93.19 551 ASP A O 1
ATOM 3954 N N . GLU A 1 552 ? -10.819 31.591 21.403 1.00 91.38 552 GLU A N 1
ATOM 3955 C CA . GLU A 1 552 ? -11.934 32.060 20.568 1.00 91.38 552 GLU A CA 1
ATOM 3956 C C . GLU A 1 552 ? -13.285 32.031 21.303 1.00 91.38 552 GLU A C 1
ATOM 3958 O O . GLU A 1 552 ? -14.162 32.849 21.020 1.00 91.38 552 GLU A O 1
ATOM 3963 N N . ASP A 1 553 ? -13.418 31.159 22.305 1.00 91.25 553 ASP A N 1
ATOM 3964 C CA . ASP A 1 553 ? -14.599 31.029 23.161 1.00 91.25 553 ASP A CA 1
ATOM 3965 C C . ASP A 1 553 ? -14.569 31.998 24.364 1.00 91.25 553 ASP A C 1
ATOM 3967 O O . ASP A 1 553 ? -15.484 32.018 25.197 1.00 91.25 553 ASP A O 1
ATOM 3971 N N . GLY A 1 554 ? -13.521 32.822 24.479 1.00 93.62 554 GLY A N 1
ATOM 3972 C CA . GLY A 1 554 ? -13.320 33.784 25.561 1.00 93.62 554 GLY A CA 1
ATOM 3973 C C . GLY A 1 554 ? -12.871 33.164 26.890 1.00 93.62 554 GLY A C 1
ATOM 3974 O O . GLY A 1 554 ? -12.839 33.873 27.911 1.00 93.62 554 GLY A O 1
ATOM 3975 N N . GLN A 1 555 ? -12.521 31.876 26.904 1.00 96.00 555 GLN A N 1
ATOM 3976 C CA . GLN A 1 555 ? -11.973 31.181 28.068 1.00 96.00 555 GLN A CA 1
ATOM 3977 C C . GLN A 1 555 ? -10.574 31.714 28.374 1.00 96.00 555 GLN A C 1
ATOM 3979 O O . GLN A 1 555 ? -9.813 32.049 27.471 1.00 96.00 555 GLN A O 1
ATOM 3984 N N . LEU A 1 556 ? -10.225 31.813 29.658 1.00 97.25 556 LEU A N 1
ATOM 3985 C CA . LEU A 1 556 ? -8.888 32.251 30.064 1.00 97.25 556 LEU A CA 1
ATOM 3986 C C . LEU A 1 556 ? -7.920 31.069 29.973 1.00 97.25 556 LEU A C 1
ATOM 3988 O O . LEU A 1 556 ? -8.085 30.093 30.701 1.00 97.25 556 LEU A O 1
ATOM 3992 N N . VAL A 1 557 ? -6.904 31.174 29.127 1.00 97.75 557 VAL A N 1
ATOM 3993 C CA . VAL A 1 557 ? -5.916 30.129 28.850 1.00 97.75 557 VAL A CA 1
ATOM 3994 C C . VAL A 1 557 ? -4.611 30.450 29.571 1.00 97.75 557 VAL A C 1
ATOM 3996 O O . VAL A 1 557 ? -4.061 31.535 29.404 1.00 97.75 557 VAL A O 1
ATOM 3999 N N . LEU A 1 558 ? -4.116 29.506 30.371 1.00 97.94 558 LEU A N 1
ATOM 4000 C CA . LEU A 1 558 ? -2.880 29.602 31.149 1.00 97.94 558 LEU A CA 1
ATOM 4001 C C . LEU A 1 558 ? -1.899 28.534 30.659 1.00 97.94 558 LEU A C 1
ATOM 4003 O O . LEU A 1 558 ? -2.243 27.353 30.660 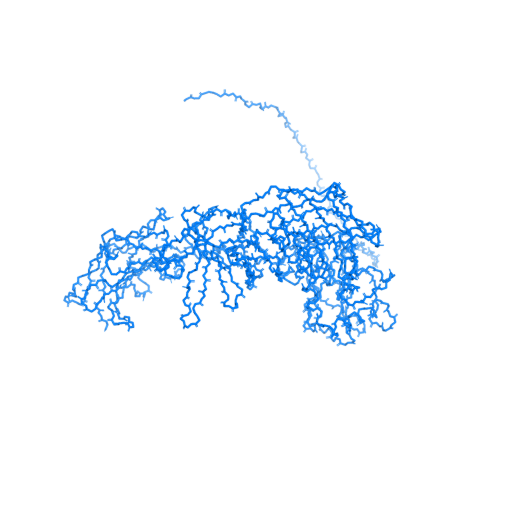1.00 97.94 558 LEU A O 1
ATOM 4007 N N . GLY A 1 559 ? -0.691 28.924 30.260 1.00 96.81 559 GLY A N 1
ATOM 4008 C CA . GLY A 1 559 ? 0.282 28.018 29.648 1.00 96.81 559 GLY A CA 1
ATOM 4009 C C . GLY A 1 559 ? 1.641 28.000 30.341 1.00 96.81 559 GLY A C 1
ATOM 4010 O O . GLY A 1 559 ? 2.101 29.024 30.854 1.00 96.81 559 GLY A O 1
ATOM 4011 N N . ILE A 1 560 ? 2.302 26.842 30.300 1.00 96.75 560 ILE A N 1
ATOM 4012 C CA . ILE A 1 560 ? 3.738 26.683 30.548 1.00 96.75 560 ILE A CA 1
ATOM 4013 C C . ILE A 1 560 ? 4.365 25.769 29.487 1.00 96.75 560 ILE A C 1
ATOM 4015 O O . ILE A 1 560 ? 3.777 24.758 29.111 1.00 96.75 560 ILE A O 1
ATOM 4019 N N . ALA A 1 561 ? 5.572 26.092 29.030 1.00 95.31 561 ALA A N 1
ATOM 4020 C CA . ALA A 1 561 ? 6.363 25.266 28.123 1.00 95.31 561 ALA A CA 1
ATOM 4021 C C . ALA A 1 561 ? 7.790 25.063 28.649 1.00 95.31 561 ALA A C 1
ATOM 4023 O O . ALA A 1 561 ? 8.348 25.924 29.329 1.00 95.31 561 ALA A O 1
ATOM 4024 N N . GLY A 1 562 ? 8.388 23.918 28.326 1.00 92.62 562 GLY A N 1
ATOM 4025 C CA . GLY A 1 562 ? 9.820 23.685 28.507 1.00 92.62 562 GLY A CA 1
ATOM 4026 C C . GLY A 1 562 ? 10.636 24.185 27.311 1.00 92.62 562 GLY A C 1
ATOM 4027 O O . GLY A 1 562 ? 10.084 24.561 26.277 1.00 92.62 562 GLY A O 1
ATOM 4028 N N . LEU A 1 563 ? 11.962 24.123 27.425 1.00 91.94 563 LEU A N 1
ATOM 4029 C CA . LEU A 1 563 ? 12.889 24.334 26.310 1.00 91.94 563 LEU A CA 1
ATOM 4030 C C . LEU A 1 563 ? 13.776 23.108 26.117 1.00 91.94 563 LEU A C 1
ATOM 4032 O O . LEU A 1 563 ? 14.269 22.531 27.092 1.00 91.94 563 LEU A O 1
ATOM 4036 N N . LEU A 1 564 ? 14.009 22.749 24.858 1.00 89.06 564 LEU A N 1
ATOM 4037 C CA . LEU A 1 564 ? 15.073 21.827 24.475 1.00 89.06 564 LEU A CA 1
ATOM 4038 C C . LEU A 1 564 ? 16.221 22.602 23.835 1.00 89.06 564 LEU A C 1
ATOM 4040 O O . LEU A 1 564 ? 16.001 23.637 23.204 1.00 89.06 564 LEU A O 1
ATOM 4044 N N . SER A 1 565 ? 17.435 22.076 23.972 1.00 86.06 565 SER A N 1
ATOM 4045 C CA . SER A 1 565 ? 18.627 22.591 23.305 1.00 86.06 565 SER A CA 1
ATOM 4046 C C . SER A 1 565 ? 19.371 21.478 22.585 1.00 86.06 565 SER A C 1
ATOM 4048 O O . SER A 1 565 ? 19.451 20.354 23.079 1.00 86.06 565 SER A O 1
ATOM 4050 N N . ASP A 1 566 ? 19.960 21.811 21.443 1.00 85.06 566 ASP A N 1
ATOM 4051 C CA . ASP A 1 566 ? 20.886 20.942 20.715 1.00 85.06 566 ASP A CA 1
ATOM 4052 C C . ASP A 1 566 ? 22.324 20.977 21.270 1.00 85.06 566 ASP A C 1
ATOM 4054 O O . ASP A 1 566 ? 23.209 20.291 20.763 1.00 85.06 566 ASP A O 1
ATOM 4058 N N . GLY A 1 567 ? 22.585 21.810 22.285 1.00 84.62 567 GLY A N 1
ATOM 4059 C CA . GLY A 1 567 ? 23.923 22.052 22.829 1.00 84.62 567 GLY A CA 1
ATOM 4060 C C . GLY A 1 567 ? 24.833 22.918 21.944 1.00 84.62 567 GLY A C 1
ATOM 4061 O O . GLY A 1 567 ? 25.938 23.255 22.370 1.00 84.62 567 GLY A O 1
ATOM 4062 N N . ALA A 1 568 ? 24.380 23.319 20.753 1.00 84.38 568 ALA A N 1
ATOM 4063 C CA . ALA A 1 568 ? 25.077 24.194 19.808 1.00 84.38 568 ALA A CA 1
ATOM 4064 C C . ALA A 1 568 ? 24.478 25.615 19.749 1.00 84.38 568 ALA A C 1
ATOM 4066 O O . ALA A 1 568 ? 24.916 26.443 18.950 1.00 84.38 568 ALA A O 1
ATOM 4067 N N . GLY A 1 569 ? 23.519 25.917 20.629 1.00 83.19 569 GLY A N 1
ATOM 4068 C CA . GLY A 1 569 ? 22.886 27.230 20.748 1.00 83.19 569 GLY A CA 1
ATOM 4069 C C . GLY A 1 569 ? 21.583 27.367 19.964 1.00 83.19 569 GLY A C 1
ATOM 4070 O O . GLY A 1 569 ? 21.057 28.477 19.882 1.00 83.19 569 GLY A O 1
ATOM 4071 N N . SER A 1 570 ? 21.050 26.272 19.415 1.00 86.31 570 SER A N 1
ATOM 4072 C CA . SER A 1 570 ? 19.670 26.217 18.942 1.00 86.31 570 SER A CA 1
ATOM 4073 C C . SER A 1 570 ? 18.748 25.807 20.084 1.00 86.31 570 SER A C 1
ATOM 4075 O O . SER A 1 570 ? 19.083 24.949 20.911 1.00 86.31 570 SER A O 1
ATOM 4077 N N . TYR A 1 571 ? 17.574 26.430 20.124 1.00 85.00 571 TYR A N 1
ATOM 4078 C CA . TYR A 1 571 ? 16.566 26.202 21.148 1.00 85.00 571 TYR A CA 1
ATOM 4079 C C . TYR A 1 571 ? 15.193 26.088 20.505 1.00 85.00 571 TYR A C 1
ATOM 4081 O O . TYR A 1 571 ? 14.857 26.855 19.601 1.00 85.00 571 TYR A O 1
ATOM 4089 N N . VAL A 1 572 ? 14.387 25.154 21.001 1.00 86.19 572 VAL A N 1
ATOM 4090 C CA . VAL A 1 572 ? 12.989 24.993 20.593 1.00 86.19 572 VAL A CA 1
ATOM 4091 C C . VAL A 1 572 ? 12.099 24.847 21.820 1.00 86.19 572 VAL A C 1
ATOM 4093 O O . VAL A 1 572 ? 12.499 24.245 22.822 1.00 86.19 572 VAL A O 1
ATOM 4096 N N . SER A 1 573 ? 10.887 25.399 21.745 1.00 83.38 573 SER A N 1
ATOM 4097 C CA . SER A 1 573 ? 9.846 25.132 22.737 1.00 83.38 573 SER A CA 1
ATOM 4098 C C . SER A 1 573 ? 9.526 23.641 22.750 1.00 83.38 573 SER A C 1
ATOM 4100 O O . SER A 1 573 ? 9.288 23.032 21.707 1.00 83.38 573 SER A O 1
ATOM 4102 N N . ALA A 1 574 ? 9.565 23.069 23.944 1.00 83.50 574 ALA A N 1
ATOM 4103 C CA . ALA A 1 574 ? 9.414 21.651 24.198 1.00 83.50 574 ALA A CA 1
ATOM 4104 C C . ALA A 1 574 ? 7.973 21.315 24.596 1.00 83.50 574 ALA A C 1
ATOM 4106 O O . ALA A 1 574 ? 7.027 22.032 24.278 1.00 83.50 574 ALA A O 1
ATOM 4107 N N . ASN A 1 575 ? 7.855 20.232 25.366 1.00 89.06 575 ASN A N 1
ATOM 4108 C CA . ASN A 1 575 ? 6.654 19.831 26.072 1.00 89.06 575 ASN A CA 1
ATOM 4109 C C . ASN A 1 575 ? 5.929 21.039 26.680 1.00 89.06 575 ASN A C 1
ATOM 4111 O O . ASN A 1 575 ? 6.567 21.877 27.331 1.00 89.06 575 ASN A O 1
ATOM 4115 N N . SER A 1 576 ? 4.617 21.111 26.497 1.00 94.25 576 SER A N 1
ATOM 4116 C CA . SER A 1 576 ? 3.805 22.228 26.970 1.00 94.25 576 SER A CA 1
ATOM 4117 C C . SER A 1 576 ? 2.559 21.740 27.689 1.00 94.25 576 SER A C 1
ATOM 4119 O O . SER A 1 576 ? 2.031 20.675 27.386 1.00 94.25 576 SER A O 1
ATOM 4121 N N . LEU A 1 577 ? 2.116 22.512 28.673 1.00 97.38 577 LEU A N 1
ATOM 4122 C CA . LEU A 1 577 ? 0.880 22.297 29.406 1.00 97.38 577 LEU A CA 1
ATOM 4123 C C . LEU A 1 577 ? 0.044 23.564 29.319 1.00 97.38 577 LEU A C 1
ATOM 4125 O O . LEU A 1 577 ? 0.523 24.659 29.621 1.00 97.38 577 LEU A O 1
ATOM 4129 N N . VAL A 1 578 ? -1.224 23.389 28.978 1.00 97.69 578 VAL A N 1
ATOM 4130 C CA . VAL A 1 578 ? -2.215 24.453 28.907 1.00 97.69 578 VAL A CA 1
ATOM 4131 C C . VAL A 1 578 ? -3.411 24.093 29.776 1.00 97.69 578 VAL A C 1
ATOM 4133 O O . VAL A 1 578 ? -3.893 22.964 29.746 1.00 97.69 578 VAL A O 1
ATOM 4136 N N . VAL A 1 579 ? -3.907 25.065 30.539 1.00 98.00 579 VAL A N 1
ATOM 4137 C CA . VAL A 1 579 ? -5.125 24.968 31.350 1.00 98.00 579 VAL A CA 1
ATOM 4138 C C . VAL A 1 579 ? -6.050 26.118 30.975 1.00 98.00 579 VAL A C 1
ATOM 4140 O O . VAL A 1 579 ? -5.684 27.281 31.131 1.00 98.00 579 VAL A O 1
ATOM 4143 N N . ALA A 1 580 ? -7.254 25.801 30.509 1.00 97.94 580 ALA A N 1
ATOM 4144 C CA . ALA A 1 580 ? -8.274 26.783 30.173 1.00 97.94 580 ALA A CA 1
ATOM 4145 C C . ALA A 1 580 ? -9.354 26.855 31.254 1.00 97.94 580 ALA A C 1
ATOM 4147 O O . ALA A 1 580 ? -9.803 25.837 31.790 1.00 97.94 580 ALA A O 1
ATOM 4148 N N . LEU A 1 581 ? -9.787 28.072 31.573 1.00 97.81 581 LEU A N 1
ATOM 4149 C CA . LEU A 1 581 ? -10.824 28.357 32.553 1.00 97.81 581 LEU A CA 1
ATOM 4150 C C . LEU A 1 581 ? -12.064 28.937 31.880 1.00 97.81 581 LEU A C 1
ATOM 4152 O O . LEU A 1 581 ? -12.004 29.941 31.170 1.00 97.81 581 LEU A O 1
ATOM 4156 N N . THR A 1 582 ? -13.212 28.364 32.218 1.00 96.12 582 THR A N 1
ATOM 4157 C CA . THR A 1 582 ? -14.529 28.960 31.960 1.00 96.12 582 THR A CA 1
ATOM 4158 C C . THR A 1 582 ? -14.646 30.372 32.568 1.00 96.12 582 THR A C 1
ATOM 4160 O O . THR A 1 582 ? -13.942 30.687 33.534 1.00 96.12 582 THR A O 1
ATOM 4163 N N . PRO A 1 583 ? -15.594 31.215 32.111 1.00 92.12 583 PRO A N 1
ATOM 4164 C CA . PRO A 1 583 ? -15.832 32.540 32.699 1.00 92.12 583 PRO A CA 1
ATOM 4165 C C . PRO A 1 583 ? -16.157 32.529 34.204 1.00 92.12 583 PRO A C 1
ATOM 4167 O O . PRO A 1 583 ? -15.928 33.520 34.893 1.00 92.12 583 PRO A O 1
ATOM 4170 N N . SER A 1 584 ? -16.670 31.412 34.732 1.00 91.62 584 SER A N 1
ATOM 4171 C CA . SER A 1 584 ? -16.926 31.207 36.165 1.00 91.62 584 SER A CA 1
ATOM 4172 C C . SER A 1 584 ? -15.676 30.827 36.971 1.00 91.62 584 SER A C 1
ATOM 4174 O O . SER A 1 584 ? -15.756 30.715 38.193 1.00 91.62 584 SER A O 1
ATOM 4176 N N . GLY A 1 585 ? -14.529 30.624 36.318 1.00 91.81 585 GLY A N 1
ATOM 4177 C CA . GLY A 1 585 ? -13.259 30.259 36.946 1.00 91.81 585 GLY A CA 1
ATOM 4178 C C . GLY A 1 585 ? -13.043 28.756 37.151 1.00 91.81 585 GLY A C 1
ATOM 4179 O O . GLY A 1 585 ? -12.003 28.372 37.677 1.00 91.81 585 GLY A O 1
ATOM 4180 N N . SER A 1 586 ? -13.981 27.896 36.737 1.00 95.19 586 SER A N 1
ATOM 4181 C CA . SER A 1 586 ? -13.771 26.439 36.705 1.00 95.19 586 SER A CA 1
ATOM 4182 C C . SER A 1 586 ? -12.919 26.012 35.508 1.00 95.19 586 SER A C 1
ATOM 4184 O O . SER A 1 586 ? -12.997 26.642 34.453 1.00 95.19 586 SER A O 1
ATOM 4186 N N . VAL A 1 587 ? -12.149 24.927 35.655 1.00 97.12 587 VAL A N 1
ATOM 4187 C CA . VAL A 1 587 ? -11.346 24.345 34.565 1.00 97.12 587 VAL A CA 1
ATOM 4188 C C . VAL A 1 587 ? -12.272 23.811 33.473 1.00 97.12 587 VAL A C 1
ATOM 4190 O O . VAL A 1 587 ? -13.102 22.938 33.723 1.00 97.12 587 VAL A O 1
ATOM 4193 N N . ALA A 1 588 ? -12.145 24.371 32.272 1.00 95.50 588 ALA A N 1
ATOM 4194 C CA . ALA A 1 588 ? -12.875 23.948 31.085 1.00 95.50 588 ALA A CA 1
ATOM 4195 C C . ALA A 1 588 ? -12.196 22.737 30.440 1.00 95.50 588 ALA A C 1
ATOM 4197 O O . ALA A 1 588 ? -12.838 21.714 30.202 1.00 95.50 588 ALA A O 1
ATOM 4198 N N . TYR A 1 589 ? -10.888 22.840 30.213 1.00 95.81 589 TYR A N 1
ATOM 4199 C CA . TYR A 1 589 ? -10.043 21.761 29.726 1.00 95.81 589 TYR A CA 1
ATOM 4200 C C . TYR A 1 589 ? -8.593 21.994 30.151 1.00 95.81 589 TYR A C 1
ATOM 4202 O O . TYR A 1 589 ? -8.201 23.109 30.508 1.00 95.81 589 TYR A O 1
ATOM 4210 N N . ALA A 1 590 ? -7.787 20.943 30.093 1.00 97.19 590 ALA A N 1
ATOM 4211 C CA . ALA A 1 590 ? -6.339 21.061 30.130 1.00 97.19 590 ALA A CA 1
ATOM 4212 C C . ALA A 1 590 ? -5.732 20.082 29.137 1.00 97.19 590 ALA A C 1
ATOM 4214 O O . ALA A 1 590 ? -6.250 18.976 28.992 1.00 97.19 590 ALA A O 1
ATOM 4215 N N . PHE A 1 591 ? -4.647 20.477 28.476 1.00 95.75 591 PHE A N 1
ATOM 4216 C CA . PHE A 1 591 ? -3.904 19.581 27.603 1.00 95.75 591 PHE A CA 1
ATOM 4217 C C . PHE A 1 591 ? -2.399 19.676 27.819 1.00 95.75 591 PHE A C 1
ATOM 4219 O O . PHE A 1 591 ? -1.865 20.737 28.135 1.00 95.75 591 PHE A O 1
ATOM 4226 N N . PHE A 1 592 ? -1.734 18.545 27.635 1.00 94.62 592 PHE A N 1
ATOM 4227 C CA . PHE A 1 592 ? -0.295 18.375 27.670 1.00 94.62 592 PHE A CA 1
ATOM 4228 C C . PHE A 1 592 ? 0.168 17.874 26.305 1.00 94.62 592 PHE A C 1
ATOM 4230 O O . PHE A 1 592 ? -0.181 16.765 25.901 1.00 94.62 592 PHE A O 1
ATOM 4237 N N . ASP A 1 593 ? 0.961 18.685 25.616 1.00 89.81 593 ASP A N 1
ATOM 4238 C CA . ASP A 1 593 ? 1.628 18.291 24.382 1.00 89.81 593 ASP A CA 1
ATOM 4239 C C . ASP A 1 593 ? 3.044 17.845 24.733 1.00 89.81 593 ASP A C 1
ATOM 4241 O O . ASP A 1 593 ? 3.864 18.656 25.174 1.00 89.81 593 ASP A O 1
ATOM 4245 N N . ALA A 1 594 ? 3.344 16.561 24.549 1.00 83.62 594 ALA A N 1
ATOM 4246 C CA . ALA A 1 594 ? 4.715 16.077 24.627 1.00 83.62 594 ALA A CA 1
ATOM 4247 C C . ALA A 1 594 ? 5.472 16.473 23.345 1.00 83.62 594 ALA A C 1
ATOM 4249 O O . ALA A 1 594 ? 4.919 16.431 22.248 1.00 83.62 594 ALA A O 1
ATOM 4250 N N . PHE A 1 595 ? 6.739 16.873 23.454 1.00 80.44 595 PHE A N 1
ATOM 4251 C CA . PHE A 1 595 ? 7.542 17.292 22.306 1.00 80.44 595 PHE A CA 1
ATOM 4252 C C . PHE A 1 595 ? 7.736 16.128 21.334 1.00 80.44 595 PHE A C 1
ATOM 4254 O O . PHE A 1 595 ? 8.336 15.110 21.687 1.00 80.44 595 PHE A O 1
ATOM 4261 N N . GLY A 1 596 ? 7.203 16.294 20.119 1.00 69.94 596 GLY A N 1
ATOM 4262 C CA . GLY A 1 596 ? 7.107 15.229 19.122 1.00 69.94 596 GLY A CA 1
ATOM 4263 C C . GLY A 1 596 ? 6.325 14.006 19.614 1.00 69.94 596 GLY A C 1
ATOM 4264 O O . GLY A 1 596 ? 6.493 12.919 19.075 1.00 69.94 596 GLY A O 1
ATOM 4265 N N . GLY A 1 597 ? 5.521 14.187 20.663 1.00 73.50 597 GLY A N 1
ATOM 4266 C CA . GLY A 1 597 ? 4.708 13.194 21.340 1.00 73.50 597 GLY A CA 1
ATOM 4267 C C . GLY A 1 597 ? 3.222 13.314 20.996 1.00 73.50 597 GLY A C 1
ATOM 4268 O O . GLY A 1 597 ? 2.843 14.163 20.188 1.00 73.50 597 GLY A O 1
ATOM 4269 N N . PRO A 1 598 ? 2.354 12.479 21.598 1.00 77.25 598 PRO A N 1
ATOM 4270 C CA . PRO A 1 598 ? 0.921 12.682 21.471 1.00 77.25 598 PRO A CA 1
ATOM 4271 C C . PRO A 1 598 ? 0.470 13.851 22.362 1.00 77.25 598 PRO A C 1
ATOM 4273 O O . PRO A 1 598 ? 1.173 14.269 23.292 1.00 77.25 598 PRO A O 1
ATOM 4276 N N . ARG A 1 599 ? -0.747 14.325 22.105 1.00 86.88 599 ARG A N 1
ATOM 4277 C CA . ARG A 1 599 ? -1.461 15.254 22.976 1.00 86.88 599 ARG A CA 1
ATOM 4278 C C . ARG A 1 599 ? -2.295 14.482 23.988 1.00 86.88 599 ARG A C 1
ATOM 4280 O O . ARG A 1 599 ? -3.043 13.582 23.610 1.00 86.88 599 ARG A O 1
ATOM 4287 N N . TYR A 1 600 ? -2.208 14.869 25.253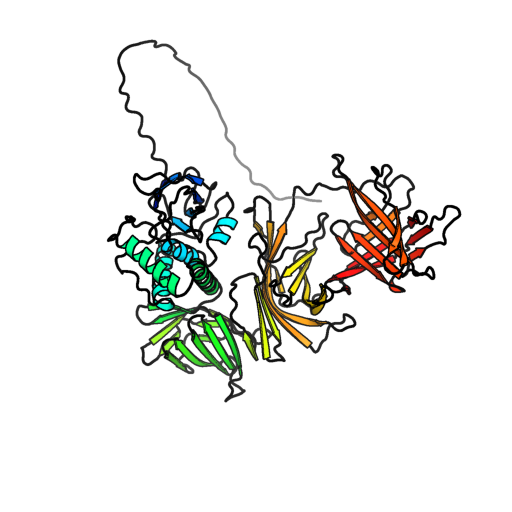 1.00 91.44 600 TYR A N 1
ATOM 4288 C CA . TYR A 1 600 ? -3.065 14.371 26.327 1.00 91.44 600 TYR A CA 1
ATOM 4289 C C . TYR A 1 600 ? -4.012 15.471 26.786 1.00 91.44 600 TYR A C 1
ATOM 4291 O O . TYR A 1 600 ? -3.583 16.606 26.936 1.00 91.44 600 TYR A O 1
ATOM 4299 N N . GLU A 1 601 ? -5.273 15.159 27.052 1.00 94.19 601 GLU A N 1
ATOM 4300 C CA . GLU A 1 601 ? -6.306 16.131 27.382 1.00 94.19 601 GLU A CA 1
ATOM 4301 C C . GLU A 1 601 ? -7.275 15.620 28.461 1.00 94.19 601 GLU A C 1
ATOM 4303 O O . GLU A 1 601 ? -7.525 14.425 28.618 1.00 94.19 601 GLU A O 1
ATOM 4308 N N . CYS A 1 602 ? -7.844 16.549 29.221 1.00 94.25 602 CYS A N 1
ATOM 4309 C CA . CYS A 1 602 ? -9.030 16.342 30.044 1.00 94.25 602 CYS A CA 1
ATOM 4310 C C . CYS A 1 602 ? -10.026 17.476 29.778 1.00 94.25 602 CYS A C 1
ATOM 4312 O O . CYS A 1 602 ? -9.634 18.583 29.400 1.00 94.25 602 CYS A O 1
ATOM 4314 N N . ARG A 1 603 ? -11.318 17.232 30.031 1.00 93.44 603 ARG A N 1
ATOM 4315 C CA . ARG A 1 603 ? -12.378 18.248 29.932 1.00 93.44 603 ARG A CA 1
ATOM 4316 C C . ARG A 1 603 ? -13.293 18.231 31.147 1.00 93.44 603 ARG A C 1
ATOM 4318 O O . ARG A 1 603 ? -13.612 17.166 31.680 1.00 93.44 603 ARG A O 1
ATOM 4325 N N . GLY A 1 604 ? -13.742 19.413 31.564 1.00 92.19 604 GLY A N 1
ATOM 4326 C CA . GLY A 1 604 ? -14.694 19.613 32.654 1.00 92.19 604 GLY A CA 1
ATOM 4327 C C . GLY A 1 604 ? -14.309 18.853 33.924 1.00 92.19 604 GLY A C 1
ATOM 4328 O O . GLY A 1 604 ? -13.204 18.991 34.444 1.00 92.19 604 GLY A O 1
ATOM 4329 N N . SER A 1 605 ? -15.214 18.003 34.416 1.00 90.44 605 SER A N 1
ATOM 4330 C CA . SER A 1 605 ? -14.976 17.182 35.612 1.00 90.44 605 SER A CA 1
ATOM 4331 C C . SER A 1 605 ? -13.883 16.123 35.442 1.00 90.44 605 SER A C 1
ATOM 4333 O O . SER A 1 605 ? -13.384 15.620 36.445 1.00 90.44 605 SER A O 1
ATOM 4335 N N . GLY A 1 606 ? -13.498 15.785 34.206 1.00 90.00 606 GLY A N 1
ATOM 4336 C CA . GLY A 1 606 ? -12.363 14.903 33.927 1.00 90.00 606 GLY A CA 1
ATOM 4337 C C . GLY A 1 606 ? -11.017 15.515 34.326 1.00 90.00 606 GLY A C 1
ATOM 4338 O O . GLY A 1 606 ? -10.059 14.783 34.532 1.00 90.00 606 GLY A O 1
ATOM 4339 N N . CYS A 1 607 ? -10.948 16.837 34.510 1.00 95.94 607 CYS A N 1
ATOM 4340 C CA . CYS A 1 607 ? -9.755 17.550 34.972 1.00 95.94 607 CYS A CA 1
ATOM 4341 C C . CYS A 1 607 ? -9.611 17.587 36.502 1.00 95.94 607 CYS A C 1
ATOM 4343 O O . CYS A 1 607 ? -9.166 18.586 37.077 1.00 95.94 607 CYS A O 1
ATOM 4345 N N . ALA A 1 608 ? -10.015 16.514 37.184 1.00 95.12 608 ALA A N 1
ATOM 4346 C CA . ALA A 1 608 ? -9.823 16.389 38.623 1.00 95.12 608 ALA A CA 1
ATOM 4347 C C . ALA A 1 608 ? -8.326 16.487 38.981 1.00 95.12 608 ALA A C 1
ATOM 4349 O O . ALA A 1 608 ? -7.472 16.001 38.246 1.00 95.12 608 ALA A O 1
ATOM 4350 N N . GLY A 1 609 ? -8.017 17.139 40.106 1.00 96.31 609 GLY A N 1
ATOM 4351 C CA . GLY A 1 609 ? -6.636 17.380 40.550 1.00 96.31 609 GLY A CA 1
ATOM 4352 C C . GLY A 1 609 ? -6.041 18.717 40.093 1.00 96.31 609 GLY A C 1
ATOM 4353 O O . GLY A 1 609 ? -5.035 19.148 40.653 1.00 96.31 609 GLY A O 1
ATOM 4354 N N . ILE A 1 610 ? -6.672 19.432 39.150 1.00 98.12 610 ILE A N 1
ATOM 4355 C CA . ILE A 1 610 ? -6.247 20.787 38.766 1.00 98.12 610 ILE A CA 1
ATOM 4356 C C . ILE A 1 610 ? -6.924 21.828 39.659 1.00 98.12 610 ILE A C 1
ATOM 4358 O O . ILE A 1 610 ? -8.150 21.896 39.755 1.00 98.12 610 ILE A O 1
ATOM 4362 N N . THR A 1 611 ? -6.123 22.694 40.272 1.00 97.69 611 THR A N 1
ATOM 4363 C CA . THR A 1 611 ? -6.600 23.860 41.022 1.00 97.69 611 THR A CA 1
ATOM 4364 C C . THR A 1 611 ? -5.932 25.124 40.504 1.00 97.69 611 THR A C 1
ATOM 4366 O O . THR A 1 611 ? -4.725 25.145 40.267 1.00 97.69 611 THR A O 1
ATOM 4369 N N . VAL A 1 612 ? -6.724 26.183 40.316 1.00 97.75 612 VAL A N 1
ATOM 4370 C CA . VAL A 1 612 ? -6.228 27.485 39.862 1.00 97.75 612 VAL A CA 1
ATOM 4371 C C . VAL A 1 612 ? -6.692 28.569 40.819 1.00 97.75 612 VAL A C 1
ATOM 4373 O O . VAL A 1 612 ? -7.877 28.656 41.148 1.00 97.75 612 VAL A O 1
ATOM 4376 N N . THR A 1 613 ? -5.761 29.390 41.295 1.00 97.44 613 THR A N 1
ATOM 4377 C CA . THR A 1 613 ? -6.088 30.494 42.199 1.00 97.44 613 THR A CA 1
ATOM 4378 C C . THR A 1 613 ? -6.741 31.662 41.454 1.00 97.44 613 THR A C 1
ATOM 4380 O O . THR A 1 613 ? -6.636 31.819 40.231 1.00 97.44 613 THR A O 1
ATOM 4383 N N . GLY A 1 614 ? -7.395 32.543 42.216 1.00 94.69 614 GLY A N 1
ATOM 4384 C CA . GLY A 1 614 ? -7.683 33.894 41.734 1.00 94.69 614 GLY A CA 1
ATOM 4385 C C . GLY A 1 614 ? -6.390 34.653 41.386 1.00 94.69 614 GLY A C 1
ATOM 4386 O O . GLY A 1 614 ? -5.311 34.218 41.803 1.00 94.69 614 GLY A O 1
ATOM 4387 N N . PRO A 1 615 ? -6.497 35.763 40.630 1.00 95.88 615 PRO A N 1
ATOM 4388 C CA . PRO A 1 615 ? -5.353 36.620 40.363 1.00 95.88 615 PRO A CA 1
ATOM 4389 C C . PRO A 1 615 ? -4.871 37.243 41.677 1.00 95.88 615 PRO A C 1
ATOM 4391 O O . PRO A 1 615 ? -5.688 37.673 42.500 1.00 95.88 615 PRO A O 1
ATOM 4394 N N . ASP A 1 616 ? -3.563 37.269 41.888 1.00 95.44 616 ASP A N 1
ATOM 4395 C CA . ASP A 1 616 ? -2.959 37.926 43.040 1.00 95.44 616 ASP A CA 1
ATOM 4396 C C . ASP A 1 616 ? -2.838 39.452 42.835 1.00 95.44 616 ASP A C 1
ATOM 4398 O O . ASP A 1 616 ? -3.432 40.033 41.924 1.00 95.44 616 ASP A O 1
ATOM 4402 N N . ALA A 1 617 ? -2.078 40.134 43.700 1.00 95.69 617 ALA A N 1
ATOM 4403 C CA . ALA A 1 617 ? -1.883 41.582 43.601 1.00 95.69 617 ALA A CA 1
ATOM 4404 C C . ALA A 1 617 ? -1.120 42.023 42.334 1.00 95.69 617 ALA A C 1
ATOM 4406 O O . ALA A 1 617 ? -1.248 43.180 41.932 1.00 95.69 617 ALA A O 1
ATOM 4407 N N . ALA A 1 618 ? -0.340 41.129 41.724 1.00 93.75 618 ALA A N 1
ATOM 4408 C CA . ALA A 1 618 ? 0.352 41.342 40.456 1.00 93.75 618 ALA A CA 1
ATOM 4409 C C . ALA A 1 618 ? -0.468 40.849 39.247 1.00 93.75 618 ALA A C 1
ATOM 4411 O O . ALA A 1 618 ? -0.044 41.027 38.108 1.00 93.75 618 ALA A O 1
ATOM 4412 N N . GLY A 1 619 ? -1.649 40.267 39.484 1.00 94.81 619 GLY A N 1
ATOM 4413 C CA . GLY A 1 619 ? -2.493 39.656 38.461 1.00 94.81 619 GLY A CA 1
ATOM 4414 C C . GLY A 1 619 ? -2.078 38.230 38.089 1.00 94.81 619 GLY A C 1
ATOM 4415 O O . GLY A 1 619 ? -2.688 37.642 37.196 1.00 94.81 619 GLY A O 1
ATOM 4416 N N . GLU A 1 620 ? -1.083 37.662 38.772 1.00 96.62 620 GLU A N 1
ATOM 4417 C CA . GLU A 1 620 ? -0.579 36.313 38.527 1.00 96.62 620 GLU A CA 1
ATOM 4418 C C . GLU A 1 620 ? -1.535 35.255 39.081 1.00 96.62 620 GLU A C 1
ATOM 4420 O O . GLU A 1 620 ? -2.268 35.479 40.049 1.00 96.62 620 GLU A O 1
ATOM 4425 N N . ARG A 1 621 ? -1.525 34.068 38.473 1.00 97.69 621 ARG A N 1
ATOM 4426 C CA . ARG A 1 621 ? -2.360 32.935 38.896 1.00 97.69 621 ARG A CA 1
ATOM 4427 C C . ARG A 1 621 ? -1.504 31.706 39.120 1.00 97.69 621 ARG A C 1
ATOM 4429 O O . ARG A 1 621 ? -0.729 31.320 38.249 1.00 97.69 621 ARG A O 1
ATOM 4436 N N . GLN A 1 622 ? -1.685 31.049 40.259 1.00 97.62 622 GLN A N 1
ATOM 4437 C CA . GLN A 1 622 ? -1.036 29.778 40.536 1.00 97.62 622 GLN A CA 1
ATOM 4438 C C . GLN A 1 622 ? -1.909 28.630 40.030 1.00 97.62 622 GLN A C 1
ATOM 4440 O O . GLN A 1 622 ? -3.080 28.524 40.396 1.00 97.62 622 GLN A O 1
ATOM 4445 N N . VAL A 1 623 ? -1.313 27.756 39.224 1.00 98.19 623 VAL A N 1
ATOM 4446 C CA . VAL A 1 623 ? -1.891 26.489 38.773 1.00 98.19 623 VAL A CA 1
ATOM 4447 C C . VAL A 1 623 ? -1.189 25.364 39.521 1.00 98.19 623 VAL A C 1
ATOM 4449 O O . VAL A 1 623 ? 0.040 25.287 39.506 1.00 98.19 623 VAL A O 1
ATOM 4452 N N . ARG A 1 624 ? -1.948 24.489 40.178 1.00 98.19 624 ARG A N 1
ATOM 4453 C CA . ARG A 1 624 ? -1.437 23.303 40.875 1.00 98.19 624 ARG A CA 1
ATOM 4454 C C . ARG A 1 624 ? -2.129 22.052 40.346 1.00 98.19 624 ARG A C 1
ATOM 4456 O O . ARG A 1 624 ? -3.351 22.044 40.204 1.00 98.19 624 ARG A O 1
ATOM 4463 N N . LEU A 1 625 ? -1.334 21.022 40.086 1.00 98.31 625 LEU A N 1
ATOM 4464 C CA . LEU A 1 625 ? -1.753 19.699 39.642 1.00 98.31 625 LEU A CA 1
ATOM 4465 C C . LEU A 1 625 ? -1.401 18.692 40.740 1.00 98.31 625 LEU A C 1
ATOM 4467 O O . LEU A 1 625 ? -0.292 18.734 41.274 1.00 98.31 625 LEU A O 1
ATOM 4471 N N . ASP A 1 626 ? -2.349 17.833 41.090 1.00 97.50 626 ASP A N 1
ATOM 4472 C CA . ASP A 1 626 ? -2.208 16.807 42.126 1.00 97.50 626 ASP A CA 1
ATOM 4473 C C . ASP A 1 626 ? -2.634 15.464 41.538 1.00 97.50 626 ASP A C 1
ATOM 4475 O O . ASP A 1 626 ? -3.831 15.175 41.441 1.00 97.50 626 ASP A O 1
ATOM 4479 N N . ALA A 1 627 ? -1.646 14.706 41.050 1.00 96.75 627 ALA A N 1
ATOM 4480 C CA . ALA A 1 627 ? -1.842 13.467 40.293 1.00 96.75 627 ALA A CA 1
ATOM 4481 C C . ALA A 1 627 ? -2.947 13.557 39.213 1.00 96.75 627 ALA A C 1
ATOM 4483 O O . ALA A 1 627 ? -3.725 12.620 39.015 1.00 96.75 627 ALA A O 1
ATOM 4484 N N . THR A 1 628 ? -3.027 14.691 38.512 1.00 97.56 628 THR A N 1
ATOM 4485 C CA . THR A 1 628 ? -4.026 14.944 37.470 1.00 97.56 628 THR A CA 1
ATOM 4486 C C . THR A 1 628 ? -3.818 13.982 36.308 1.00 97.56 628 THR A C 1
ATOM 4488 O O . THR A 1 628 ? -2.739 13.954 35.723 1.00 97.56 628 THR A O 1
ATOM 4491 N N . VAL A 1 629 ? -4.852 13.241 35.914 1.00 96.31 629 VAL A N 1
ATOM 4492 C CA . VAL A 1 629 ? -4.774 12.311 34.779 1.00 96.31 629 VAL A CA 1
ATOM 4493 C C . VAL A 1 629 ? -5.350 12.964 33.524 1.00 96.31 629 VAL A C 1
ATOM 4495 O O . VAL A 1 629 ? -6.526 13.320 33.484 1.00 96.31 629 VAL A O 1
ATOM 4498 N N . LEU A 1 630 ? -4.522 13.092 32.491 1.00 94.94 630 LEU A N 1
ATOM 4499 C CA . LEU A 1 630 ? -4.917 13.477 31.136 1.00 94.94 630 LEU A CA 1
ATOM 4500 C C . LEU A 1 630 ? -4.968 12.224 30.253 1.00 94.94 630 LEU A C 1
ATOM 4502 O O . LEU A 1 630 ? -4.109 11.354 30.391 1.00 94.94 630 LEU A O 1
ATOM 4506 N N . GLN A 1 631 ? -5.940 12.121 29.349 1.00 91.44 631 GLN A N 1
ATOM 4507 C CA . GLN A 1 631 ? -6.072 10.997 28.411 1.00 91.44 631 GLN A CA 1
ATOM 4508 C C . GLN A 1 631 ? -5.524 11.390 27.045 1.00 91.44 631 GLN A C 1
ATOM 4510 O O . GLN A 1 631 ? -5.735 12.516 26.616 1.00 91.44 631 GLN A O 1
ATOM 4515 N N . GLU A 1 632 ? -4.823 10.502 26.349 1.00 87.19 632 GLU A N 1
ATOM 4516 C CA . GLU A 1 632 ? -4.382 10.798 24.986 1.00 87.19 632 GLU A CA 1
ATOM 4517 C C . GLU A 1 632 ? -5.596 11.038 24.072 1.00 87.19 632 GLU A C 1
ATOM 4519 O O . GLU A 1 632 ? -6.545 10.246 24.038 1.00 87.19 632 GLU A O 1
ATOM 4524 N N . THR A 1 633 ? -5.535 12.121 23.299 1.00 80.19 633 THR A N 1
ATOM 4525 C CA . THR A 1 633 ? -6.514 12.416 22.256 1.00 80.19 633 THR A CA 1
ATOM 4526 C C . THR A 1 633 ? -6.158 11.605 21.014 1.00 80.19 633 THR A C 1
ATOM 4528 O O . THR A 1 633 ? -5.185 11.903 20.321 1.00 80.19 633 THR A O 1
ATOM 4531 N N . GLY A 1 634 ? -6.931 10.559 20.736 1.00 75.31 634 GLY A N 1
ATOM 4532 C CA . GLY A 1 634 ? -6.811 9.776 19.514 1.00 75.31 634 GLY A CA 1
ATOM 4533 C C . GLY A 1 634 ? -7.423 10.473 18.297 1.00 75.31 634 GLY A C 1
ATOM 4534 O O . GLY A 1 634 ? -8.091 11.505 18.386 1.00 75.31 634 GLY A O 1
ATOM 4535 N N . THR A 1 635 ? -7.217 9.865 17.131 1.00 78.00 635 THR A N 1
ATOM 4536 C CA . THR A 1 635 ? -7.814 10.297 15.866 1.00 78.00 635 THR A CA 1
ATOM 4537 C C . THR A 1 635 ? -9.336 10.337 15.969 1.00 78.00 635 THR A C 1
ATOM 4539 O O . THR A 1 635 ? -9.962 9.404 16.467 1.00 78.00 635 THR A O 1
ATOM 4542 N N . GLY A 1 636 ? -9.926 11.446 15.517 1.00 69.19 636 GLY A N 1
ATOM 4543 C CA . GLY A 1 636 ? -11.371 11.678 15.576 1.00 69.19 636 GLY A CA 1
ATOM 4544 C C . GLY A 1 636 ? -11.922 11.959 16.973 1.00 69.19 636 GLY A C 1
ATOM 4545 O O . GLY A 1 636 ? -13.115 11.793 17.195 1.00 69.19 636 GLY A O 1
ATOM 4546 N N . GLY A 1 637 ? -11.068 12.364 17.921 1.00 69.44 637 GLY A N 1
ATOM 4547 C CA . GLY A 1 637 ? -11.481 12.670 19.293 1.00 69.44 637 GLY A CA 1
ATOM 4548 C C . GLY A 1 637 ? -11.704 11.437 20.169 1.00 69.44 637 GLY A C 1
ATOM 4549 O O . GLY A 1 637 ? -12.100 11.592 21.320 1.00 69.44 637 GLY A O 1
ATOM 4550 N N . LEU A 1 638 ? -11.415 10.238 19.652 1.00 72.81 638 LEU A N 1
ATOM 4551 C CA . LEU A 1 638 ? -11.513 9.000 20.414 1.00 72.81 638 LEU A CA 1
ATOM 4552 C C . LEU A 1 638 ? -10.558 9.019 21.603 1.00 72.81 638 LEU A C 1
ATOM 4554 O O . LEU A 1 638 ? -9.377 9.349 21.453 1.00 72.81 638 LEU A O 1
ATOM 4558 N N . ALA A 1 639 ? -11.035 8.554 22.755 1.00 67.50 639 ALA A N 1
ATOM 4559 C CA . ALA A 1 639 ? -10.146 8.221 23.859 1.00 67.50 639 ALA A CA 1
ATOM 4560 C C . ALA A 1 639 ? -9.131 7.159 23.400 1.00 67.50 639 ALA A C 1
ATOM 4562 O O . ALA A 1 639 ? -9.497 6.060 22.958 1.00 67.50 639 ALA A O 1
ATOM 4563 N N . ALA A 1 640 ? -7.845 7.494 23.470 1.00 74.81 640 ALA A N 1
ATOM 4564 C CA . ALA A 1 640 ? -6.791 6.512 23.282 1.00 74.81 640 ALA A CA 1
ATOM 4565 C C . ALA A 1 640 ? -6.586 5.674 24.560 1.00 74.81 640 ALA A C 1
ATOM 4567 O O . ALA A 1 640 ? -7.223 5.882 25.588 1.00 74.81 640 ALA A O 1
ATOM 4568 N N . ASP A 1 641 ? -5.707 4.684 24.475 1.00 76.56 641 ASP A N 1
ATOM 4569 C CA . ASP A 1 641 ? -5.357 3.728 25.534 1.00 76.56 641 ASP A CA 1
ATOM 4570 C C . ASP A 1 641 ? -4.216 4.220 26.443 1.00 76.56 641 ASP A C 1
ATOM 4572 O O . ASP A 1 641 ? -3.757 3.483 27.316 1.00 76.56 641 ASP A O 1
ATOM 4576 N N . ARG A 1 642 ? -3.744 5.458 26.247 1.00 86.19 642 ARG A N 1
ATOM 4577 C CA . ARG A 1 642 ? -2.683 6.071 27.050 1.00 86.19 642 ARG A CA 1
ATOM 4578 C C . ARG A 1 642 ? -3.206 7.232 27.875 1.00 86.19 642 ARG A C 1
ATOM 4580 O O . ARG A 1 642 ? -4.066 7.998 27.452 1.00 86.19 642 ARG A O 1
ATOM 4587 N N . SER A 1 643 ? -2.575 7.423 29.022 1.00 91.38 643 SER A N 1
ATOM 4588 C CA . SER A 1 643 ? -2.758 8.595 29.867 1.00 91.38 643 SER A CA 1
ATOM 4589 C C . SER A 1 643 ? -1.422 9.225 30.243 1.00 91.38 643 SER A C 1
ATOM 4591 O O . SER A 1 643 ? -0.386 8.561 30.209 1.00 91.38 643 SER A O 1
ATOM 4593 N N . ALA A 1 644 ? -1.445 10.478 30.676 1.00 93.44 644 ALA A N 1
ATOM 4594 C CA . ALA A 1 644 ? -0.336 11.125 31.361 1.00 93.44 644 ALA A CA 1
ATOM 4595 C C . ALA A 1 644 ? -0.799 11.577 32.747 1.00 93.44 644 ALA A C 1
ATOM 4597 O O . ALA A 1 644 ? -1.817 12.258 32.871 1.00 93.44 644 ALA A O 1
ATOM 4598 N N . THR A 1 645 ? -0.048 11.209 33.783 1.00 96.94 645 THR A N 1
ATOM 4599 C CA . THR A 1 645 ? -0.286 11.697 35.148 1.00 96.94 645 THR A CA 1
ATOM 4600 C C . THR A 1 645 ? 0.610 12.896 35.411 1.00 96.94 645 THR A C 1
ATOM 4602 O O . THR A 1 645 ? 1.826 12.799 35.253 1.00 96.94 645 THR A O 1
ATOM 4605 N N . LEU A 1 646 ? 0.024 14.027 35.789 1.00 97.81 646 LEU A N 1
ATOM 4606 C CA . LEU A 1 646 ? 0.719 15.288 36.003 1.00 97.81 646 LEU A CA 1
ATOM 4607 C C . LEU A 1 646 ? 0.689 15.687 37.477 1.00 97.81 646 LEU A C 1
ATOM 4609 O O . LEU A 1 646 ? -0.365 15.681 38.112 1.00 97.81 646 LEU A O 1
ATOM 4613 N N . ASP A 1 647 ? 1.842 16.101 37.992 1.00 98.06 647 ASP A N 1
ATOM 4614 C CA . ASP A 1 647 ? 2.009 16.592 39.359 1.00 98.06 647 ASP A CA 1
ATOM 4615 C C . ASP A 1 647 ? 2.876 17.854 39.378 1.00 98.06 647 ASP A C 1
ATOM 4617 O O . ASP A 1 647 ? 3.824 17.978 38.599 1.00 98.06 647 ASP A O 1
ATOM 4621 N N . GLY A 1 648 ? 2.558 18.808 40.251 1.00 97.69 648 GLY A N 1
ATOM 4622 C CA . GLY A 1 648 ? 3.384 19.992 40.474 1.00 97.69 648 GLY A CA 1
ATOM 4623 C C . GLY A 1 648 ? 2.617 21.302 40.352 1.00 97.69 648 GLY A C 1
ATOM 4624 O O . GLY A 1 648 ? 1.434 21.396 40.685 1.00 97.69 648 GLY A O 1
ATOM 4625 N N . SER A 1 649 ? 3.303 22.370 39.946 1.00 97.69 649 SER A N 1
ATOM 4626 C CA . SER A 1 649 ? 2.674 23.689 39.824 1.00 97.69 649 SER A CA 1
ATOM 4627 C C . SER A 1 649 ? 3.451 24.650 38.936 1.00 97.69 649 SER A C 1
ATOM 4629 O O . SER A 1 649 ? 4.661 24.510 38.762 1.00 97.69 649 SER A O 1
ATOM 4631 N N . PHE A 1 650 ? 2.760 25.675 38.447 1.00 97.44 650 PHE A N 1
ATOM 4632 C CA . PHE A 1 650 ? 3.369 26.839 37.815 1.00 97.44 650 PHE A CA 1
ATOM 4633 C C . PHE A 1 650 ? 2.584 28.119 38.115 1.00 97.44 650 PHE A C 1
ATOM 4635 O O . PHE A 1 650 ? 1.464 28.075 38.626 1.00 97.44 650 PHE A O 1
ATOM 4642 N N . VAL A 1 651 ? 3.194 29.269 37.822 1.00 96.94 651 VAL A N 1
ATOM 4643 C CA . VAL A 1 651 ? 2.577 30.592 37.992 1.00 96.94 651 VAL A CA 1
ATOM 4644 C C . VAL A 1 651 ? 2.435 31.246 36.627 1.00 96.94 651 VAL A C 1
ATOM 4646 O O . VAL A 1 651 ? 3.442 31.569 35.999 1.00 96.94 651 VAL A O 1
ATOM 4649 N N . ALA A 1 652 ? 1.202 31.426 36.170 1.00 96.56 652 ALA A N 1
ATOM 4650 C CA . ALA A 1 652 ? 0.898 32.128 34.933 1.00 96.56 652 ALA A CA 1
ATOM 4651 C C . ALA A 1 652 ? 0.973 33.655 35.136 1.00 96.56 652 ALA A C 1
ATOM 4653 O O . ALA A 1 652 ? 0.522 34.146 36.179 1.00 96.56 652 ALA A O 1
ATOM 4654 N N . PRO A 1 653 ? 1.534 34.401 34.162 1.00 96.31 653 PRO A N 1
ATOM 4655 C CA . PRO A 1 653 ? 1.653 35.857 34.235 1.00 96.31 653 PRO A CA 1
ATOM 4656 C C . PRO A 1 653 ? 0.272 36.540 34.224 1.00 96.31 653 PRO A C 1
ATOM 4658 O O . PRO A 1 653 ? -0.732 35.890 33.919 1.00 96.31 653 PRO A O 1
ATOM 4661 N N . PRO A 1 654 ? 0.181 37.846 34.528 1.00 95.25 654 PRO A N 1
ATOM 4662 C CA . PRO A 1 654 ? -1.061 38.591 34.344 1.00 95.25 654 PRO A CA 1
ATOM 4663 C C . PRO A 1 654 ? -1.551 38.554 32.892 1.00 95.25 654 PRO A C 1
ATOM 4665 O O . PRO A 1 654 ? -0.774 38.358 31.955 1.00 95.25 654 PRO A O 1
ATOM 4668 N N . GLU A 1 655 ? -2.859 38.747 32.720 1.00 90.50 655 GLU A N 1
ATOM 4669 C CA . GLU A 1 655 ? -3.464 38.946 31.401 1.00 90.50 655 GLU A CA 1
ATOM 4670 C C . GLU A 1 655 ? -2.887 40.235 30.771 1.00 90.50 655 GLU A C 1
ATOM 4672 O O . GLU A 1 655 ? -2.810 41.245 31.481 1.00 90.50 655 GLU A O 1
ATOM 4677 N N . PRO A 1 656 ? -2.417 40.188 29.508 1.00 79.31 656 PRO A N 1
ATOM 4678 C CA . PRO A 1 656 ? -1.738 41.310 28.856 1.00 79.31 656 PRO A CA 1
ATOM 4679 C C . PRO A 1 656 ? -2.622 42.535 28.592 1.00 79.31 656 PRO A C 1
ATOM 4681 O O . PRO A 1 656 ? -3.862 42.386 28.477 1.00 79.31 656 PRO A O 1
#

Foldseek 3Di:
DDDDDDDDDDDDDDDDDDDDDDDDDDDDDDDDDDDPPDDPDPPFFKEKEFEDALDLDDQQVWKWKWKFAQFFFIWIWTQDPDVPGSGMTMTGCVRGDDFMKMWIPRPRDPDIWIAIHGGGAYFYTYLLRLLLCLLQQLAHSVLVVLLQAGGHNDDRDDPVSSVVSSVVSQVCCCQVQVQHQDPPLDRPTHDHWDCDPPTRVSVSRNVSQVSCVVVHHSSVVSLQSSNLSLQLVVDWKWKDDPPDIDIDRFQKWDWEQDPVHNQWIWIWGADPQGWIWIFIDRQQFTAKIKTAGPVGWIWIDGGPLQPQWGWAHQDPQRKIKIAGDQGWTQTPSGIMTIGDIDIHDGHLEMDHGDSHSAQKKWWADNVVSYIDIARFDQDPSNAGFEWLDFLPDFLKTWGWGDRPPQDWIWIWIDRNQDTAKIWIWGQDPPPRATGTFWMDHPNLFPQKGKDDWDWRCSVVFTKIKIWIFRRFTWTFTQDPVRDGDPVGIITMGHTHIYIYTPPPVPQPWDWADADVPWWWKWKDKPRDPDIDIFHCHPDNVPDPQWAWDADPVRWIKTKGWTWTDSVPPDIDTAKMKIWTADPVRATQKIWIDGGSDFIWMDGGPLQPQWDWDQQDPQQKIKIFGDQGKTFTQDGNRRGDPMIMGMGIIHIHGHYD

Sequence (656 aa):
MPNPSPIPSWRLAAAALATVFAALLAGCGGGSEGNAEAPPQSERPTLAGRVTDGRTATDVRSLQITVKGNVGTARTAEGRAAPVDGSDYLASLDQLSGPYLLSDSAVASTYGLYSVATGPGVANLTPLTTLLVAQLLGQEPGAYFAALGNRGGFTQADAAAVAAAQQRVRRYLQREFGFELPADLGDFVTTPFDRVDGDRMYDTLRSLVARIGQDGDVSAVVSALAQESGRCRVEQISVRSGAHDDAFCPFTKSNAADPDDAELRVLGFANRHGDTLTLRLRDAVLVDLRFASAEGETAACSGSACSGVTVGAAADGGVRTLSFDATVLAGPGGTLTLAGSLRSAAAGVELPGLPCTANFYYLVDAAAGSAEGFCATPDDFGLGAAGQSQPSGATRRVYTFGDGSGGPSLEVVVQGDAVVRALVYTTDPDTGAAVARYQCRDGGCGGVTLGAETVDESLGLPILLRPMHFDGAQLHAVLPDDSLSAESWITVQAELTGYHYDDPSALPLSPLPCAAGAPSVVAAPSDQAATVTICEPADTQGFQLRSTSRDEDGQLVLGIAGLLSDGAGSYVSANSLVVALTPSGSVAYAFFDAFGGPRYECRGSGCAGITVTGPDAAGERQVRLDATVLQETGTGGLAADRSATLDGSFVAPPEP

Organism: Rubrivivax gelatinosus (strain NBRC 100245 / IL144) (NCBI:txid983917)

pLDDT: mean 84.44, std 16.0, range [28.27, 98.31]